Protein AF-A0A848WSH5-F1 (afdb_monomer_lite)

Secondary structure (DSSP, 8-state):
-THHHHHHHHHHHHHHHHHHHHHHHHHHHHHHHHHHHHHHHHHHHHHHHHHHHHHHHHHHHHHHHHHHHHHHHHHHHHHHHHHHHHHHHHHHHHHHHHHHHHHHHHHHHHHHHHHHHHHHHHHHHHHHHHHHHHHHHHHHHHHHHHHHHHHHHHHHHHHHHHHHHHHHHHHHHHHHHHHHHHHHHHHHHHHHHHHHHHHHHHHHHHHHHHHHHHHHHHHHHHHHHHHHHHHHHHHHHHHHHHHHHHHHHHHHHHHHHHHH--------------------------------SHHHHHHHTTS-----HHHHHHHHHHHHHHHHHHHHHHHHHHHHHHHHHHHHHHHHHHHHHHHHHHHHHHHHHHHHHHHHHHHHHHHHHHHHHHHHHHHHHHHHHHHHHHHS-PPPP----PPPPPPPPPPPP-

Structure (mmCIF, N/CA/C/O backbone):
data_AF-A0A848WSH5-F1
#
_entry.id   AF-A0A848WSH5-F1
#
loop_
_atom_site.group_PDB
_atom_site.id
_atom_site.type_symbol
_atom_site.label_atom_id
_atom_site.label_alt_id
_atom_site.label_comp_id
_atom_site.label_asym_id
_atom_site.label_entity_id
_atom_site.label_seq_id
_atom_site.pdbx_PDB_ins_code
_atom_site.Cartn_x
_atom_site.Cartn_y
_atom_site.Cartn_z
_atom_site.occupancy
_atom_site.B_iso_or_equiv
_atom_site.auth_seq_id
_atom_site.auth_comp_id
_atom_site.auth_asym_id
_atom_site.auth_atom_id
_atom_site.pdbx_PDB_model_num
ATOM 1 N N . ALA A 1 1 ? 112.471 21.651 -209.301 1.00 54.22 1 ALA A N 1
ATOM 2 C CA . ALA A 1 1 ? 112.584 22.297 -207.975 1.00 54.22 1 ALA A CA 1
ATOM 3 C C . ALA A 1 1 ? 111.263 22.247 -207.195 1.00 54.22 1 ALA A C 1
ATOM 5 O O . ALA A 1 1 ? 111.137 21.377 -206.347 1.00 54.22 1 ALA A O 1
ATOM 6 N N . VAL A 1 2 ? 110.276 23.105 -207.502 1.00 58.41 2 VAL A N 1
ATOM 7 C CA . VAL A 1 2 ? 109.110 23.417 -206.633 1.00 58.41 2 VAL A CA 1
ATOM 8 C C . VAL A 1 2 ? 108.392 22.208 -206.003 1.00 58.41 2 VAL A C 1
ATOM 10 O O . VAL A 1 2 ? 108.100 22.246 -204.812 1.00 58.41 2 VAL A O 1
ATOM 13 N N . LYS A 1 3 ? 108.142 21.122 -206.752 1.00 55.88 3 LYS A N 1
ATOM 14 C CA . LYS A 1 3 ? 107.335 19.984 -206.267 1.00 55.88 3 LYS A CA 1
ATOM 15 C C . LYS A 1 3 ? 107.902 19.288 -205.013 1.00 55.88 3 LYS A C 1
ATOM 17 O O . LYS A 1 3 ? 107.132 18.914 -204.140 1.00 55.88 3 LYS A O 1
ATOM 22 N N . ALA A 1 4 ? 109.227 19.186 -204.876 1.00 55.19 4 ALA A N 1
ATOM 23 C CA . ALA A 1 4 ? 109.864 18.402 -203.808 1.00 55.19 4 ALA A CA 1
ATOM 24 C C . ALA A 1 4 ? 109.739 19.010 -202.392 1.00 55.19 4 ALA A C 1
ATOM 26 O O . ALA A 1 4 ? 109.896 18.301 -201.401 1.00 55.19 4 ALA A O 1
ATOM 27 N N . LEU A 1 5 ? 109.466 20.317 -202.279 1.00 59.41 5 LEU A N 1
ATOM 28 C CA . LEU A 1 5 ? 109.387 21.010 -200.985 1.00 59.41 5 LEU A CA 1
ATOM 29 C C . LEU A 1 5 ? 108.032 20.832 -200.278 1.00 59.41 5 LEU A C 1
ATOM 31 O O . LEU A 1 5 ? 107.967 20.927 -199.052 1.00 59.41 5 LEU A O 1
ATOM 35 N N . ALA A 1 6 ? 106.963 20.548 -201.028 1.00 59.53 6 ALA A N 1
ATOM 36 C CA . ALA A 1 6 ? 105.639 20.291 -200.464 1.00 59.53 6 ALA A CA 1
ATOM 37 C C . ALA A 1 6 ? 105.588 18.925 -199.757 1.00 59.53 6 ALA A C 1
ATOM 39 O O . ALA A 1 6 ? 105.198 18.840 -198.589 1.00 59.53 6 ALA A O 1
ATOM 40 N N . ASP A 1 7 ? 106.063 17.881 -200.441 1.00 56.72 7 ASP A N 1
ATOM 41 C CA . ASP A 1 7 ? 106.026 16.491 -199.970 1.00 56.72 7 ASP A CA 1
ATOM 42 C C . ASP A 1 7 ? 106.804 16.315 -198.648 1.00 56.72 7 ASP A C 1
ATOM 44 O O . ASP A 1 7 ? 106.330 15.667 -197.711 1.00 56.72 7 ASP A O 1
ATOM 48 N N . ALA A 1 8 ? 107.957 16.983 -198.518 1.00 59.66 8 ALA A N 1
ATOM 49 C CA . ALA A 1 8 ? 108.775 16.970 -197.303 1.00 59.66 8 ALA A CA 1
ATOM 50 C C . ALA A 1 8 ? 108.065 17.584 -196.076 1.00 59.66 8 ALA A C 1
ATOM 52 O O . ALA A 1 8 ? 108.214 17.089 -194.957 1.00 59.66 8 ALA A O 1
ATOM 53 N N . ASN A 1 9 ? 107.272 18.646 -196.263 1.00 59.94 9 ASN A N 1
ATOM 54 C CA . ASN A 1 9 ? 106.558 19.292 -195.157 1.00 59.94 9 ASN A CA 1
ATOM 55 C C . ASN A 1 9 ? 105.305 18.493 -194.746 1.00 59.94 9 ASN A C 1
ATOM 57 O O . ASN A 1 9 ? 104.973 18.435 -193.560 1.00 59.94 9 ASN A O 1
ATOM 61 N N . ALA A 1 10 ? 104.655 17.811 -195.699 1.00 59.66 10 ALA A N 1
ATOM 62 C CA . ALA A 1 10 ? 103.567 16.876 -195.415 1.00 59.66 10 ALA A CA 1
ATOM 63 C C . ALA A 1 10 ? 104.046 15.676 -194.573 1.00 59.66 10 ALA A C 1
ATOM 65 O O . ALA A 1 10 ? 103.420 15.338 -193.565 1.00 59.66 10 ALA A O 1
ATOM 66 N N . ALA A 1 11 ? 105.198 15.089 -194.923 1.00 59.16 11 ALA A N 1
ATOM 67 C CA . ALA A 1 11 ? 105.773 13.933 -194.228 1.00 59.16 11 ALA A CA 1
ATOM 68 C C . ALA A 1 11 ? 106.108 14.187 -192.740 1.00 59.16 11 ALA A C 1
ATOM 70 O O . ALA A 1 11 ? 106.078 13.259 -191.931 1.00 59.16 11 ALA A O 1
ATOM 71 N N . LEU A 1 12 ? 106.405 15.435 -192.355 1.00 61.34 12 LEU A N 1
ATOM 72 C CA . LEU A 1 12 ? 106.822 15.790 -190.991 1.00 61.34 12 LEU A CA 1
ATOM 73 C C . LEU A 1 12 ? 105.672 16.105 -190.020 1.00 61.34 12 LEU A C 1
ATOM 75 O O . LEU A 1 12 ? 105.905 16.143 -188.808 1.00 61.34 12 LEU A O 1
ATOM 79 N N . LYS A 1 13 ? 104.433 16.308 -190.494 1.00 60.19 13 LYS A N 1
ATOM 80 C CA . LYS A 1 13 ? 103.298 16.640 -189.609 1.00 60.19 13 LYS A CA 1
ATOM 81 C C . LYS A 1 13 ? 103.033 15.584 -188.510 1.00 60.19 13 LYS A C 1
ATOM 83 O O . LYS A 1 13 ? 102.937 15.991 -187.349 1.00 60.19 13 LYS A O 1
ATOM 88 N N . PRO A 1 14 ? 102.978 14.262 -188.796 1.00 61.62 14 PRO A N 1
ATOM 89 C CA . PRO A 1 14 ? 102.558 13.260 -187.805 1.00 61.62 14 PRO A CA 1
ATOM 90 C C . PRO A 1 14 ? 103.464 13.159 -186.567 1.00 61.62 14 PRO A C 1
ATOM 92 O O . PRO A 1 14 ? 103.018 12.728 -185.503 1.00 61.62 14 PRO A O 1
ATOM 95 N N . TRP A 1 15 ? 104.734 13.557 -186.684 1.00 60.78 15 TRP A N 1
ATOM 96 C CA . TRP A 1 15 ? 105.682 13.551 -185.566 1.00 60.78 15 TRP A CA 1
ATOM 97 C C . TRP A 1 15 ? 105.446 14.710 -184.588 1.00 60.78 15 TRP A C 1
ATOM 99 O O . TRP A 1 15 ? 105.471 14.490 -183.377 1.00 60.78 15 TRP A O 1
ATOM 109 N N . ARG A 1 16 ? 105.123 15.913 -185.091 1.00 63.78 16 ARG A N 1
ATOM 110 C CA . ARG A 1 16 ? 104.782 17.082 -184.254 1.00 63.78 16 ARG A CA 1
ATOM 111 C C . ARG A 1 16 ? 103.502 16.836 -183.443 1.00 63.78 16 ARG A C 1
ATOM 113 O O . ARG A 1 16 ? 103.436 17.159 -182.255 1.00 63.78 16 ARG A O 1
ATOM 120 N N . ASP A 1 17 ? 102.510 16.204 -184.072 1.00 61.06 17 ASP A N 1
ATOM 121 C CA . ASP A 1 17 ? 101.248 15.839 -183.419 1.00 61.06 17 ASP A CA 1
ATOM 122 C C . ASP A 1 17 ? 101.491 14.851 -182.247 1.00 61.06 17 ASP A C 1
ATOM 124 O O . ASP A 1 17 ? 100.942 15.024 -181.156 1.00 61.06 17 ASP A O 1
ATOM 128 N N . LYS A 1 18 ? 102.381 13.857 -182.426 1.00 60.69 18 LYS A N 1
ATOM 129 C CA . LYS A 1 18 ? 102.759 12.890 -181.372 1.00 60.69 18 LYS A CA 1
ATOM 130 C C . LYS A 1 18 ? 103.528 13.515 -180.204 1.00 60.69 18 LYS A C 1
ATOM 132 O O . LYS A 1 18 ? 103.240 13.186 -179.054 1.00 60.69 18 LYS A O 1
ATOM 137 N N . GLU A 1 19 ? 104.487 14.404 -180.467 1.00 61.12 19 GLU A N 1
ATOM 138 C CA . GLU A 1 19 ? 105.260 15.070 -179.405 1.00 61.12 19 GLU A CA 1
ATOM 139 C C . GLU A 1 19 ? 104.348 15.897 -178.479 1.00 61.12 19 GLU A C 1
ATOM 141 O O . GLU A 1 19 ? 104.479 15.868 -177.252 1.00 61.12 19 GLU A O 1
ATOM 146 N N . THR A 1 20 ? 103.362 16.572 -179.075 1.00 60.91 20 THR A N 1
ATOM 147 C CA . THR A 1 20 ? 102.356 17.368 -178.359 1.00 60.91 20 THR A CA 1
ATOM 148 C C . THR A 1 20 ? 101.526 16.496 -177.408 1.00 60.91 20 THR A C 1
ATOM 150 O O . THR A 1 20 ? 101.346 16.846 -176.238 1.00 60.91 20 THR A O 1
ATOM 153 N N . ALA A 1 21 ? 101.091 15.315 -177.863 1.00 61.06 21 ALA A N 1
ATOM 154 C CA . ALA A 1 21 ? 100.363 14.355 -177.031 1.00 61.06 21 ALA A CA 1
ATOM 155 C C . ALA A 1 21 ? 101.214 13.805 -175.866 1.00 61.06 21 ALA A C 1
ATOM 157 O O . ALA A 1 21 ? 100.716 13.679 -174.744 1.00 61.06 21 ALA A O 1
ATOM 158 N N . ALA A 1 22 ? 102.504 13.531 -176.093 1.00 60.81 22 ALA A N 1
ATOM 159 C CA . ALA A 1 22 ? 103.414 13.052 -175.048 1.00 60.81 22 ALA A CA 1
ATOM 160 C C . ALA A 1 22 ? 103.612 14.091 -173.926 1.00 60.81 22 ALA A C 1
ATOM 162 O O . ALA A 1 22 ? 103.516 13.755 -172.741 1.00 60.81 22 ALA A O 1
ATOM 163 N N . LYS A 1 23 ? 103.806 15.368 -174.288 1.00 63.91 23 LYS A N 1
ATOM 164 C CA . LYS A 1 23 ? 103.907 16.484 -173.329 1.00 63.91 23 LYS A CA 1
ATOM 165 C C . LYS A 1 23 ? 102.621 16.658 -172.507 1.00 63.91 23 LYS A C 1
ATOM 167 O O . LYS A 1 23 ? 102.695 16.810 -171.287 1.00 63.91 23 LYS A O 1
ATOM 172 N N . ALA A 1 24 ? 101.449 16.548 -173.138 1.00 61.78 24 ALA A N 1
ATOM 173 C CA . ALA A 1 24 ? 100.160 16.586 -172.440 1.00 61.78 24 ALA A CA 1
ATOM 174 C C . ALA A 1 24 ? 99.985 15.416 -171.446 1.00 61.78 24 ALA A C 1
ATOM 176 O O . ALA A 1 24 ? 99.531 15.619 -170.317 1.00 61.78 24 ALA A O 1
ATOM 177 N N . GLY A 1 25 ? 100.400 14.201 -171.826 1.00 61.34 25 GLY A N 1
ATOM 178 C CA . GLY A 1 25 ? 100.376 13.028 -170.946 1.00 61.34 25 GLY A CA 1
ATOM 179 C C . GLY A 1 25 ? 101.252 13.193 -169.698 1.00 61.34 25 GLY A C 1
ATOM 180 O O . GLY A 1 25 ? 100.801 12.922 -168.583 1.00 61.34 25 GLY A O 1
ATOM 181 N N . GLN A 1 26 ? 102.476 13.708 -169.861 1.00 67.44 26 GLN A N 1
ATOM 182 C CA . GLN A 1 26 ? 103.407 13.917 -168.746 1.00 67.44 26 GLN A CA 1
ATOM 183 C C . GLN A 1 26 ? 102.900 14.969 -167.740 1.00 67.44 26 GLN A C 1
ATOM 185 O O . GLN A 1 26 ? 103.058 14.791 -166.529 1.00 67.44 26 GLN A O 1
ATOM 190 N N . ALA A 1 27 ? 102.244 16.033 -168.217 1.00 67.94 27 ALA A N 1
ATOM 191 C CA . ALA A 1 27 ? 101.604 17.027 -167.353 1.00 67.94 27 ALA A CA 1
ATOM 192 C C . ALA A 1 27 ? 100.474 16.407 -166.507 1.00 67.94 27 ALA A C 1
ATOM 194 O O . ALA A 1 27 ? 100.441 16.581 -165.286 1.00 67.94 27 ALA A O 1
ATOM 195 N N . LYS A 1 28 ? 99.599 15.609 -167.136 1.00 70.25 28 LYS A N 1
ATOM 196 C CA . LYS A 1 28 ? 98.469 14.944 -166.465 1.00 70.25 28 LYS A CA 1
ATOM 197 C C . LYS A 1 28 ? 98.925 13.934 -165.402 1.00 70.25 28 LYS A C 1
ATOM 199 O O . LYS A 1 28 ? 98.314 13.844 -164.338 1.00 70.25 28 LYS A O 1
ATOM 204 N N . ALA A 1 29 ? 100.033 13.228 -165.645 1.00 68.62 29 ALA A N 1
ATOM 205 C CA . ALA A 1 29 ? 100.638 12.318 -164.669 1.00 68.62 29 ALA A CA 1
ATOM 206 C C . ALA A 1 29 ? 101.173 13.050 -163.421 1.00 68.62 29 ALA A C 1
ATOM 208 O O . ALA A 1 29 ? 100.905 12.618 -162.298 1.00 68.62 29 ALA A O 1
ATOM 209 N N . LYS A 1 30 ? 101.866 14.190 -163.591 1.00 71.75 30 LYS A N 1
ATOM 210 C CA . LYS A 1 30 ? 102.315 15.027 -162.458 1.00 71.75 30 LYS A CA 1
ATOM 211 C C . LYS A 1 30 ? 101.139 15.532 -161.616 1.00 71.75 30 LYS A C 1
ATOM 213 O O . LYS A 1 30 ? 101.214 15.498 -160.389 1.00 71.75 30 LYS A O 1
ATOM 218 N N . GLN A 1 31 ? 100.054 15.957 -162.265 1.00 77.38 31 GLN A N 1
ATOM 219 C CA . GLN A 1 31 ? 98.850 16.449 -161.589 1.00 77.38 31 GLN A CA 1
ATOM 220 C C . GLN A 1 31 ? 98.185 15.358 -160.729 1.00 77.38 31 GLN A C 1
ATOM 222 O O . GLN A 1 31 ? 97.885 15.601 -159.561 1.00 77.38 31 GLN A O 1
ATOM 227 N N . LEU A 1 32 ? 98.045 14.137 -161.261 1.00 75.94 32 LEU A N 1
ATOM 228 C CA . LEU A 1 32 ? 97.521 12.979 -160.522 1.00 75.94 32 LEU A CA 1
ATOM 229 C C . LEU A 1 32 ? 98.384 12.585 -159.313 1.00 75.94 32 LEU A C 1
ATOM 231 O O . LEU A 1 32 ? 97.846 12.241 -158.260 1.00 75.94 32 LEU A O 1
ATOM 235 N N . PHE A 1 33 ? 99.714 12.642 -159.439 1.00 77.00 33 PHE A N 1
ATOM 236 C CA . PHE A 1 33 ? 100.615 12.316 -158.330 1.00 77.00 33 PHE A CA 1
ATOM 237 C C . PHE A 1 33 ? 100.528 13.352 -157.197 1.00 77.00 33 PHE A C 1
ATOM 239 O O . PHE A 1 33 ? 100.456 12.985 -156.022 1.00 77.00 33 PHE A O 1
ATOM 246 N N . ALA A 1 34 ? 100.462 14.645 -157.540 1.00 76.31 34 ALA A N 1
ATOM 247 C CA . ALA A 1 34 ? 100.239 15.709 -156.563 1.00 76.31 34 ALA A CA 1
ATOM 248 C C . ALA A 1 34 ? 98.894 15.526 -155.838 1.00 76.31 34 ALA A C 1
ATOM 250 O O . ALA A 1 34 ? 98.862 15.517 -154.608 1.00 76.31 34 ALA A O 1
ATOM 251 N N . GLN A 1 35 ? 97.813 15.276 -156.586 1.00 79.44 35 GLN A N 1
ATOM 252 C CA . GLN A 1 35 ? 96.478 15.054 -156.028 1.00 79.44 35 GLN A CA 1
ATOM 253 C C . GLN A 1 35 ? 96.450 13.886 -155.025 1.00 79.44 35 GLN A C 1
ATOM 255 O O . GLN A 1 35 ? 96.028 14.076 -153.884 1.00 79.44 35 GLN A O 1
ATOM 260 N N . ARG A 1 36 ? 96.978 12.707 -155.391 1.00 79.31 36 ARG A N 1
ATOM 261 C CA . ARG A 1 36 ? 97.045 11.552 -154.473 1.00 79.31 36 ARG A CA 1
ATOM 262 C C . ARG A 1 36 ? 97.906 11.806 -153.234 1.00 79.31 36 ARG A C 1
ATOM 264 O O . ARG A 1 36 ? 97.619 11.268 -152.166 1.00 79.31 36 ARG A O 1
ATOM 271 N N . THR A 1 37 ? 98.936 12.643 -153.347 1.00 78.19 37 THR A N 1
ATOM 272 C CA . THR A 1 37 ? 99.753 13.053 -152.194 1.00 78.19 37 THR A CA 1
ATOM 273 C C . THR A 1 37 ? 98.931 13.900 -151.215 1.00 78.19 37 THR A C 1
ATOM 275 O O . THR A 1 37 ? 98.989 13.677 -150.003 1.00 78.19 37 THR A O 1
ATOM 278 N N . THR A 1 38 ? 98.102 14.821 -151.720 1.00 79.19 38 THR A N 1
ATOM 279 C CA . THR A 1 38 ? 97.156 15.604 -150.907 1.00 79.19 38 THR A CA 1
ATOM 280 C C . THR A 1 38 ? 96.075 14.724 -150.272 1.00 79.19 38 THR A C 1
ATOM 282 O O . THR A 1 38 ? 95.814 14.852 -149.077 1.00 79.19 38 THR A O 1
ATOM 285 N N . GLU A 1 39 ? 95.489 13.794 -151.032 1.00 81.56 39 GLU A N 1
ATOM 286 C CA . GLU A 1 39 ? 94.480 12.838 -150.547 1.00 81.56 39 GLU A CA 1
ATOM 287 C C . GLU A 1 39 ? 95.021 11.983 -149.387 1.00 81.56 39 GLU A C 1
ATOM 289 O O . GLU A 1 39 ? 94.401 11.929 -148.324 1.00 81.56 39 GLU A O 1
ATOM 294 N N . ASN A 1 40 ? 96.216 11.397 -149.534 1.00 80.12 40 ASN A N 1
ATOM 295 C CA . ASN A 1 40 ? 96.848 10.597 -148.480 1.00 80.12 40 ASN A CA 1
ATOM 296 C C . ASN A 1 40 ? 97.202 11.440 -147.237 1.00 80.12 40 ASN A C 1
ATOM 298 O O . ASN A 1 40 ? 96.980 11.019 -146.102 1.00 80.12 40 ASN A O 1
ATOM 302 N N . THR A 1 41 ? 97.675 12.676 -147.436 1.00 81.88 41 THR A N 1
ATOM 303 C CA . THR A 1 41 ? 97.952 13.618 -146.332 1.00 81.88 41 THR A CA 1
ATOM 304 C C . THR A 1 41 ? 96.680 13.964 -145.548 1.00 81.88 41 THR A C 1
ATOM 306 O O . THR A 1 41 ? 96.714 14.085 -144.323 1.00 81.88 41 THR A O 1
ATOM 309 N N . ASN A 1 42 ? 95.540 14.096 -146.230 1.00 84.38 42 ASN A N 1
ATOM 310 C CA . ASN A 1 42 ? 94.253 14.342 -145.584 1.00 84.38 42 ASN A CA 1
ATOM 311 C C . ASN A 1 42 ? 93.714 13.088 -144.875 1.00 84.38 42 ASN A C 1
ATOM 313 O O . ASN A 1 42 ? 93.234 13.199 -143.748 1.00 84.38 42 ASN A O 1
ATOM 317 N N . ALA A 1 43 ? 93.866 11.897 -145.463 1.00 82.38 43 ALA A N 1
ATOM 318 C CA . ALA A 1 43 ? 93.510 10.633 -144.816 1.00 82.38 43 ALA A CA 1
ATOM 319 C C . ALA A 1 43 ? 94.296 10.410 -143.508 1.00 82.38 43 ALA A C 1
ATOM 321 O O . ALA A 1 43 ? 93.708 10.052 -142.487 1.00 82.38 43 ALA A O 1
ATOM 322 N N . ALA A 1 44 ? 95.601 10.710 -143.502 1.00 84.06 44 ALA A N 1
ATOM 323 C CA . ALA A 1 44 ? 96.440 10.639 -142.305 1.00 84.06 44 ALA A CA 1
ATOM 324 C C . ALA A 1 44 ? 95.969 11.593 -141.186 1.00 84.06 44 ALA A C 1
ATOM 326 O O . ALA A 1 44 ? 95.940 11.203 -140.017 1.00 84.06 44 ALA A O 1
ATOM 327 N N . LYS A 1 45 ? 95.533 12.816 -141.533 1.00 85.38 45 LYS A N 1
ATOM 328 C CA . LYS A 1 45 ? 94.930 13.759 -140.570 1.00 85.38 45 LYS A CA 1
ATOM 329 C C . LYS A 1 45 ? 93.634 13.210 -139.971 1.00 85.38 45 LYS A C 1
ATOM 331 O O . LYS A 1 45 ? 93.490 13.223 -138.753 1.00 85.38 45 LYS A O 1
ATOM 336 N N . VAL A 1 46 ? 92.728 12.680 -140.799 1.00 87.31 46 VAL A N 1
ATOM 337 C CA . VAL A 1 46 ? 91.463 12.077 -140.333 1.00 87.31 46 VAL A CA 1
ATOM 338 C C . VAL A 1 46 ? 91.726 10.894 -139.395 1.00 87.31 46 VAL A C 1
ATOM 340 O O . VAL A 1 46 ? 91.079 10.786 -138.356 1.00 87.31 46 VAL A O 1
ATOM 343 N N . LEU A 1 47 ? 92.719 10.049 -139.695 1.00 85.50 47 LEU A N 1
ATOM 344 C CA . LEU A 1 47 ? 93.141 8.954 -138.812 1.00 85.50 47 LEU A CA 1
ATOM 345 C C . LEU A 1 47 ? 93.634 9.455 -137.444 1.00 85.50 47 LEU A C 1
ATOM 347 O O . LEU A 1 47 ? 93.235 8.909 -136.413 1.00 85.50 47 LEU A O 1
ATOM 351 N N . ALA A 1 48 ? 94.452 10.511 -137.418 1.00 86.50 48 ALA A N 1
ATOM 352 C CA . ALA A 1 48 ? 94.928 11.120 -136.176 1.00 86.50 48 ALA A CA 1
ATOM 353 C C . ALA A 1 48 ? 93.780 11.735 -135.350 1.00 86.50 48 ALA A C 1
ATOM 355 O O . ALA A 1 48 ? 93.698 11.499 -134.143 1.00 86.50 48 ALA A O 1
ATOM 356 N N . THR A 1 49 ? 92.855 12.456 -135.994 1.00 88.81 49 THR A N 1
ATOM 357 C CA . THR A 1 49 ? 91.649 13.003 -135.348 1.00 88.81 49 THR A CA 1
ATOM 358 C C . THR A 1 49 ? 90.758 11.895 -134.784 1.00 88.81 49 THR A C 1
ATOM 360 O O . THR A 1 49 ? 90.336 11.981 -133.633 1.00 88.81 49 THR A O 1
ATOM 363 N N . ASN A 1 50 ? 90.518 10.821 -135.540 1.00 85.69 50 ASN A N 1
ATOM 364 C CA . ASN A 1 50 ? 89.699 9.698 -135.081 1.00 85.69 50 ASN A CA 1
ATOM 365 C C . ASN A 1 50 ? 90.325 8.978 -133.879 1.00 85.69 50 ASN A C 1
ATOM 367 O O . ASN A 1 50 ? 89.600 8.610 -132.955 1.00 85.69 50 ASN A O 1
ATOM 371 N N . LYS A 1 51 ? 91.658 8.838 -133.835 1.00 90.50 51 LYS A N 1
ATOM 372 C CA . LYS A 1 51 ? 92.348 8.297 -132.657 1.00 90.50 51 LYS A CA 1
ATOM 373 C C . LYS A 1 51 ? 92.186 9.206 -131.433 1.00 90.50 51 LYS A C 1
ATOM 375 O O . LYS A 1 51 ? 91.806 8.718 -130.375 1.00 90.50 51 LYS A O 1
ATOM 380 N N . ALA A 1 52 ? 92.391 10.517 -131.581 1.00 88.56 52 ALA A N 1
ATOM 381 C CA . ALA A 1 52 ? 92.194 11.468 -130.484 1.00 88.56 52 ALA A CA 1
ATOM 382 C C . ALA A 1 52 ? 90.741 11.473 -129.961 1.00 88.56 52 ALA A C 1
ATOM 384 O O . ALA A 1 52 ? 90.516 11.535 -128.753 1.00 88.56 52 ALA A O 1
ATOM 385 N N . ASN A 1 53 ? 89.756 11.341 -130.855 1.00 88.62 53 ASN A N 1
ATOM 386 C CA . ASN A 1 53 ? 88.344 11.212 -130.487 1.00 88.62 53 ASN A CA 1
ATOM 387 C C . ASN A 1 53 ? 88.066 9.914 -129.709 1.00 88.62 53 ASN A C 1
ATOM 389 O O . ASN A 1 53 ? 87.356 9.955 -128.707 1.00 88.62 53 ASN A O 1
ATOM 393 N N . LEU A 1 54 ? 88.657 8.785 -130.120 1.00 89.88 54 LEU A N 1
ATOM 394 C CA . LEU A 1 54 ? 88.554 7.506 -129.408 1.00 89.88 54 LEU A CA 1
ATOM 395 C C . LEU A 1 54 ? 89.194 7.578 -128.011 1.00 89.88 54 LEU A C 1
ATOM 397 O O . LEU A 1 54 ? 88.576 7.170 -127.030 1.00 89.88 54 LEU A O 1
ATOM 401 N N . ASP A 1 55 ? 90.394 8.153 -127.899 1.00 89.38 55 ASP A N 1
ATOM 402 C CA . ASP A 1 55 ? 91.095 8.324 -126.621 1.00 89.38 55 ASP A CA 1
ATOM 403 C C . ASP A 1 55 ? 90.313 9.245 -125.659 1.00 89.38 55 ASP A C 1
ATOM 405 O O . ASP A 1 55 ? 90.274 9.001 -124.450 1.00 89.38 55 ASP A O 1
ATOM 409 N N . ASN A 1 56 ? 89.635 10.273 -126.181 1.00 89.69 56 ASN A N 1
ATOM 410 C CA . ASN A 1 56 ? 88.746 11.138 -125.401 1.00 89.69 56 ASN A CA 1
ATOM 411 C C . ASN A 1 56 ? 87.447 10.426 -124.983 1.00 89.69 56 ASN A C 1
ATOM 413 O O . ASN A 1 56 ? 87.033 10.557 -123.831 1.00 89.69 56 ASN A O 1
ATOM 417 N N . ALA A 1 57 ? 86.833 9.633 -125.867 1.00 87.88 57 ALA A N 1
ATOM 418 C CA . ALA A 1 57 ? 85.650 8.832 -125.542 1.00 87.88 57 ALA A CA 1
ATOM 419 C C . ALA A 1 57 ? 85.951 7.779 -124.459 1.00 87.88 57 ALA A C 1
ATOM 421 O O . ALA A 1 57 ? 85.185 7.633 -123.508 1.00 87.88 57 ALA A O 1
ATOM 422 N N . ASN A 1 58 ? 87.105 7.110 -124.540 1.00 90.81 58 ASN A N 1
ATOM 423 C CA . ASN A 1 58 ? 87.559 6.150 -123.531 1.00 90.81 58 ASN A CA 1
ATOM 424 C C . ASN A 1 58 ? 87.769 6.809 -122.157 1.00 90.81 58 ASN A C 1
ATOM 426 O O . ASN A 1 58 ? 87.337 6.261 -121.143 1.00 90.81 58 ASN A O 1
ATOM 430 N N . LYS A 1 59 ? 88.362 8.013 -122.109 1.00 90.50 59 LYS A N 1
ATOM 431 C CA . LYS A 1 59 ? 88.472 8.800 -120.865 1.00 90.50 59 LYS A CA 1
ATOM 432 C C . LYS A 1 59 ? 87.098 9.166 -120.301 1.00 90.50 59 LYS A C 1
ATOM 434 O O . LYS A 1 59 ? 86.873 8.980 -119.110 1.00 90.50 59 LYS A O 1
ATOM 439 N N . ALA A 1 60 ? 86.173 9.625 -121.146 1.00 90.50 60 ALA A N 1
ATOM 440 C CA . ALA A 1 60 ? 84.814 9.965 -120.726 1.00 90.50 60 ALA A CA 1
ATOM 441 C C . ALA A 1 60 ? 84.055 8.749 -120.160 1.00 90.50 60 ALA A C 1
ATOM 443 O O . ALA A 1 60 ? 83.406 8.870 -119.123 1.00 90.50 60 ALA A O 1
ATOM 444 N N . MET A 1 61 ? 84.189 7.567 -120.777 1.00 90.50 61 MET A N 1
ATOM 445 C CA . MET A 1 61 ? 83.611 6.322 -120.253 1.00 90.50 61 MET A CA 1
ATOM 446 C C . MET A 1 61 ? 84.228 5.907 -118.911 1.00 90.50 61 MET A C 1
ATOM 448 O O . MET A 1 61 ? 83.491 5.516 -118.010 1.00 90.50 61 MET A O 1
ATOM 452 N N . ALA A 1 62 ? 85.546 6.048 -118.731 1.00 90.50 62 ALA A N 1
ATOM 453 C CA . ALA A 1 62 ? 86.197 5.774 -117.448 1.00 90.50 62 ALA A CA 1
ATOM 454 C C . ALA A 1 62 ? 85.713 6.727 -116.335 1.00 90.50 62 ALA A C 1
ATOM 456 O O . ALA A 1 62 ? 85.429 6.289 -115.222 1.00 90.50 62 ALA A O 1
ATOM 457 N N . THR A 1 63 ? 85.545 8.021 -116.635 1.00 91.94 63 THR A N 1
ATOM 458 C CA . THR A 1 63 ? 84.932 8.982 -115.701 1.00 91.94 63 THR A CA 1
ATOM 459 C C . THR A 1 63 ? 83.473 8.629 -115.394 1.00 91.94 63 THR A C 1
ATOM 461 O O . THR A 1 63 ? 83.053 8.722 -114.241 1.00 91.94 63 THR A O 1
ATOM 464 N N . ALA A 1 64 ? 82.699 8.190 -116.392 1.00 90.25 64 ALA A N 1
ATOM 465 C CA . ALA A 1 64 ? 81.309 7.783 -116.205 1.00 90.25 64 ALA A CA 1
ATOM 466 C C . ALA A 1 64 ? 81.175 6.533 -115.315 1.00 90.25 64 ALA A C 1
ATOM 468 O O . ALA A 1 64 ? 80.347 6.532 -114.410 1.00 90.25 64 ALA A O 1
ATOM 469 N N . ASP A 1 65 ? 82.012 5.511 -115.509 1.00 93.12 65 ASP A N 1
ATOM 470 C CA . ASP A 1 65 ? 82.045 4.297 -114.678 1.00 93.12 65 ASP A CA 1
ATOM 471 C C . ASP A 1 65 ? 82.390 4.605 -113.207 1.00 93.12 65 ASP A C 1
ATOM 473 O O . ASP A 1 65 ? 81.698 4.143 -112.296 1.00 93.12 65 ASP A O 1
ATOM 477 N N . VAL A 1 66 ? 83.390 5.461 -112.961 1.00 93.19 66 VAL A N 1
ATOM 478 C CA . VAL A 1 66 ? 83.720 5.942 -111.606 1.00 93.19 66 VAL A CA 1
ATOM 479 C C . VAL A 1 66 ? 82.545 6.706 -110.986 1.00 93.19 66 VAL A C 1
ATOM 481 O O . VAL A 1 66 ? 82.189 6.454 -109.834 1.00 93.19 66 VAL A O 1
ATOM 484 N N . ASN A 1 67 ? 81.892 7.591 -111.744 1.00 92.56 67 ASN A N 1
ATOM 485 C CA . ASN A 1 67 ? 80.726 8.330 -111.257 1.00 92.56 67 ASN A CA 1
ATOM 486 C C . ASN A 1 67 ? 79.547 7.398 -110.933 1.00 92.56 67 ASN A C 1
ATOM 488 O O . ASN A 1 67 ? 78.960 7.529 -109.863 1.00 92.56 67 ASN A O 1
ATOM 492 N N . VAL A 1 68 ? 79.241 6.416 -111.789 1.00 92.75 68 VAL A N 1
ATOM 493 C CA . VAL A 1 68 ? 78.189 5.413 -111.542 1.00 92.75 68 VAL A CA 1
ATOM 494 C C . VAL A 1 68 ? 78.480 4.609 -110.273 1.00 92.75 68 VAL A C 1
ATOM 496 O O . VAL A 1 68 ? 77.586 4.445 -109.443 1.00 92.75 68 VAL A O 1
ATOM 499 N N . LYS A 1 69 ? 79.726 4.166 -110.066 1.00 92.94 69 LYS A N 1
ATOM 500 C CA . LYS A 1 69 ? 80.144 3.459 -108.841 1.00 92.94 69 LYS A CA 1
ATOM 501 C C . LYS A 1 69 ? 79.976 4.324 -107.590 1.00 92.94 69 LYS A C 1
ATOM 503 O O . LYS A 1 69 ? 79.422 3.850 -106.599 1.00 92.94 69 LYS A O 1
ATOM 508 N N . ASN A 1 70 ? 80.364 5.597 -107.655 1.00 92.31 70 ASN A N 1
ATOM 509 C CA . ASN A 1 70 ? 80.183 6.548 -106.556 1.00 92.31 70 ASN A CA 1
ATOM 510 C C . ASN A 1 70 ? 78.694 6.810 -106.256 1.00 92.31 70 ASN A C 1
ATOM 512 O O . ASN A 1 70 ? 78.293 6.810 -105.093 1.00 92.31 70 ASN A O 1
ATOM 516 N N . THR A 1 71 ? 77.852 6.978 -107.283 1.00 93.12 71 THR A N 1
ATOM 517 C CA . THR A 1 71 ? 76.400 7.160 -107.117 1.00 93.12 71 THR A CA 1
ATOM 518 C C . THR A 1 71 ? 75.723 5.914 -106.542 1.00 93.12 71 THR A C 1
ATOM 520 O O . THR A 1 71 ? 74.852 6.051 -105.686 1.00 93.12 71 THR A O 1
ATOM 523 N N . LEU A 1 72 ? 76.129 4.706 -106.948 1.00 94.12 72 LEU A N 1
ATOM 524 C CA . LEU A 1 72 ? 75.625 3.455 -106.367 1.00 94.12 72 LEU A CA 1
ATOM 525 C C . LEU A 1 72 ? 76.005 3.328 -104.885 1.00 94.12 72 LEU A C 1
ATOM 527 O O . LEU A 1 72 ? 75.130 3.079 -104.058 1.00 94.12 72 LEU A O 1
ATOM 531 N N . ALA A 1 73 ? 77.267 3.586 -104.530 1.00 93.56 73 ALA A N 1
ATOM 532 C CA . ALA A 1 73 ? 77.714 3.564 -103.136 1.00 93.56 73 ALA A CA 1
ATOM 533 C C . ALA A 1 73 ? 76.960 4.590 -102.265 1.00 93.56 73 ALA A C 1
ATOM 535 O O . ALA A 1 73 ? 76.504 4.253 -101.172 1.00 93.56 73 ALA A O 1
ATOM 536 N N . ALA A 1 74 ? 76.759 5.814 -102.766 1.00 93.88 74 ALA A N 1
ATOM 537 C CA . ALA A 1 74 ? 75.986 6.847 -102.075 1.00 93.88 74 ALA A CA 1
ATOM 538 C C . ALA A 1 74 ? 74.498 6.471 -101.927 1.00 93.88 74 ALA A C 1
ATOM 540 O O . ALA A 1 74 ? 73.914 6.674 -100.861 1.00 93.88 74 ALA A O 1
ATOM 541 N N . ARG A 1 75 ? 73.887 5.872 -102.961 1.00 93.00 75 ARG A N 1
ATOM 542 C CA . ARG A 1 75 ? 72.512 5.345 -102.908 1.00 93.00 75 ARG A CA 1
ATOM 543 C C . ARG A 1 75 ? 72.379 4.266 -101.835 1.00 93.00 75 ARG A C 1
ATOM 545 O O . ARG A 1 75 ? 71.415 4.279 -101.078 1.00 93.00 75 ARG A O 1
ATOM 552 N N . ASP A 1 76 ? 73.335 3.348 -101.750 1.00 94.38 76 ASP A N 1
ATOM 553 C CA . ASP A 1 76 ? 73.245 2.213 -100.830 1.00 94.38 76 ASP A CA 1
ATOM 554 C C . ASP A 1 76 ? 73.529 2.619 -99.375 1.00 94.38 76 ASP A C 1
ATOM 556 O O . ASP A 1 76 ? 72.864 2.123 -98.464 1.00 94.38 76 ASP A O 1
ATOM 560 N N . GLN A 1 77 ? 74.385 3.623 -99.154 1.00 93.62 77 GLN A N 1
ATOM 561 C CA . GLN A 1 77 ? 74.493 4.316 -97.863 1.00 93.62 77 GLN A CA 1
ATOM 562 C C . GLN A 1 77 ? 73.186 5.031 -97.478 1.00 93.62 77 GLN A C 1
ATOM 564 O O . GLN A 1 77 ? 72.730 4.898 -96.341 1.00 93.62 77 GLN A O 1
ATOM 569 N N . ALA A 1 78 ? 72.545 5.743 -98.412 1.00 92.75 78 ALA A N 1
ATOM 570 C CA . ALA A 1 78 ? 71.262 6.402 -98.163 1.00 92.75 78 ALA A CA 1
ATOM 571 C C . ALA A 1 78 ? 70.146 5.390 -97.843 1.00 92.75 78 ALA A C 1
ATOM 573 O O . ALA A 1 78 ? 69.401 5.584 -96.884 1.00 92.75 78 ALA A O 1
ATOM 574 N N . ASN A 1 79 ? 70.077 4.271 -98.571 1.00 94.56 79 ASN A N 1
ATOM 575 C CA . ASN A 1 79 ? 69.145 3.172 -98.302 1.00 94.56 79 ASN A CA 1
ATOM 576 C C . ASN A 1 79 ? 69.354 2.573 -96.898 1.00 94.56 79 ASN A C 1
ATOM 578 O O . ASN A 1 79 ? 68.384 2.333 -96.178 1.00 94.56 79 ASN A O 1
ATOM 582 N N . ALA A 1 80 ? 70.609 2.372 -96.479 1.00 93.94 80 ALA A N 1
ATOM 583 C CA . ALA A 1 80 ? 70.930 1.893 -95.135 1.00 93.94 80 ALA A CA 1
ATOM 584 C C . ALA A 1 80 ? 70.504 2.896 -94.045 1.00 93.94 80 ALA A C 1
ATOM 586 O O . ALA A 1 80 ? 69.888 2.500 -93.054 1.00 93.94 80 ALA A O 1
ATOM 587 N N . ALA A 1 81 ? 70.756 4.194 -94.247 1.00 94.06 81 ALA A N 1
ATOM 588 C CA . ALA A 1 81 ? 70.327 5.249 -93.326 1.00 94.06 81 ALA A CA 1
ATOM 589 C C . ALA A 1 81 ? 68.792 5.349 -93.224 1.00 94.06 81 ALA A C 1
ATOM 591 O O . ALA A 1 81 ? 68.255 5.437 -92.120 1.00 94.06 81 ALA A O 1
ATOM 592 N N . VAL A 1 82 ? 68.077 5.257 -94.353 1.00 94.56 82 VAL A N 1
ATOM 593 C CA . VAL A 1 82 ? 66.604 5.209 -94.393 1.00 94.56 82 VAL A CA 1
ATOM 594 C C . VAL A 1 82 ? 66.072 3.986 -93.646 1.00 94.56 82 VAL A C 1
ATOM 596 O O . VAL A 1 82 ? 65.107 4.119 -92.891 1.00 94.56 82 VAL A O 1
ATOM 599 N N . LYS A 1 83 ? 66.709 2.812 -93.774 1.00 95.56 83 LYS A N 1
ATOM 600 C CA . LYS A 1 83 ? 66.321 1.627 -92.996 1.00 95.56 83 LYS A CA 1
ATOM 601 C C . LYS A 1 83 ? 66.472 1.873 -91.491 1.00 95.56 83 LYS A C 1
ATOM 603 O O . LYS A 1 83 ? 65.513 1.654 -90.759 1.00 95.56 83 LYS A O 1
ATOM 608 N N . VAL A 1 84 ? 67.622 2.381 -91.037 1.00 95.44 84 VAL A N 1
ATOM 609 C CA . VAL A 1 84 ? 67.865 2.663 -89.607 1.00 95.44 84 VAL A CA 1
ATOM 610 C C . VAL A 1 84 ? 66.867 3.691 -89.060 1.00 95.44 84 VAL A C 1
ATOM 612 O O . VAL A 1 84 ? 66.304 3.480 -87.989 1.00 95.44 84 VAL A O 1
ATOM 615 N N . ALA A 1 85 ? 66.581 4.759 -89.810 1.00 94.12 85 ALA A N 1
ATOM 616 C CA . ALA A 1 85 ? 65.572 5.750 -89.432 1.00 94.12 85 ALA A CA 1
ATOM 617 C C . ALA A 1 85 ? 64.147 5.160 -89.381 1.00 94.12 85 ALA A C 1
ATOM 619 O O . ALA A 1 85 ? 63.351 5.536 -88.523 1.00 94.12 85 ALA A O 1
ATOM 620 N N . THR A 1 86 ? 63.831 4.208 -90.264 1.00 94.69 86 THR A N 1
ATOM 621 C CA . THR A 1 86 ? 62.547 3.487 -90.265 1.00 94.69 86 THR A CA 1
ATOM 622 C C . THR A 1 86 ? 62.427 2.553 -89.057 1.00 94.69 86 THR A C 1
ATOM 624 O O . THR A 1 86 ? 61.385 2.525 -88.404 1.00 94.69 86 THR A O 1
ATOM 627 N N . ASP A 1 87 ? 63.491 1.817 -88.721 1.00 94.94 87 ASP A N 1
ATOM 628 C CA . ASP A 1 87 ? 63.525 0.925 -87.557 1.00 94.94 87 ASP A CA 1
ATOM 629 C C . ASP A 1 87 ? 63.382 1.720 -86.236 1.00 94.94 87 ASP A C 1
ATOM 631 O O . ASP A 1 87 ? 62.598 1.338 -85.364 1.00 94.94 87 ASP A O 1
ATOM 635 N N . ASP A 1 88 ? 64.068 2.865 -86.109 1.00 95.56 88 ASP A N 1
ATOM 636 C CA . ASP A 1 88 ? 63.958 3.792 -84.968 1.00 95.56 88 ASP A CA 1
ATOM 637 C C . ASP A 1 88 ? 62.564 4.438 -84.858 1.00 95.56 88 ASP A C 1
ATOM 639 O O . ASP A 1 88 ? 61.977 4.469 -83.773 1.00 95.56 88 ASP A O 1
ATOM 643 N N . LEU A 1 89 ? 61.980 4.887 -85.976 1.00 94.69 89 LEU A N 1
ATOM 644 C CA . LEU A 1 89 ? 60.612 5.414 -86.008 1.00 94.69 89 LEU A CA 1
ATOM 645 C C . LEU A 1 89 ? 59.591 4.355 -85.561 1.00 94.69 89 LEU A C 1
ATOM 647 O O . LEU A 1 89 ? 58.702 4.650 -84.761 1.00 94.69 89 LEU A O 1
ATOM 651 N N . ASN A 1 90 ? 59.744 3.107 -86.011 1.00 95.12 90 ASN A N 1
ATOM 652 C CA . ASN A 1 90 ? 58.898 1.991 -85.587 1.00 95.12 90 ASN A CA 1
ATOM 653 C C . ASN A 1 90 ? 59.046 1.692 -84.084 1.00 95.12 90 ASN A C 1
ATOM 655 O O . ASN A 1 90 ? 58.040 1.507 -83.392 1.00 95.12 90 ASN A O 1
ATOM 659 N N . ALA A 1 91 ? 60.272 1.710 -83.549 1.00 95.62 91 ALA A N 1
ATOM 660 C CA . ALA A 1 91 ? 60.524 1.536 -82.118 1.00 95.62 91 ALA A CA 1
ATOM 661 C C . ALA A 1 91 ? 59.902 2.667 -81.272 1.00 95.62 91 ALA A C 1
ATOM 663 O O . ALA A 1 91 ? 59.259 2.402 -80.251 1.00 95.62 91 ALA A O 1
ATOM 664 N N . LYS A 1 92 ? 60.021 3.924 -81.720 1.00 95.31 92 LYS A N 1
ATOM 665 C CA . LYS A 1 92 ? 59.412 5.096 -81.069 1.00 95.31 92 LYS A CA 1
ATOM 666 C C . LYS A 1 92 ? 57.886 5.052 -81.110 1.00 95.31 92 LYS A C 1
ATOM 668 O O . LYS A 1 92 ? 57.256 5.270 -80.077 1.00 95.31 92 LYS A O 1
ATOM 673 N N . ASN A 1 93 ? 57.291 4.680 -82.243 1.00 95.56 93 ASN A N 1
ATOM 674 C CA . ASN A 1 93 ? 55.842 4.496 -82.370 1.00 95.56 93 ASN A CA 1
ATOM 675 C C . ASN A 1 93 ? 55.316 3.396 -81.430 1.00 95.56 93 ASN A C 1
ATOM 677 O O . ASN A 1 93 ? 54.286 3.587 -80.781 1.00 95.56 93 ASN A O 1
ATOM 681 N N . LYS A 1 94 ? 56.046 2.279 -81.279 1.00 95.94 94 LYS A N 1
ATOM 682 C CA . LYS A 1 94 ? 55.710 1.223 -80.308 1.00 95.94 94 LYS A CA 1
ATOM 683 C C . LYS A 1 94 ? 55.780 1.729 -78.862 1.00 95.94 94 LYS A C 1
ATOM 685 O O . LYS A 1 94 ? 54.829 1.543 -78.107 1.00 95.94 94 LYS A O 1
ATOM 690 N N . SER A 1 95 ? 56.859 2.422 -78.493 1.00 95.25 95 SER A N 1
ATOM 691 C CA . SER A 1 95 ? 57.031 3.010 -77.153 1.00 95.25 95 SER A CA 1
ATOM 692 C C . SER A 1 95 ? 55.940 4.040 -76.816 1.00 95.25 95 SER A C 1
ATOM 694 O O . SER A 1 95 ? 55.396 4.050 -75.708 1.00 95.25 95 SER A O 1
ATOM 696 N N . LEU A 1 96 ? 55.537 4.859 -77.795 1.00 95.06 96 LEU A N 1
ATOM 697 C CA . LEU A 1 96 ? 54.426 5.803 -77.665 1.00 95.06 96 LEU A CA 1
ATOM 698 C C . LEU A 1 96 ? 53.083 5.083 -77.450 1.00 95.06 96 LEU A C 1
ATOM 700 O O . LEU A 1 96 ? 52.307 5.489 -76.586 1.00 95.06 96 LEU A O 1
ATOM 704 N N . ALA A 1 97 ? 52.814 3.991 -78.173 1.00 95.81 97 ALA A N 1
ATOM 705 C CA . ALA A 1 97 ? 51.607 3.184 -77.983 1.00 95.81 97 ALA A CA 1
ATOM 706 C C . ALA A 1 97 ? 51.555 2.514 -76.593 1.00 95.81 97 ALA A C 1
ATOM 708 O O . ALA A 1 97 ? 50.526 2.569 -75.912 1.00 95.81 97 ALA A O 1
ATOM 709 N N . GLU A 1 98 ? 52.670 1.944 -76.128 1.00 96.25 98 GLU A N 1
ATOM 710 C CA . GLU A 1 98 ? 52.794 1.374 -74.777 1.00 96.25 98 GLU A CA 1
ATOM 711 C C . GLU A 1 98 ? 52.606 2.442 -73.684 1.00 96.25 98 GLU A C 1
ATOM 713 O O . GLU A 1 98 ? 51.926 2.203 -72.683 1.00 96.25 98 GLU A O 1
ATOM 718 N N . THR A 1 99 ? 53.148 3.645 -73.893 1.00 94.88 99 THR A N 1
ATOM 719 C CA . THR A 1 99 ? 53.007 4.782 -72.969 1.00 94.88 99 THR A CA 1
ATOM 720 C C . THR A 1 99 ? 51.568 5.300 -72.922 1.00 94.88 99 THR A C 1
ATOM 722 O O . THR A 1 99 ? 51.026 5.506 -71.837 1.00 94.88 99 THR A O 1
ATOM 725 N N . ASN A 1 100 ? 50.904 5.436 -74.074 1.00 95.31 100 ASN A N 1
ATOM 726 C CA . ASN A 1 100 ? 49.492 5.822 -74.151 1.00 95.31 100 ASN A CA 1
ATOM 727 C C . ASN A 1 100 ? 48.570 4.781 -73.494 1.00 95.31 100 ASN A C 1
ATOM 729 O O . ASN A 1 100 ? 47.598 5.148 -72.833 1.00 95.31 100 ASN A O 1
ATOM 733 N N . THR A 1 101 ? 48.898 3.490 -73.614 1.00 95.56 101 THR A N 1
ATOM 734 C CA . THR A 1 101 ? 48.170 2.408 -72.931 1.00 95.56 101 THR A CA 1
ATOM 735 C C . THR A 1 101 ? 48.270 2.555 -71.411 1.00 95.56 101 THR A C 1
ATOM 737 O O . THR A 1 101 ? 47.240 2.581 -70.738 1.00 95.56 101 THR A O 1
ATOM 740 N N . LYS A 1 102 ? 49.484 2.757 -70.875 1.00 95.25 102 LYS A N 1
ATOM 741 C CA . LYS A 1 102 ? 49.712 3.000 -69.437 1.00 95.25 102 LYS A CA 1
ATOM 742 C C . LYS A 1 102 ? 48.996 4.260 -68.942 1.00 95.25 102 LYS A C 1
ATOM 744 O O . LYS A 1 102 ? 48.303 4.211 -67.933 1.00 95.25 102 LYS A O 1
ATOM 749 N N . LEU A 1 103 ? 49.080 5.368 -69.683 1.00 93.81 103 LEU A N 1
ATOM 750 C CA . LEU A 1 103 ? 48.390 6.617 -69.340 1.00 93.81 103 LEU A CA 1
ATOM 751 C C . LEU A 1 103 ? 46.866 6.432 -69.251 1.00 93.81 103 LEU A C 1
ATOM 753 O O . LEU A 1 103 ? 46.227 6.974 -68.350 1.00 93.81 103 LEU A O 1
ATOM 757 N N . ASN A 1 104 ? 46.274 5.652 -70.158 1.00 93.94 104 ASN A N 1
ATOM 758 C CA . ASN A 1 104 ? 44.841 5.365 -70.134 1.00 93.94 104 ASN A CA 1
ATOM 759 C C . ASN A 1 104 ? 44.448 4.395 -69.003 1.00 93.94 104 ASN A C 1
ATOM 761 O O . ASN A 1 104 ? 43.379 4.569 -68.418 1.00 93.94 104 ASN A O 1
ATOM 765 N N . GLN A 1 105 ? 45.315 3.445 -68.633 1.00 94.88 105 GLN A N 1
ATOM 766 C CA . GLN A 1 105 ? 45.136 2.607 -67.438 1.00 94.88 105 GLN A CA 1
ATOM 767 C C . GLN A 1 105 ? 45.132 3.462 -66.161 1.00 94.88 105 GLN A C 1
ATOM 769 O O . GLN A 1 105 ? 44.143 3.448 -65.429 1.00 94.88 105 GLN A O 1
ATOM 774 N N . THR A 1 106 ? 46.152 4.302 -65.952 1.00 93.56 106 THR A N 1
ATOM 775 C CA . THR A 1 106 ? 46.235 5.193 -64.780 1.00 93.56 106 THR A CA 1
ATOM 776 C C . THR A 1 106 ? 45.078 6.195 -64.721 1.00 93.56 106 THR A C 1
ATOM 778 O O . THR A 1 106 ? 44.575 6.489 -63.640 1.00 93.56 106 THR A O 1
ATOM 781 N N . ARG A 1 107 ? 44.586 6.693 -65.867 1.00 95.00 107 ARG A N 1
ATOM 782 C CA . ARG A 1 107 ? 43.363 7.518 -65.919 1.00 95.00 107 ARG A CA 1
ATOM 783 C C . ARG A 1 107 ? 42.133 6.754 -65.424 1.00 95.00 107 ARG A C 1
ATOM 785 O O . ARG A 1 107 ? 41.385 7.297 -64.619 1.00 95.00 107 ARG A O 1
ATOM 792 N N . ALA A 1 108 ? 41.940 5.506 -65.855 1.00 94.38 108 ALA A N 1
ATOM 793 C CA . ALA A 1 108 ? 40.819 4.678 -65.409 1.00 94.38 108 ALA A CA 1
ATOM 794 C C . ALA A 1 108 ? 40.910 4.309 -63.914 1.00 94.38 108 ALA A C 1
ATOM 796 O O . ALA A 1 108 ? 39.891 4.255 -63.224 1.00 94.38 108 ALA A O 1
ATOM 797 N N . GLU A 1 109 ? 42.118 4.082 -63.396 1.00 94.69 109 GLU A N 1
ATOM 798 C CA . GLU A 1 109 ? 42.375 3.853 -61.967 1.00 94.69 109 GLU A CA 1
ATOM 799 C C . GLU A 1 109 ? 42.098 5.109 -61.132 1.00 94.69 109 GLU A C 1
ATOM 801 O O . GLU A 1 109 ? 41.393 5.027 -60.126 1.00 94.69 109 GLU A O 1
ATOM 806 N N . LEU A 1 110 ? 42.554 6.280 -61.591 1.00 93.25 110 LEU A N 1
ATOM 807 C CA . LEU A 1 110 ? 42.262 7.567 -60.961 1.00 93.25 110 LEU A CA 1
ATOM 808 C C . LEU A 1 110 ? 40.751 7.837 -60.907 1.00 93.25 110 LEU A C 1
ATOM 810 O O . LEU A 1 110 ? 40.243 8.203 -59.852 1.00 93.25 110 LEU A O 1
ATOM 814 N N . THR A 1 111 ? 40.010 7.586 -61.995 1.00 94.00 111 THR A N 1
ATOM 815 C CA . THR A 1 111 ? 38.542 7.727 -62.010 1.00 94.00 111 THR A CA 1
ATOM 816 C C . THR A 1 111 ? 37.866 6.835 -60.963 1.00 94.00 111 THR A C 1
ATOM 818 O O . THR A 1 111 ? 36.989 7.307 -60.238 1.00 94.00 111 THR A O 1
ATOM 821 N N . LYS A 1 112 ? 38.299 5.573 -60.821 1.00 94.88 112 LYS A N 1
ATOM 822 C CA . LYS A 1 112 ? 37.794 4.663 -59.776 1.00 94.88 112 LYS A CA 1
ATOM 823 C C . LYS A 1 112 ? 38.132 5.162 -58.368 1.00 94.88 112 LYS A C 1
ATOM 825 O O . LYS A 1 112 ? 37.283 5.098 -57.483 1.00 94.88 112 LYS A O 1
ATOM 830 N N . ALA A 1 113 ? 39.343 5.681 -58.160 1.00 92.00 113 ALA A N 1
ATOM 831 C CA . ALA A 1 113 ? 39.763 6.237 -56.875 1.00 92.00 113 ALA A CA 1
ATOM 832 C C . ALA A 1 113 ? 38.927 7.470 -56.485 1.00 92.00 113 ALA A C 1
ATOM 834 O O . ALA A 1 113 ? 38.459 7.549 -55.351 1.00 92.00 113 ALA A O 1
ATOM 835 N N . THR A 1 114 ? 38.654 8.385 -57.423 1.00 92.88 114 THR A N 1
ATOM 836 C CA . THR A 1 114 ? 37.759 9.535 -57.198 1.00 92.88 114 THR A CA 1
ATOM 837 C C . THR A 1 114 ? 36.346 9.084 -56.818 1.00 92.88 114 THR A C 1
ATOM 839 O O . THR A 1 114 ? 35.816 9.537 -55.805 1.00 92.88 114 THR A O 1
ATOM 842 N N . GLN A 1 115 ? 35.763 8.132 -57.556 1.00 95.00 115 GLN A N 1
ATOM 843 C CA . GLN A 1 115 ? 34.431 7.582 -57.259 1.00 95.00 115 GLN A CA 1
ATOM 844 C C . GLN A 1 115 ? 34.364 6.904 -55.878 1.00 95.00 115 GLN A C 1
ATOM 846 O O . GLN A 1 115 ? 33.364 7.036 -55.165 1.00 95.00 115 GLN A O 1
ATOM 851 N N . LEU A 1 116 ? 35.433 6.216 -55.465 1.00 94.25 116 LEU A N 1
ATOM 852 C CA . LEU A 1 116 ? 35.540 5.621 -54.132 1.00 94.25 116 LEU A CA 1
ATOM 853 C C . LEU A 1 116 ? 35.628 6.693 -53.034 1.00 94.25 116 LEU A C 1
ATOM 855 O O . LEU A 1 116 ? 34.927 6.582 -52.030 1.00 94.25 116 LEU A O 1
ATOM 859 N N . VAL A 1 117 ? 36.422 7.751 -53.230 1.00 93.00 117 VAL A N 1
ATOM 860 C CA . VAL A 1 117 ? 36.532 8.873 -52.280 1.00 93.00 117 VAL A CA 1
ATOM 861 C C . VAL A 1 117 ? 35.198 9.610 -52.130 1.00 93.00 117 VAL A C 1
ATOM 863 O O . VAL A 1 117 ? 34.777 9.872 -51.003 1.00 93.00 117 VAL A O 1
ATOM 866 N N . GLU A 1 118 ? 34.479 9.878 -53.223 1.00 93.69 118 GLU A N 1
ATOM 867 C CA . GLU A 1 118 ? 33.122 10.438 -53.160 1.00 93.69 118 GLU A CA 1
ATOM 868 C C . GLU A 1 118 ? 32.155 9.542 -52.375 1.00 93.69 118 GLU A C 1
ATOM 870 O O . GLU A 1 118 ? 31.366 10.030 -51.565 1.00 93.69 118 GLU A O 1
ATOM 875 N N . THR A 1 119 ? 32.214 8.228 -52.608 1.00 93.62 119 THR A N 1
ATOM 876 C CA . THR A 1 119 ? 31.339 7.248 -51.952 1.00 93.62 119 THR A CA 1
ATOM 877 C C . THR A 1 119 ? 31.619 7.176 -50.451 1.00 93.62 119 THR A C 1
ATOM 879 O O . THR A 1 119 ? 30.690 7.260 -49.648 1.00 93.62 119 THR A O 1
ATOM 882 N N . LEU A 1 120 ? 32.894 7.100 -50.058 1.00 92.31 120 LEU A N 1
ATOM 883 C CA . LEU A 1 120 ? 33.322 7.108 -48.657 1.00 92.31 120 LEU A CA 1
ATOM 884 C C . LEU A 1 120 ? 32.998 8.440 -47.960 1.00 92.31 120 LEU A C 1
ATOM 886 O O . LEU A 1 120 ? 32.654 8.441 -46.779 1.00 92.31 120 LEU A O 1
ATOM 890 N N . THR A 1 121 ? 33.043 9.566 -48.680 1.00 93.62 121 THR A N 1
ATOM 891 C CA . THR A 1 121 ? 32.652 10.882 -48.145 1.00 93.62 121 THR A CA 1
ATOM 892 C C . THR A 1 121 ? 31.157 10.915 -47.827 1.00 93.62 121 THR A C 1
ATOM 894 O O . THR A 1 121 ? 30.788 11.180 -46.684 1.00 93.62 121 THR A O 1
ATOM 897 N N . LYS A 1 122 ? 30.304 10.513 -48.780 1.00 94.00 122 LYS A N 1
ATOM 898 C CA . LYS A 1 122 ? 28.844 10.404 -48.591 1.00 94.00 122 LYS A CA 1
ATOM 899 C C . LYS A 1 122 ? 28.481 9.432 -47.454 1.00 94.00 122 LYS A C 1
ATOM 901 O O . LYS A 1 122 ? 27.591 9.713 -46.654 1.00 94.00 122 LYS A O 1
ATOM 906 N N . GLN A 1 123 ? 29.202 8.312 -47.326 1.00 93.12 123 GLN A N 1
ATOM 907 C CA . GLN A 1 123 ? 29.036 7.371 -46.208 1.00 93.12 123 GLN A CA 1
ATOM 908 C C . GLN A 1 123 ? 29.452 7.977 -44.859 1.00 93.12 123 GLN A C 1
ATOM 910 O O . GLN A 1 123 ? 28.738 7.801 -43.872 1.00 93.12 123 GLN A O 1
ATOM 915 N N . LYS A 1 124 ? 30.562 8.725 -44.799 1.00 93.06 124 LYS A N 1
ATOM 916 C CA . LYS A 1 124 ? 31.010 9.431 -43.588 1.00 93.06 124 LYS A CA 1
ATOM 917 C C . LYS A 1 124 ? 30.009 10.503 -43.152 1.00 93.06 124 LYS A C 1
ATOM 919 O O . LYS A 1 124 ? 29.726 10.616 -41.961 1.00 93.06 124 LYS A O 1
ATOM 924 N N . GLU A 1 125 ? 29.457 11.269 -44.087 1.00 93.75 125 GLU A N 1
ATOM 925 C CA . GLU A 1 125 ? 28.419 12.273 -43.816 1.00 93.75 125 GLU A CA 1
ATOM 926 C C . GLU A 1 125 ? 27.146 11.616 -43.261 1.00 93.75 125 GLU A C 1
ATOM 928 O O . GLU A 1 125 ? 26.662 12.015 -42.200 1.00 93.75 125 GLU A O 1
ATOM 933 N N . ALA A 1 126 ? 26.668 10.542 -43.899 1.00 93.19 126 ALA A N 1
ATOM 934 C CA . ALA A 1 126 ? 25.515 9.774 -43.428 1.00 93.19 126 ALA A CA 1
ATOM 935 C C . ALA A 1 126 ? 25.744 9.150 -42.036 1.00 93.19 126 ALA A C 1
ATOM 937 O O . ALA A 1 126 ? 24.871 9.232 -41.171 1.00 93.19 126 ALA A O 1
ATOM 938 N N . ALA A 1 127 ? 26.929 8.583 -41.781 1.00 92.31 127 ALA A N 1
ATOM 939 C CA . ALA A 1 127 ? 27.305 8.053 -40.470 1.00 92.31 127 ALA A CA 1
ATOM 940 C C . ALA A 1 127 ? 27.374 9.155 -39.397 1.00 92.31 127 ALA A C 1
ATOM 942 O O . ALA A 1 127 ? 26.896 8.959 -38.281 1.00 92.31 127 ALA A O 1
ATOM 943 N N . THR A 1 128 ? 27.900 10.335 -39.742 1.00 92.69 128 THR A N 1
ATOM 944 C CA . THR A 1 128 ? 27.943 11.498 -38.838 1.00 92.69 128 THR A CA 1
ATOM 945 C C . THR A 1 128 ? 26.528 11.941 -38.462 1.00 92.69 128 THR A C 1
ATOM 947 O O . THR A 1 128 ? 26.220 12.072 -37.279 1.00 92.69 128 THR A O 1
ATOM 950 N N . ALA A 1 129 ? 25.635 12.077 -39.448 1.00 93.00 129 ALA A N 1
ATOM 951 C CA . ALA A 1 129 ? 24.232 12.419 -39.221 1.00 93.00 129 ALA A CA 1
ATOM 952 C C . ALA A 1 129 ? 23.499 11.365 -38.366 1.00 93.00 129 ALA A C 1
ATOM 954 O O . ALA A 1 129 ? 22.722 11.724 -37.477 1.00 93.00 129 ALA A O 1
ATOM 955 N N . ALA A 1 130 ? 23.780 10.074 -38.577 1.00 92.81 130 ALA A N 1
ATOM 956 C CA . ALA A 1 130 ? 23.231 8.989 -37.765 1.00 92.81 130 ALA A CA 1
ATOM 957 C C . ALA A 1 130 ? 23.699 9.065 -36.299 1.00 92.81 130 ALA A C 1
ATOM 959 O O . ALA A 1 130 ? 22.873 8.958 -35.394 1.00 92.81 130 ALA A O 1
ATOM 960 N N . VAL A 1 131 ? 24.989 9.326 -36.050 1.00 93.81 131 VAL A N 1
ATOM 961 C CA . VAL A 1 131 ? 25.529 9.525 -34.691 1.00 93.81 131 VAL A CA 1
ATOM 962 C C . VAL A 1 131 ? 24.889 10.741 -34.014 1.00 93.81 131 VAL A C 1
ATOM 964 O O . VAL A 1 131 ? 24.459 10.636 -32.867 1.00 93.81 131 VAL A O 1
ATOM 967 N N . THR A 1 132 ? 24.728 11.869 -34.716 1.00 92.38 132 THR A N 1
ATOM 968 C CA . THR A 1 132 ? 24.025 13.048 -34.177 1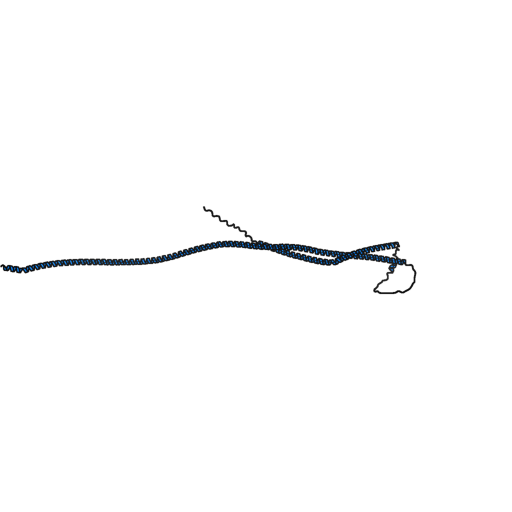.00 92.38 132 THR A CA 1
ATOM 969 C C . THR A 1 132 ? 22.558 12.744 -33.843 1.00 92.38 132 THR A C 1
ATOM 971 O O . THR A 1 132 ? 22.060 13.168 -32.799 1.00 92.38 132 THR A O 1
ATOM 974 N N . ALA A 1 133 ? 21.862 11.970 -34.682 1.00 92.56 133 ALA A N 1
ATOM 975 C CA . ALA A 1 133 ? 20.482 11.557 -34.429 1.00 92.56 133 ALA A CA 1
ATOM 976 C C . ALA A 1 133 ? 20.357 10.596 -33.229 1.00 92.56 133 ALA A C 1
ATOM 978 O O . ALA A 1 133 ? 19.395 10.699 -32.464 1.00 92.56 133 ALA A O 1
ATOM 979 N N . ILE A 1 134 ? 21.327 9.695 -33.033 1.00 93.50 134 ILE A N 1
ATOM 980 C CA . ILE A 1 134 ? 21.407 8.812 -31.859 1.00 93.50 134 ILE A CA 1
ATOM 981 C C . ILE A 1 134 ? 21.663 9.635 -30.591 1.00 93.50 134 ILE A C 1
ATOM 983 O O . ILE A 1 134 ? 20.902 9.507 -29.636 1.00 93.50 134 ILE A O 1
ATOM 987 N N . ALA A 1 135 ? 22.645 10.542 -30.603 1.00 93.50 135 ALA A N 1
ATOM 988 C CA . ALA A 1 135 ? 22.959 11.402 -29.460 1.00 93.50 135 ALA A CA 1
ATOM 989 C C . ALA A 1 135 ? 21.761 12.273 -29.033 1.00 93.50 135 ALA A C 1
ATOM 991 O O . ALA A 1 135 ? 21.498 12.427 -27.840 1.00 93.50 135 ALA A O 1
ATOM 992 N N . LYS A 1 136 ? 20.973 12.787 -29.994 1.00 94.19 136 LYS A N 1
ATOM 993 C CA . LYS A 1 136 ? 19.712 13.479 -29.682 1.00 94.19 136 LYS A CA 1
ATOM 994 C C . LYS A 1 136 ? 18.699 12.541 -29.012 1.00 94.19 136 LYS A C 1
ATOM 996 O O . LYS A 1 136 ? 18.156 12.895 -27.969 1.00 94.19 136 LYS A O 1
ATOM 1001 N N . LYS A 1 137 ? 18.460 11.351 -29.578 1.00 93.56 137 LYS A N 1
ATOM 1002 C CA . LYS A 1 137 ? 17.538 10.359 -28.991 1.00 93.56 137 LYS A CA 1
ATOM 1003 C C . LYS A 1 137 ? 17.955 9.946 -27.579 1.00 93.56 137 LYS A C 1
ATOM 1005 O O . LYS A 1 137 ? 17.091 9.788 -26.729 1.00 93.56 137 LYS A O 1
ATOM 1010 N N . GLU A 1 138 ? 19.252 9.810 -27.316 1.00 90.88 138 GLU A N 1
ATOM 1011 C CA . GLU A 1 138 ? 19.781 9.498 -25.986 1.00 90.88 138 GLU A CA 1
ATOM 1012 C C . GLU A 1 138 ? 19.523 10.637 -24.983 1.00 90.88 138 GLU A C 1
ATOM 1014 O O . GLU A 1 138 ? 19.094 10.385 -23.858 1.00 90.88 138 GLU A O 1
ATOM 1019 N N . ALA A 1 139 ? 19.721 11.895 -25.392 1.00 91.94 139 ALA A N 1
ATOM 1020 C CA . ALA A 1 139 ? 19.435 13.062 -24.557 1.00 91.94 139 ALA A CA 1
ATOM 1021 C C . ALA A 1 139 ? 17.934 13.222 -24.253 1.00 91.94 139 ALA A C 1
ATOM 1023 O O . ALA A 1 139 ? 17.563 13.546 -23.126 1.00 91.94 139 ALA A O 1
ATOM 1024 N N . ASP A 1 140 ? 17.064 12.971 -25.233 1.00 91.44 140 ASP A N 1
ATOM 1025 C CA . ASP A 1 140 ? 15.613 13.033 -25.039 1.00 91.44 140 ASP A CA 1
ATOM 1026 C C . ASP A 1 140 ? 15.099 11.832 -24.210 1.00 91.44 140 ASP A C 1
ATOM 1028 O O . ASP A 1 140 ? 14.243 12.006 -23.341 1.00 91.44 140 ASP A O 1
ATOM 1032 N N . ALA A 1 141 ? 15.695 10.642 -24.363 1.00 90.81 141 ALA A N 1
ATOM 1033 C CA . ALA A 1 141 ? 15.414 9.479 -23.515 1.00 90.81 141 ALA A CA 1
ATOM 1034 C C . ALA A 1 141 ? 15.839 9.692 -22.050 1.00 90.81 141 ALA A C 1
ATOM 1036 O O . ALA A 1 141 ? 15.092 9.324 -21.146 1.00 90.81 141 ALA A O 1
ATOM 1037 N N . LYS A 1 142 ? 16.993 10.328 -21.793 1.00 93.62 142 LYS A N 1
ATOM 1038 C CA . LYS A 1 142 ? 17.447 10.667 -20.429 1.00 93.62 142 LYS A CA 1
ATOM 1039 C C . LYS A 1 142 ? 16.435 11.553 -19.694 1.00 93.62 142 LYS A C 1
ATOM 1041 O O . LYS A 1 142 ? 16.021 11.193 -18.595 1.00 93.62 142 LYS A O 1
ATOM 1046 N N . LYS A 1 143 ? 15.941 12.614 -20.344 1.00 93.12 143 LYS A N 1
ATOM 1047 C CA . LYS A 1 143 ? 14.864 13.467 -19.801 1.00 93.12 143 LYS A CA 1
ATOM 1048 C C . LYS A 1 143 ? 13.587 12.670 -19.528 1.00 93.12 143 LYS A C 1
ATOM 1050 O O . LYS A 1 143 ? 12.977 12.830 -18.477 1.00 93.12 143 LYS A O 1
ATOM 1055 N N . SER A 1 144 ? 13.189 11.786 -20.448 1.00 91.50 144 SER A N 1
ATOM 1056 C CA . SER A 1 144 ? 12.004 10.936 -20.261 1.00 91.50 144 SER A CA 1
ATOM 1057 C C . SER A 1 144 ? 12.143 9.993 -19.059 1.00 91.50 144 SER A C 1
ATOM 1059 O O . SER A 1 144 ? 11.163 9.754 -18.361 1.00 91.50 144 SER A O 1
ATOM 1061 N N . VAL A 1 145 ? 13.349 9.478 -18.794 1.00 91.50 145 VAL A N 1
ATOM 1062 C CA . VAL A 1 145 ? 13.648 8.650 -17.613 1.00 91.50 145 VAL A CA 1
ATOM 1063 C C . VAL A 1 145 ? 13.647 9.479 -16.324 1.00 91.50 145 VAL A C 1
ATOM 1065 O O . VAL A 1 145 ? 13.234 8.976 -15.283 1.00 91.50 145 VAL A O 1
ATOM 1068 N N . GLU A 1 146 ? 14.077 10.740 -16.362 1.00 91.50 146 GLU A N 1
ATOM 1069 C CA . GLU A 1 146 ? 14.002 11.654 -15.212 1.00 91.50 146 GLU A CA 1
ATOM 1070 C C . GLU A 1 146 ? 12.554 12.027 -14.869 1.00 91.50 146 GLU A C 1
ATOM 1072 O O . GLU A 1 146 ? 12.168 11.928 -13.705 1.00 91.50 146 GLU A O 1
ATOM 1077 N N . VAL A 1 147 ? 11.722 12.339 -15.871 1.00 91.00 147 VAL A N 1
ATOM 1078 C CA . VAL A 1 147 ? 10.275 12.554 -15.683 1.00 91.00 147 VAL A CA 1
ATOM 1079 C C . VAL A 1 147 ? 9.614 11.304 -15.096 1.00 91.00 147 VAL A C 1
ATOM 1081 O O . VAL A 1 147 ? 8.974 11.396 -14.052 1.00 91.00 147 VAL A O 1
ATOM 1084 N N . ALA A 1 148 ? 9.857 10.120 -15.670 1.00 90.50 148 ALA A N 1
ATOM 1085 C CA . ALA A 1 148 ? 9.299 8.867 -15.156 1.00 90.50 148 ALA A CA 1
ATOM 1086 C C . ALA A 1 148 ? 9.737 8.561 -13.706 1.00 90.50 148 ALA A C 1
ATOM 1088 O O . ALA A 1 148 ? 8.947 8.049 -12.916 1.00 90.50 148 ALA A O 1
ATOM 1089 N N . LYS A 1 149 ? 10.971 8.908 -13.307 1.00 91.69 149 LYS A N 1
ATOM 1090 C CA . LYS A 1 149 ? 11.425 8.789 -11.905 1.00 91.69 149 LYS A CA 1
ATOM 1091 C C . LYS A 1 149 ? 10.668 9.727 -10.960 1.00 91.69 149 LYS A C 1
ATOM 1093 O O . LYS A 1 149 ? 10.357 9.326 -9.839 1.00 91.69 149 LYS A O 1
ATOM 1098 N N . LEU A 1 150 ? 10.370 10.955 -11.390 1.00 87.25 150 LEU A N 1
ATOM 1099 C CA . LEU A 1 150 ? 9.578 11.913 -10.608 1.00 87.25 150 LEU A CA 1
ATOM 1100 C C . LEU A 1 150 ? 8.109 11.474 -10.496 1.00 87.25 150 LEU A C 1
ATOM 1102 O O . LEU A 1 150 ? 7.528 11.551 -9.412 1.00 87.25 150 LEU A O 1
ATOM 1106 N N . GLU A 1 151 ? 7.529 10.951 -11.577 1.00 89.44 151 GLU A N 1
ATOM 1107 C CA . GLU A 1 151 ? 6.188 10.355 -11.581 1.00 89.44 151 GLU A CA 1
ATOM 1108 C C . GLU A 1 151 ? 6.110 9.144 -10.641 1.00 89.44 151 GLU A C 1
ATOM 1110 O O . GLU A 1 151 ? 5.198 9.073 -9.819 1.00 89.44 151 GLU A O 1
ATOM 1115 N N . VAL A 1 152 ? 7.096 8.237 -10.671 1.00 90.69 152 VAL A N 1
ATOM 1116 C CA . VAL A 1 152 ? 7.181 7.104 -9.730 1.00 90.69 152 VAL A CA 1
ATOM 1117 C C . VAL A 1 152 ? 7.286 7.588 -8.280 1.00 90.69 152 VAL A C 1
ATOM 1119 O O . VAL A 1 152 ? 6.493 7.142 -7.453 1.00 90.69 152 VAL A O 1
ATOM 1122 N N . LYS A 1 153 ? 8.168 8.552 -7.963 1.00 88.81 153 LYS A N 1
ATOM 1123 C CA . LYS A 1 153 ? 8.245 9.150 -6.612 1.00 88.81 153 LYS A CA 1
ATOM 1124 C C . LYS A 1 153 ? 6.907 9.756 -6.164 1.00 88.81 153 LYS A C 1
ATOM 1126 O O . LYS A 1 153 ? 6.496 9.568 -5.018 1.00 88.81 153 LYS A O 1
ATOM 1131 N N . THR A 1 154 ? 6.213 10.457 -7.060 1.00 89.62 154 THR A N 1
ATOM 1132 C CA . THR A 1 154 ? 4.906 11.077 -6.779 1.00 89.62 154 THR A CA 1
ATOM 1133 C C . THR A 1 154 ? 3.828 10.019 -6.537 1.00 89.62 154 THR A C 1
ATOM 1135 O O . THR A 1 154 ? 3.075 10.114 -5.568 1.00 89.62 154 THR A O 1
ATOM 1138 N N . ASN A 1 155 ? 3.790 8.970 -7.358 1.00 88.62 155 ASN A N 1
ATOM 1139 C CA . ASN A 1 155 ? 2.846 7.864 -7.217 1.00 88.62 155 ASN A CA 1
ATOM 1140 C C . ASN A 1 155 ? 3.106 7.050 -5.940 1.00 88.62 155 ASN A C 1
ATOM 1142 O O . ASN A 1 155 ? 2.161 6.736 -5.221 1.00 88.62 155 ASN A O 1
ATOM 1146 N N . GLU A 1 156 ? 4.365 6.786 -5.582 1.00 89.31 156 GLU A N 1
ATOM 1147 C CA . GLU A 1 156 ? 4.715 6.181 -4.292 1.00 89.31 156 GLU A CA 1
ATOM 1148 C C . GLU A 1 156 ? 4.255 7.029 -3.100 1.00 89.31 156 GLU A C 1
ATOM 1150 O O . GLU A 1 156 ? 3.739 6.487 -2.121 1.00 89.31 156 GLU A O 1
ATOM 1155 N N . PHE A 1 157 ? 4.439 8.353 -3.162 1.00 90.06 157 PHE A N 1
ATOM 1156 C CA . PHE A 1 157 ? 3.971 9.271 -2.123 1.00 90.06 157 PHE A CA 1
ATOM 1157 C C . PHE A 1 157 ? 2.440 9.235 -1.995 1.00 90.06 157 PHE A C 1
ATOM 1159 O O . PHE A 1 157 ? 1.921 9.164 -0.880 1.00 90.06 157 PHE A O 1
ATOM 1166 N N . LEU A 1 158 ? 1.714 9.222 -3.119 1.00 89.56 158 LEU A N 1
ATOM 1167 C CA . LEU A 1 158 ? 0.255 9.095 -3.134 1.00 89.56 158 LEU A CA 1
ATOM 1168 C C . LEU A 1 158 ? -0.208 7.747 -2.565 1.00 89.56 158 LEU A C 1
ATOM 1170 O O . LEU A 1 158 ? -1.077 7.738 -1.699 1.00 89.56 158 LEU A O 1
ATOM 1174 N N . VAL A 1 159 ? 0.399 6.624 -2.961 1.00 90.50 159 VAL A N 1
ATOM 1175 C CA . VAL A 1 159 ? 0.073 5.289 -2.421 1.00 90.50 159 VAL A CA 1
ATOM 1176 C C . VAL A 1 159 ? 0.310 5.225 -0.908 1.00 90.50 159 VAL A C 1
ATOM 1178 O O . VAL A 1 159 ? -0.558 4.750 -0.175 1.00 90.50 159 VAL A O 1
ATOM 1181 N N . LYS A 1 160 ? 1.432 5.766 -0.412 1.00 90.06 160 LYS A N 1
ATOM 1182 C CA . LYS A 1 160 ? 1.707 5.879 1.033 1.00 90.06 160 LYS A CA 1
ATOM 1183 C C . LYS A 1 160 ? 0.656 6.758 1.732 1.00 90.06 160 LYS A C 1
ATOM 1185 O O . LYS A 1 160 ? 0.130 6.361 2.768 1.00 90.06 160 LYS A O 1
ATOM 1190 N N . LYS A 1 161 ? 0.270 7.895 1.135 1.00 92.25 161 LYS A N 1
ATOM 1191 C CA . LYS A 1 161 ? -0.790 8.779 1.656 1.00 92.25 161 LYS A CA 1
ATOM 1192 C C . LYS A 1 161 ? -2.153 8.079 1.730 1.00 92.25 161 LYS A C 1
ATOM 1194 O O . LYS A 1 161 ? -2.824 8.203 2.749 1.00 92.25 161 LYS A O 1
ATOM 1199 N N . TYR A 1 162 ? -2.561 7.347 0.692 1.00 92.62 162 TYR A N 1
ATOM 1200 C CA . TYR A 1 162 ? -3.827 6.605 0.691 1.00 92.62 162 TYR A CA 1
ATOM 1201 C C . TYR A 1 162 ? -3.816 5.448 1.696 1.00 92.62 162 TYR A C 1
ATOM 1203 O O . TYR A 1 162 ? -4.802 5.262 2.401 1.00 92.62 162 TYR A O 1
ATOM 1211 N N . LYS A 1 163 ? -2.692 4.729 1.843 1.00 92.81 163 LYS A N 1
ATOM 1212 C CA . LYS A 1 163 ? -2.546 3.705 2.888 1.00 92.81 163 LYS A CA 1
ATOM 1213 C C . LYS A 1 163 ? -2.669 4.304 4.293 1.00 92.81 163 LYS A C 1
ATOM 1215 O O . LYS A 1 163 ? -3.374 3.745 5.124 1.00 92.81 163 LYS A O 1
ATOM 1220 N N . ALA A 1 164 ? -2.023 5.442 4.553 1.00 92.06 164 ALA A N 1
ATOM 1221 C CA . ALA A 1 164 ? -2.158 6.146 5.826 1.00 92.06 164 ALA A CA 1
ATOM 1222 C C . ALA A 1 164 ? -3.607 6.615 6.067 1.00 92.06 164 ALA A C 1
ATOM 1224 O O . ALA A 1 164 ? -4.134 6.424 7.156 1.00 92.06 164 ALA A O 1
ATOM 1225 N N . ALA A 1 165 ? -4.280 7.156 5.045 1.00 91.44 165 ALA A N 1
ATOM 1226 C CA . ALA A 1 165 ? -5.682 7.565 5.146 1.00 91.44 165 ALA A CA 1
ATOM 1227 C C . ALA A 1 165 ? -6.630 6.391 5.457 1.00 91.44 165 ALA A C 1
ATOM 1229 O O . ALA A 1 165 ? -7.536 6.563 6.263 1.00 91.44 165 ALA A O 1
ATOM 1230 N N . ALA A 1 166 ? -6.397 5.206 4.880 1.00 93.12 166 ALA A N 1
ATOM 1231 C CA . ALA A 1 166 ? -7.177 4.004 5.185 1.00 93.12 166 ALA A CA 1
ATOM 1232 C C . ALA A 1 166 ? -7.000 3.549 6.646 1.00 93.12 166 ALA A C 1
ATOM 1234 O O . ALA A 1 166 ? -7.990 3.334 7.331 1.00 93.12 166 ALA A O 1
ATOM 1235 N N . ILE A 1 167 ? -5.761 3.504 7.154 1.00 92.75 167 ILE A N 1
ATOM 1236 C CA . ILE A 1 167 ? -5.488 3.154 8.564 1.00 92.75 167 ILE A CA 1
ATOM 1237 C C . ILE A 1 167 ? -6.104 4.192 9.523 1.00 92.75 167 ILE A C 1
ATOM 1239 O O . ILE A 1 167 ? -6.534 3.847 10.618 1.00 92.75 167 ILE A O 1
ATOM 1243 N N . ASN A 1 168 ? -6.169 5.468 9.127 1.00 92.50 168 ASN A N 1
ATOM 1244 C CA . ASN A 1 168 ? -6.828 6.514 9.916 1.00 92.50 168 ASN A CA 1
ATOM 1245 C C . ASN A 1 168 ? -8.367 6.431 9.852 1.00 92.50 168 ASN A C 1
ATOM 1247 O O . ASN A 1 168 ? -9.018 6.938 10.760 1.00 92.50 168 ASN A O 1
ATOM 1251 N N . LEU A 1 169 ? -8.949 5.850 8.798 1.00 93.44 169 LEU A N 1
ATOM 1252 C CA . LEU A 1 169 ? -10.387 5.567 8.729 1.00 93.44 169 LEU A CA 1
ATOM 1253 C C . LEU A 1 169 ? -10.731 4.406 9.671 1.00 93.44 169 LEU A C 1
ATOM 1255 O O . LEU A 1 169 ? -11.562 4.575 10.552 1.00 93.44 169 LEU A O 1
ATOM 1259 N N . GLU A 1 170 ? -9.989 3.300 9.560 1.00 93.44 170 GLU A N 1
ATOM 1260 C CA . GLU A 1 170 ? -10.064 2.135 10.453 1.00 93.44 170 GLU A CA 1
ATOM 1261 C C . GLU A 1 170 ? -9.930 2.586 11.923 1.00 93.44 170 GLU A C 1
ATOM 1263 O O . GLU A 1 170 ? -10.805 2.339 12.740 1.00 93.44 170 GLU A O 1
ATOM 1268 N N . ALA A 1 171 ? -8.921 3.403 12.253 1.00 92.62 171 ALA A N 1
ATOM 1269 C CA . ALA A 1 171 ? -8.742 3.971 13.597 1.00 92.62 171 ALA A CA 1
ATOM 1270 C C . ALA A 1 171 ? -9.856 4.936 14.074 1.00 92.62 171 ALA A C 1
ATOM 1272 O O . ALA A 1 171 ? -9.831 5.337 15.240 1.00 92.62 171 ALA A O 1
ATOM 1273 N N . HIS A 1 172 ? -10.773 5.357 13.196 1.00 91.88 172 HIS A N 1
ATOM 1274 C CA . HIS A 1 172 ? -11.943 6.174 13.534 1.00 91.88 172 HIS A CA 1
ATOM 1275 C C . HIS A 1 172 ? -13.184 5.301 13.740 1.00 91.88 172 HIS A C 1
ATOM 1277 O O . HIS A 1 172 ? -13.851 5.449 14.756 1.00 91.88 172 HIS A O 1
ATOM 1283 N N . GLU A 1 173 ? -13.435 4.350 12.837 1.00 92.81 173 GLU A N 1
ATOM 1284 C CA . GLU A 1 173 ? -14.508 3.347 12.942 1.00 92.81 173 GLU A CA 1
ATOM 1285 C C . GLU A 1 173 ? -14.372 2.547 14.254 1.00 92.81 173 GLU A C 1
ATOM 1287 O O . GLU A 1 173 ? -15.300 2.451 15.050 1.00 92.81 173 GLU A O 1
ATOM 1292 N N . GLU A 1 174 ? -13.155 2.097 14.559 1.00 93.25 174 GLU A N 1
ATOM 1293 C CA . GLU A 1 174 ? -12.803 1.385 15.795 1.00 93.25 174 GLU A CA 1
ATOM 1294 C C . GLU A 1 174 ? -12.979 2.241 17.062 1.00 93.25 174 GLU A C 1
ATOM 1296 O O . GLU A 1 174 ? -13.196 1.712 18.154 1.00 93.25 174 GLU A O 1
ATOM 1301 N N . LYS A 1 175 ? -12.870 3.571 16.925 1.00 92.50 175 LYS A N 1
ATOM 1302 C CA . LYS A 1 175 ? -13.069 4.545 18.007 1.00 92.50 175 LYS A CA 1
ATOM 1303 C C . LYS A 1 175 ? -14.556 4.858 18.215 1.00 92.50 175 LYS A C 1
ATOM 1305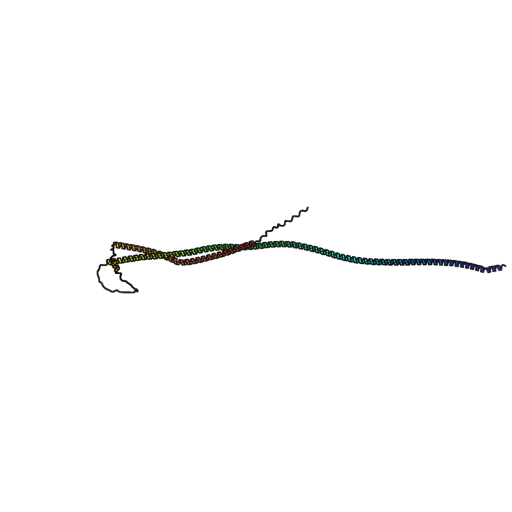 O O . LYS A 1 175 ? -14.943 5.088 19.353 1.00 92.50 175 LYS A O 1
ATOM 1310 N N . GLU A 1 176 ? -15.369 4.857 17.163 1.00 92.62 176 GLU A N 1
ATOM 1311 C CA . GLU A 1 176 ? -16.833 4.926 17.282 1.00 92.62 176 GLU A CA 1
ATOM 1312 C C . GLU A 1 176 ? -17.354 3.668 18.000 1.00 92.62 176 GLU A C 1
ATOM 1314 O O . GLU A 1 176 ? -18.031 3.790 19.014 1.00 92.62 176 GLU A O 1
ATOM 1319 N N . GLU A 1 177 ? -16.895 2.473 17.601 1.00 92.38 177 GLU A N 1
ATOM 1320 C CA . GLU A 1 177 ? -17.196 1.205 18.297 1.00 92.38 177 GLU A CA 1
ATOM 1321 C C . GLU A 1 177 ? -16.713 1.205 19.767 1.00 92.38 177 GLU A C 1
ATOM 1323 O O . GLU A 1 177 ? -17.336 0.597 20.638 1.00 92.38 177 GLU A O 1
ATOM 1328 N N . LEU A 1 178 ? -15.621 1.918 20.081 1.00 93.75 178 LEU A N 1
ATOM 1329 C CA . LEU A 1 178 ? -15.185 2.123 21.466 1.00 93.75 178 LEU A CA 1
ATOM 1330 C C . LEU A 1 178 ? -16.137 3.030 22.254 1.00 93.75 178 LEU A C 1
ATOM 1332 O O . LEU A 1 178 ? -16.418 2.728 23.408 1.00 93.75 178 LEU A O 1
ATOM 1336 N N . GLU A 1 179 ? -16.589 4.136 21.663 1.00 92.69 179 GLU A N 1
ATOM 1337 C CA . GLU A 1 179 ? -17.488 5.091 22.321 1.00 92.69 179 GLU A CA 1
ATOM 1338 C C . GLU A 1 179 ? -18.865 4.455 22.584 1.00 92.69 179 GLU A C 1
ATOM 1340 O O . GLU A 1 179 ? -19.387 4.605 23.688 1.00 92.69 179 GLU A O 1
ATOM 1345 N N . ASP A 1 180 ? -19.380 3.638 21.658 1.00 93.56 180 ASP A N 1
ATOM 1346 C CA . ASP A 1 180 ? -20.580 2.816 21.879 1.00 93.56 180 ASP A CA 1
ATOM 1347 C C . ASP A 1 180 ? -20.378 1.806 23.032 1.00 93.56 180 ASP A C 1
ATOM 1349 O O . ASP A 1 180 ? -21.208 1.718 23.938 1.00 93.56 180 ASP A O 1
ATOM 1353 N N . MET A 1 181 ? -19.242 1.092 23.077 1.00 92.56 181 MET A N 1
ATOM 1354 C CA . MET A 1 181 ? -18.936 0.172 24.187 1.00 92.56 181 MET A CA 1
ATOM 1355 C C . MET A 1 181 ? -18.718 0.875 25.541 1.00 92.56 181 MET A C 1
ATOM 1357 O O . MET A 1 181 ? -18.888 0.242 26.586 1.00 92.56 181 MET A O 1
ATOM 1361 N N . GLU A 1 182 ? -18.311 2.149 25.564 1.00 92.81 182 GLU A N 1
ATOM 1362 C CA . GLU A 1 182 ? -18.218 2.929 26.807 1.00 92.81 182 GLU A CA 1
ATOM 1363 C C . GLU A 1 182 ? -19.614 3.310 27.328 1.00 92.81 182 GLU A C 1
ATOM 1365 O O . GLU A 1 182 ? -19.835 3.235 28.536 1.00 92.81 182 GLU A O 1
ATOM 1370 N N . VAL A 1 183 ? -20.578 3.594 26.441 1.00 94.62 183 VAL A N 1
ATOM 1371 C CA . VAL A 1 183 ? -21.995 3.782 26.813 1.00 94.62 183 VAL A CA 1
ATOM 1372 C C . VAL A 1 183 ? -22.607 2.482 27.351 1.00 94.62 183 VAL A C 1
ATOM 1374 O O . VAL A 1 183 ? -23.190 2.496 28.435 1.00 94.62 183 VAL A O 1
ATOM 1377 N N . ASP A 1 184 ? -22.399 1.347 26.670 1.00 91.94 184 ASP A N 1
ATOM 1378 C CA . ASP A 1 184 ? -22.825 0.022 27.157 1.00 91.94 184 ASP A CA 1
ATOM 1379 C C . ASP A 1 184 ? -22.255 -0.283 28.560 1.00 91.94 184 ASP A C 1
ATOM 1381 O O . ASP A 1 184 ? -22.914 -0.925 29.385 1.00 91.94 184 ASP A O 1
ATOM 1385 N N . LEU A 1 185 ? -21.026 0.163 28.863 1.00 93.81 185 LEU A N 1
ATOM 1386 C CA . LEU A 1 185 ? -20.414 -0.049 30.177 1.00 93.81 185 LEU A CA 1
ATOM 1387 C C . LEU A 1 185 ? -21.070 0.809 31.263 1.00 93.81 185 LEU A C 1
ATOM 1389 O O . LEU A 1 185 ? -21.279 0.299 32.366 1.00 93.81 185 LEU A O 1
ATOM 1393 N N . ASP A 1 186 ? -21.407 2.064 30.971 1.00 92.75 186 ASP A N 1
ATOM 1394 C CA . ASP A 1 186 ? -22.103 2.937 31.919 1.00 92.75 186 ASP A CA 1
ATOM 1395 C C . ASP A 1 186 ? -23.536 2.435 32.195 1.00 92.75 186 ASP A C 1
ATOM 1397 O O . ASP A 1 186 ? -23.925 2.341 33.363 1.00 92.75 186 ASP A O 1
ATOM 1401 N N . GLU A 1 187 ? -24.277 1.958 31.181 1.00 92.69 187 GLU A N 1
ATOM 1402 C CA . GLU A 1 187 ? -25.569 1.273 31.396 1.00 92.69 187 GLU A CA 1
ATOM 1403 C C . GLU A 1 187 ? -25.410 0.015 32.276 1.00 92.69 187 GLU A C 1
ATOM 1405 O O . GLU A 1 187 ? -26.204 -0.235 33.189 1.00 92.69 187 GLU A O 1
ATOM 1410 N N . LYS A 1 188 ? -24.342 -0.772 32.069 1.00 90.56 188 LYS A N 1
ATOM 1411 C CA . LYS A 1 188 ? -24.018 -1.938 32.915 1.00 90.56 188 LYS A CA 1
ATOM 1412 C C . LYS A 1 188 ? -23.592 -1.562 34.336 1.00 90.56 188 LYS A C 1
ATOM 1414 O O . LYS A 1 188 ? -23.741 -2.386 35.240 1.00 90.56 188 LYS A O 1
ATOM 1419 N N . VAL A 1 189 ? -23.062 -0.360 34.559 1.00 92.19 189 VAL A N 1
ATOM 1420 C CA . VAL A 1 189 ? -22.756 0.168 35.897 1.00 92.19 189 VAL A CA 1
ATOM 1421 C C . VAL A 1 189 ? -24.040 0.559 36.631 1.00 92.19 189 VAL A C 1
ATOM 1423 O O . VAL A 1 189 ? -24.162 0.238 37.815 1.00 92.19 189 VAL A O 1
ATOM 1426 N N . GLU A 1 190 ? -25.004 1.178 35.946 1.00 92.81 190 GLU A N 1
ATOM 1427 C CA . GLU A 1 190 ? -26.312 1.531 36.517 1.00 92.81 190 GLU A CA 1
ATOM 1428 C C . GLU A 1 190 ? -27.133 0.273 36.868 1.00 92.81 190 GLU A C 1
ATOM 1430 O O . GLU A 1 190 ? -27.533 0.100 38.020 1.00 92.81 190 GLU A O 1
ATOM 1435 N N . ASP A 1 191 ? -27.246 -0.691 35.947 1.00 90.50 191 ASP A N 1
ATOM 1436 C CA . ASP A 1 191 ? -27.893 -2.000 36.169 1.00 90.50 191 ASP A CA 1
ATOM 1437 C C . ASP A 1 191 ? -27.276 -2.791 37.348 1.00 90.50 191 ASP A C 1
ATOM 1439 O O . ASP A 1 191 ? -27.975 -3.463 38.116 1.00 90.50 191 ASP A O 1
ATOM 1443 N N . LEU A 1 192 ? -25.955 -2.696 37.540 1.00 91.94 192 LEU A N 1
ATOM 1444 C CA . LEU A 1 192 ? -25.257 -3.295 38.682 1.00 91.94 192 LEU A CA 1
ATOM 1445 C C . LEU A 1 192 ? -25.568 -2.546 39.988 1.00 91.94 192 LEU A C 1
ATOM 1447 O O . LEU A 1 192 ? -25.786 -3.187 41.021 1.00 91.94 192 LEU A O 1
ATOM 1451 N N . ALA A 1 193 ? -25.630 -1.211 39.956 1.00 92.06 193 ALA A N 1
ATOM 1452 C CA . ALA A 1 193 ? -26.006 -0.399 41.110 1.00 92.06 193 ALA A CA 1
ATOM 1453 C C . ALA A 1 193 ? -27.440 -0.705 41.575 1.00 92.06 193 ALA A C 1
ATOM 1455 O O . ALA A 1 193 ? -27.640 -0.935 42.772 1.00 92.06 193 ALA A O 1
ATOM 1456 N N . ASP A 1 194 ? -28.391 -0.815 40.643 1.00 91.81 194 ASP A N 1
ATOM 1457 C CA . ASP A 1 194 ? -29.786 -1.185 40.907 1.00 91.81 194 ASP A CA 1
ATOM 1458 C C . ASP A 1 194 ? -29.909 -2.602 41.474 1.00 91.81 194 ASP A C 1
ATOM 1460 O O . ASP A 1 194 ? -30.474 -2.796 42.550 1.00 91.81 194 ASP A O 1
ATOM 1464 N N . LYS A 1 195 ? -29.275 -3.613 40.867 1.00 91.38 195 LYS A N 1
ATOM 1465 C CA . LYS A 1 195 ? -29.217 -4.967 41.466 1.00 91.38 195 LYS A CA 1
ATOM 1466 C C . LYS A 1 195 ? -28.583 -4.954 42.865 1.00 91.38 195 LYS A C 1
ATOM 1468 O O . LYS A 1 195 ? -28.939 -5.761 43.729 1.00 91.38 195 LYS A O 1
ATOM 1473 N N . GLY A 1 196 ? -27.670 -4.015 43.108 1.00 91.00 196 GLY A N 1
ATOM 1474 C CA . GLY A 1 196 ? -27.060 -3.736 44.402 1.00 91.00 196 GLY A CA 1
ATOM 1475 C C . GLY A 1 196 ? -27.959 -2.998 45.406 1.00 91.00 196 GLY A C 1
ATOM 1476 O O . GLY A 1 196 ? -27.651 -3.040 46.602 1.00 91.00 196 GLY A O 1
ATOM 1477 N N . THR A 1 197 ? -29.043 -2.332 44.991 1.00 93.19 197 THR A N 1
ATOM 1478 C CA . THR A 1 197 ? -30.099 -1.825 45.890 1.00 93.19 197 THR A CA 1
ATOM 1479 C C . THR A 1 197 ? -31.148 -2.908 46.134 1.00 93.19 197 THR A C 1
ATOM 1481 O O . THR A 1 197 ? -31.409 -3.223 47.295 1.00 93.19 197 THR A O 1
ATOM 1484 N N . GLU A 1 198 ? -31.623 -3.589 45.087 1.00 91.12 198 GLU A N 1
ATOM 1485 C CA . GLU A 1 198 ? -32.584 -4.699 45.180 1.00 91.12 198 GLU A CA 1
ATOM 1486 C C . GLU A 1 198 ? -32.124 -5.807 46.143 1.00 91.12 198 GLU A C 1
ATOM 1488 O O . GLU A 1 198 ? -32.920 -6.349 46.914 1.00 91.12 198 GLU A O 1
ATOM 1493 N N . LEU A 1 199 ? -30.828 -6.150 46.131 1.00 94.56 199 LEU A N 1
ATOM 1494 C CA . LEU A 1 199 ? -30.262 -7.118 47.071 1.00 94.56 199 LEU A CA 1
ATOM 1495 C C . LEU A 1 199 ? -30.318 -6.611 48.521 1.00 94.56 199 LEU A C 1
ATOM 1497 O O . LEU A 1 199 ? -30.703 -7.366 49.412 1.00 94.56 199 LEU A O 1
ATOM 1501 N N . LYS A 1 200 ? -29.985 -5.337 48.771 1.00 93.19 200 LYS A N 1
ATOM 1502 C CA . LYS A 1 200 ? -30.048 -4.737 50.118 1.00 93.19 200 LYS A CA 1
ATOM 1503 C C . LYS A 1 200 ? -31.481 -4.702 50.643 1.00 93.19 200 LYS A C 1
ATOM 1505 O O . LYS A 1 200 ? -31.696 -4.986 51.820 1.00 93.19 200 LYS A O 1
ATOM 1510 N N . GLU A 1 201 ? -32.454 -4.406 49.783 1.00 93.62 201 GLU A N 1
ATOM 1511 C CA . GLU A 1 201 ? -33.876 -4.455 50.129 1.00 93.62 201 GLU A CA 1
ATOM 1512 C C . GLU A 1 201 ? -34.338 -5.884 50.441 1.00 93.62 201 GLU A C 1
ATOM 1514 O O . GLU A 1 201 ? -35.001 -6.102 51.457 1.00 93.62 201 GLU A O 1
ATOM 1519 N N . ALA A 1 202 ? -33.934 -6.878 49.642 1.00 91.94 202 ALA A N 1
ATOM 1520 C CA . ALA A 1 202 ? -34.254 -8.285 49.892 1.00 91.94 202 ALA A CA 1
ATOM 1521 C C . ALA A 1 202 ? -33.653 -8.799 51.217 1.00 91.94 202 ALA A C 1
ATOM 1523 O O . ALA A 1 202 ? -34.370 -9.397 52.027 1.00 91.94 202 ALA A O 1
ATOM 1524 N N . THR A 1 203 ? -32.372 -8.512 51.485 1.00 92.31 203 THR A N 1
ATOM 1525 C CA . THR A 1 203 ? -31.714 -8.817 52.767 1.00 92.31 203 THR A CA 1
ATOM 1526 C C . THR A 1 203 ? -32.405 -8.101 53.930 1.00 92.31 203 THR A C 1
ATOM 1528 O O . THR A 1 203 ? -32.731 -8.735 54.934 1.00 92.31 203 THR A O 1
ATOM 1531 N N . GLY A 1 204 ? -32.692 -6.800 53.801 1.00 92.38 204 GLY A N 1
ATOM 1532 C CA . GLY A 1 204 ? -33.384 -6.014 54.828 1.00 92.38 204 GLY A CA 1
ATOM 1533 C C . GLY A 1 204 ? -34.779 -6.558 55.143 1.00 92.38 204 GLY A C 1
ATOM 1534 O O . GLY A 1 204 ? -35.141 -6.725 56.309 1.00 92.38 204 GLY A O 1
ATOM 1535 N N . ALA A 1 205 ? -35.534 -6.946 54.113 1.00 91.81 205 ALA A N 1
ATOM 1536 C CA . ALA A 1 205 ? -36.823 -7.604 54.271 1.00 91.81 205 ALA A CA 1
ATOM 1537 C C . ALA A 1 205 ? -36.697 -8.963 54.981 1.00 91.81 205 ALA A C 1
ATOM 1539 O O . ALA A 1 205 ? -37.562 -9.297 55.799 1.00 91.81 205 ALA A O 1
ATOM 1540 N N . ARG A 1 206 ? -35.652 -9.761 54.709 1.00 94.94 206 ARG A N 1
ATOM 1541 C CA . ARG A 1 206 ? -35.413 -11.020 55.436 1.00 94.94 206 ARG A CA 1
ATOM 1542 C C . ARG A 1 206 ? -35.120 -10.751 56.917 1.00 94.94 206 ARG A C 1
ATOM 1544 O O . ARG A 1 206 ? -35.767 -11.351 57.772 1.00 94.94 206 ARG A O 1
ATOM 1551 N N . VAL A 1 207 ? -34.240 -9.794 57.216 1.00 94.25 207 VAL A N 1
ATOM 1552 C CA . VAL A 1 207 ? -33.841 -9.425 58.587 1.00 94.25 207 VAL A CA 1
ATOM 1553 C C . VAL A 1 207 ? -35.018 -8.889 59.413 1.00 94.25 207 VAL A C 1
ATOM 1555 O O . VAL A 1 207 ? -35.195 -9.296 60.560 1.00 94.25 207 VAL A O 1
ATOM 1558 N N . GLU A 1 208 ? -35.893 -8.050 58.849 1.00 92.44 208 GLU A N 1
ATOM 1559 C CA . GLU A 1 208 ? -37.096 -7.593 59.567 1.00 92.44 208 GLU A CA 1
ATOM 1560 C C . GLU A 1 208 ? -38.117 -8.726 59.802 1.00 92.44 208 GLU A C 1
ATOM 1562 O O . GLU A 1 208 ? -38.826 -8.718 60.812 1.00 92.44 208 GLU A O 1
ATOM 1567 N N . ALA A 1 209 ? -38.161 -9.757 58.946 1.00 91.44 209 ALA A N 1
ATOM 1568 C CA . ALA A 1 209 ? -38.952 -10.963 59.212 1.00 91.44 209 ALA A CA 1
ATOM 1569 C C . ALA A 1 209 ? -38.326 -11.835 60.322 1.00 91.44 209 ALA A C 1
ATOM 1571 O O . ALA A 1 209 ? -39.044 -12.307 61.204 1.00 91.44 209 ALA A O 1
ATOM 1572 N N . GLU A 1 210 ? -37.000 -11.998 60.340 1.00 92.00 210 GLU A N 1
ATOM 1573 C CA . GLU A 1 210 ? -36.261 -12.688 61.413 1.00 92.00 210 GLU A CA 1
ATOM 1574 C C . GLU A 1 210 ? -36.470 -12.004 62.774 1.00 92.00 210 GLU A C 1
ATOM 1576 O O . GLU A 1 210 ? -36.788 -12.660 63.769 1.00 92.00 210 GLU A O 1
ATOM 1581 N N . LYS A 1 211 ? -36.392 -10.671 62.801 1.00 93.69 211 LYS A N 1
ATOM 1582 C CA . LYS A 1 211 ? -36.687 -9.818 63.960 1.00 93.69 211 LYS A CA 1
ATOM 1583 C C . LYS A 1 211 ? -38.145 -9.942 64.413 1.00 93.69 211 LYS A C 1
ATOM 1585 O O . LYS A 1 211 ? -38.392 -10.127 65.602 1.00 93.69 211 LYS A O 1
ATOM 1590 N N . THR A 1 212 ? -39.102 -9.935 63.480 1.00 92.50 212 THR A N 1
ATOM 1591 C CA . THR A 1 212 ? -40.529 -10.168 63.778 1.00 92.50 212 THR A CA 1
ATOM 1592 C C . THR A 1 212 ? -40.750 -11.538 64.428 1.00 92.50 212 THR A C 1
ATOM 1594 O O . THR A 1 212 ? -41.449 -11.634 65.437 1.00 92.50 212 THR A O 1
ATOM 1597 N N . LEU A 1 213 ? -40.107 -12.594 63.913 1.00 93.06 213 LEU A N 1
ATOM 1598 C CA . LEU A 1 213 ? -40.161 -13.937 64.498 1.00 93.06 213 LEU A CA 1
ATOM 1599 C C . LEU A 1 213 ? -39.535 -13.986 65.902 1.00 93.06 213 LEU A C 1
ATOM 1601 O O . LEU A 1 213 ? -40.077 -14.647 66.787 1.00 93.06 213 LEU A O 1
ATOM 1605 N N . ALA A 1 214 ? -38.419 -13.287 66.124 1.00 92.81 214 ALA A N 1
ATOM 1606 C CA . ALA A 1 214 ? -37.773 -13.203 67.433 1.00 92.81 214 ALA A CA 1
ATOM 1607 C C . ALA A 1 214 ? -38.664 -12.494 68.471 1.00 92.81 214 ALA A C 1
ATOM 1609 O O . ALA A 1 214 ? -38.848 -13.013 69.574 1.00 92.81 214 ALA A O 1
ATOM 1610 N N . THR A 1 215 ? -39.282 -11.363 68.110 1.00 92.56 215 THR A N 1
ATOM 1611 C CA . THR A 1 215 ? -40.261 -10.671 68.963 1.00 92.56 215 THR A CA 1
ATOM 1612 C C . THR A 1 215 ? -41.474 -11.555 69.249 1.00 92.56 215 THR A C 1
ATOM 1614 O O . THR A 1 215 ? -41.842 -11.710 70.409 1.00 92.5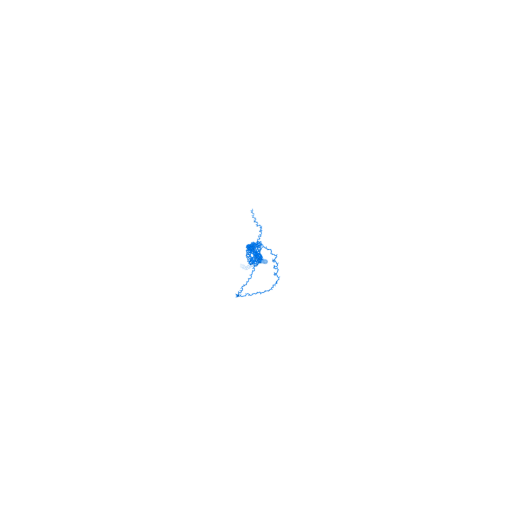6 215 THR A O 1
ATOM 1617 N N . ALA A 1 216 ? -42.053 -12.195 68.228 1.00 89.94 216 ALA A N 1
ATOM 1618 C CA . ALA A 1 216 ? -43.216 -13.067 68.387 1.00 89.94 216 ALA A CA 1
ATOM 1619 C C . ALA A 1 216 ? -42.934 -14.250 69.334 1.00 89.94 216 ALA A C 1
ATOM 1621 O O . ALA A 1 216 ? -43.704 -14.488 70.264 1.00 89.94 216 ALA A O 1
ATOM 1622 N N . LYS A 1 217 ? -41.792 -14.937 69.170 1.00 93.00 217 LYS A N 1
ATOM 1623 C CA . LYS A 1 217 ? -41.348 -15.998 70.092 1.00 93.00 217 LYS A CA 1
ATOM 1624 C C . LYS A 1 217 ? -41.189 -15.487 71.523 1.00 93.00 217 LYS A C 1
ATOM 1626 O O . LYS A 1 217 ? -41.700 -16.116 72.446 1.00 93.00 217 LYS A O 1
ATOM 1631 N N . LYS A 1 218 ? -40.542 -14.330 71.705 1.00 93.06 218 LYS A N 1
ATOM 1632 C CA . LYS A 1 218 ? -40.372 -13.708 73.023 1.00 93.06 218 LYS A CA 1
ATOM 1633 C C . LYS A 1 218 ? -41.726 -13.423 73.691 1.00 93.06 218 LYS A C 1
ATOM 1635 O O . LYS A 1 218 ? -41.913 -13.792 74.845 1.00 93.06 218 LYS A O 1
ATOM 1640 N N . THR A 1 219 ? -42.687 -12.849 72.964 1.00 91.75 219 THR A N 1
ATOM 1641 C CA . THR A 1 219 ? -44.040 -12.581 73.481 1.00 91.75 219 THR A CA 1
ATOM 1642 C C . THR A 1 219 ? -44.798 -13.863 73.841 1.00 91.75 219 THR A C 1
ATOM 1644 O O . THR A 1 219 ? -45.479 -13.889 74.865 1.00 91.75 219 THR A O 1
ATOM 1647 N N . VAL A 1 220 ? -44.655 -14.944 73.061 1.00 91.25 220 VAL A N 1
ATOM 1648 C CA . VAL A 1 220 ? -45.212 -16.263 73.420 1.00 91.25 220 VAL A CA 1
ATOM 1649 C C . VAL A 1 220 ? -44.591 -16.780 74.717 1.00 91.25 220 VAL A C 1
ATOM 1651 O O . VAL A 1 220 ? -45.323 -17.191 75.614 1.00 91.25 220 VAL A O 1
ATOM 1654 N N . GLU A 1 221 ? -43.265 -16.737 74.858 1.00 91.00 221 GLU A N 1
ATOM 1655 C CA . GLU A 1 221 ? -42.583 -17.194 76.072 1.00 91.00 221 GLU A CA 1
ATOM 1656 C C . GLU A 1 221 ? -42.960 -16.382 77.318 1.00 91.00 221 GLU A C 1
ATOM 1658 O O . GLU A 1 221 ? -43.261 -16.963 78.359 1.00 91.00 221 GLU A O 1
ATOM 1663 N N . GLU A 1 222 ? -42.924 -15.051 77.233 1.00 91.00 222 GLU A N 1
ATOM 1664 C CA . GLU A 1 222 ? -43.230 -14.158 78.356 1.00 91.00 222 GLU A CA 1
ATOM 1665 C C . GLU A 1 222 ? -44.701 -14.268 78.767 1.00 91.00 222 GLU A C 1
ATOM 1667 O O . GLU A 1 222 ? -44.993 -14.452 79.948 1.00 91.00 222 GLU A O 1
ATOM 1672 N N . GLY A 1 223 ? -45.627 -14.269 77.802 1.00 89.25 223 GLY A N 1
ATOM 1673 C CA . GLY A 1 223 ? -47.050 -14.444 78.080 1.00 89.25 223 GLY A CA 1
ATOM 1674 C C . GLY A 1 223 ? -47.404 -15.848 78.586 1.00 89.25 223 GLY A C 1
ATOM 1675 O O . GLY A 1 223 ? -48.280 -15.981 79.434 1.00 89.25 223 GLY A O 1
ATOM 1676 N N . THR A 1 224 ? -46.695 -16.899 78.156 1.00 88.00 224 THR A N 1
ATOM 1677 C CA . THR A 1 224 ? -46.883 -18.257 78.706 1.00 88.00 224 THR A CA 1
ATOM 1678 C C . THR A 1 224 ? -46.394 -18.344 80.155 1.00 88.00 224 THR A C 1
ATOM 1680 O O . THR A 1 224 ? -47.069 -18.944 80.991 1.00 88.00 224 THR A O 1
ATOM 1683 N N . LYS A 1 225 ? -45.266 -17.696 80.484 1.00 89.56 225 LYS A N 1
ATOM 1684 C CA . LYS A 1 225 ? -44.762 -17.582 81.866 1.00 89.56 225 LYS A CA 1
ATOM 1685 C C . LYS A 1 225 ? -45.738 -16.789 82.748 1.00 89.56 225 LYS A C 1
ATOM 1687 O O . LYS A 1 225 ? -46.013 -17.204 83.870 1.00 89.56 225 LYS A O 1
ATOM 1692 N N . GLU A 1 226 ? -46.308 -15.695 82.238 1.00 87.88 226 GLU A N 1
ATOM 1693 C CA . GLU A 1 226 ? -47.314 -14.904 82.960 1.00 87.88 226 GLU A CA 1
ATOM 1694 C C . GLU A 1 226 ? -48.642 -15.655 83.151 1.00 87.88 226 GLU A C 1
ATOM 1696 O O . GLU A 1 226 ? -49.220 -15.588 84.238 1.00 87.88 226 GLU A O 1
ATOM 1701 N N . LEU A 1 227 ? -49.112 -16.400 82.145 1.00 86.44 227 LEU A N 1
ATOM 1702 C CA . LEU A 1 227 ? -50.286 -17.268 82.267 1.00 86.44 227 LEU A CA 1
ATOM 1703 C C . LEU A 1 227 ? -50.072 -18.330 83.346 1.00 86.44 227 LEU A C 1
ATOM 1705 O O . LEU A 1 227 ? -50.902 -18.439 84.241 1.00 86.44 227 LEU A O 1
ATOM 1709 N N . ALA A 1 228 ? -48.941 -19.041 83.317 1.00 85.06 228 ALA A N 1
ATOM 1710 C CA . ALA A 1 228 ? -48.607 -20.038 84.331 1.00 85.06 228 ALA A CA 1
ATOM 1711 C C . ALA A 1 228 ? -48.565 -19.430 85.744 1.00 85.06 228 ALA A C 1
ATOM 1713 O O . ALA A 1 228 ? -49.174 -19.972 86.661 1.00 85.06 228 ALA A O 1
ATOM 1714 N N . LEU A 1 229 ? -47.916 -18.272 85.915 1.00 85.25 229 LEU A N 1
ATOM 1715 C CA . LEU A 1 229 ? -47.844 -17.575 87.203 1.00 85.25 229 LEU A CA 1
ATOM 1716 C C . LEU A 1 229 ? -49.226 -17.104 87.689 1.00 85.25 229 LEU A C 1
ATOM 1718 O O . LEU A 1 229 ? -49.546 -17.276 88.862 1.00 85.25 229 LEU A O 1
ATOM 1722 N N . THR A 1 230 ? -50.065 -16.579 86.792 1.00 84.12 230 THR A N 1
ATOM 1723 C CA . THR A 1 230 ? -51.442 -16.163 87.118 1.00 84.12 230 THR A CA 1
ATOM 1724 C C . THR A 1 230 ? -52.305 -17.371 87.503 1.00 84.12 230 THR A C 1
ATOM 1726 O O . THR A 1 230 ? -53.066 -17.302 88.465 1.00 84.12 230 THR A O 1
ATOM 1729 N N . THR A 1 231 ? -52.158 -18.506 86.809 1.00 83.31 231 THR A N 1
ATOM 1730 C CA . THR A 1 231 ? -52.839 -19.763 87.157 1.00 83.31 231 THR A CA 1
ATOM 1731 C C . THR A 1 231 ? -52.392 -20.284 88.523 1.00 83.31 231 THR A C 1
ATOM 1733 O O . THR A 1 231 ? -53.249 -20.621 89.335 1.00 83.31 231 THR A O 1
ATOM 1736 N N . SER A 1 232 ? -51.088 -20.292 88.822 1.00 81.88 232 SER A N 1
ATOM 1737 C CA . SER A 1 232 ? -50.578 -20.694 90.140 1.00 81.88 232 SER A CA 1
ATOM 1738 C C . SER A 1 232 ? -51.105 -19.802 91.265 1.00 81.88 232 SER A C 1
ATOM 1740 O O . SER A 1 232 ? -51.540 -20.328 92.282 1.00 81.88 232 SER A O 1
ATOM 1742 N N . GLN A 1 233 ? -51.147 -18.479 91.073 1.00 81.06 233 GLN A N 1
ATOM 1743 C CA . GLN A 1 233 ? -51.709 -17.543 92.059 1.00 81.06 233 GLN A CA 1
ATOM 1744 C C . GLN A 1 233 ? -53.210 -17.771 92.293 1.00 81.06 233 GLN A C 1
ATOM 1746 O O . GLN A 1 233 ? -53.673 -17.729 93.431 1.00 81.06 233 GLN A O 1
ATOM 1751 N N . VAL A 1 234 ? -53.983 -18.051 91.237 1.00 79.62 234 VAL A N 1
ATOM 1752 C CA . VAL A 1 234 ? -55.409 -18.390 91.370 1.00 79.62 234 VAL A CA 1
ATOM 1753 C C . VAL A 1 234 ? -55.600 -19.732 92.086 1.00 79.62 234 VAL A C 1
ATOM 1755 O O . VAL A 1 234 ? -56.492 -19.833 92.923 1.00 79.62 234 VAL A O 1
ATOM 1758 N N . LEU A 1 235 ? -54.763 -20.740 91.819 1.00 77.88 235 LEU A N 1
ATOM 1759 C CA . LEU A 1 235 ? -54.812 -22.039 92.504 1.00 77.88 235 LEU A CA 1
ATOM 1760 C C . LEU A 1 235 ? -54.417 -21.934 93.984 1.00 77.88 235 LEU A C 1
ATOM 1762 O O . LEU A 1 235 ? -55.119 -22.471 94.834 1.00 77.88 235 LEU A O 1
ATOM 1766 N N . GLU A 1 236 ? -53.347 -21.205 94.302 1.00 78.88 236 GLU A N 1
ATOM 1767 C CA . GLU A 1 236 ? -52.899 -20.925 95.673 1.00 78.88 236 GLU A CA 1
ATOM 1768 C C . GLU A 1 236 ? -54.009 -20.238 96.483 1.00 78.88 236 GLU A C 1
ATOM 1770 O O . GLU A 1 236 ? -54.368 -20.692 97.569 1.00 78.88 236 GLU A O 1
ATOM 1775 N N . LYS A 1 237 ? -54.647 -19.207 95.912 1.00 71.75 237 LYS A N 1
ATOM 1776 C CA . LYS A 1 237 ? -55.760 -18.497 96.558 1.00 71.75 237 LYS A CA 1
ATOM 1777 C C . LYS A 1 237 ? -57.080 -19.272 96.577 1.00 71.75 237 LYS A C 1
ATOM 1779 O O . LYS A 1 237 ? -57.874 -19.081 97.496 1.00 71.75 237 LYS A O 1
ATOM 1784 N N . ALA A 1 238 ? -57.309 -20.188 95.637 1.00 67.94 238 ALA A N 1
ATOM 1785 C CA . ALA A 1 238 ? -58.417 -21.139 95.717 1.00 67.94 238 ALA A CA 1
ATOM 1786 C C . ALA A 1 238 ? -58.197 -22.183 96.826 1.00 67.94 238 ALA A C 1
ATOM 1788 O O . ALA A 1 238 ? -59.159 -22.581 97.478 1.00 67.94 238 ALA A O 1
ATOM 1789 N N . LEU A 1 239 ? -56.949 -22.588 97.080 1.00 71.06 239 LEU A N 1
ATOM 1790 C CA . LEU A 1 239 ? -56.586 -23.532 98.140 1.00 71.06 239 LEU A CA 1
ATOM 1791 C C . LEU A 1 239 ? -56.627 -22.868 99.529 1.00 71.06 239 LEU A C 1
ATOM 1793 O O . LEU A 1 239 ? -57.129 -23.473 100.478 1.00 71.06 239 LEU A O 1
ATOM 1797 N N . GLU A 1 240 ? -56.226 -21.596 99.643 1.00 68.94 240 GLU A N 1
ATOM 1798 C CA . GLU A 1 240 ? -56.524 -20.760 100.822 1.00 68.94 240 GLU A CA 1
ATOM 1799 C C . GLU A 1 240 ? -58.036 -20.652 101.076 1.00 68.94 240 GLU A C 1
ATOM 1801 O O . GLU A 1 240 ? -58.476 -20.836 102.206 1.00 68.94 240 GLU A O 1
ATOM 1806 N N . LEU A 1 241 ? -58.858 -20.416 100.043 1.00 65.56 241 LEU A N 1
ATOM 1807 C CA . LEU A 1 241 ? -60.316 -20.355 100.211 1.00 65.56 241 LEU A CA 1
ATOM 1808 C C . LEU A 1 241 ? -60.921 -21.712 100.600 1.00 65.56 241 LEU A C 1
ATOM 1810 O O . LEU A 1 241 ? -61.816 -21.753 101.439 1.00 65.56 241 LEU A O 1
ATOM 1814 N N . ALA A 1 242 ? -60.453 -22.814 100.010 1.00 63.31 242 ALA A N 1
ATOM 1815 C CA . ALA A 1 242 ? -60.931 -24.159 100.323 1.00 63.31 242 ALA A CA 1
ATOM 1816 C C . ALA A 1 242 ? -60.583 -24.568 101.763 1.00 63.31 242 ALA A C 1
ATOM 1818 O O . ALA A 1 242 ? -61.435 -25.096 102.470 1.00 63.31 242 ALA A O 1
ATOM 1819 N N . SER A 1 243 ? -59.367 -24.264 102.226 1.00 60.56 243 SER A N 1
ATOM 1820 C CA . SER A 1 243 ? -58.960 -24.514 103.615 1.00 60.56 243 SER A CA 1
ATOM 1821 C C . SER A 1 243 ? -59.659 -23.582 104.611 1.00 60.56 243 SER A C 1
ATOM 1823 O O . SER A 1 243 ? -60.097 -24.045 105.661 1.00 60.56 243 SER A O 1
ATOM 1825 N N . ALA A 1 244 ? -59.859 -22.304 104.271 1.00 59.72 244 ALA A N 1
ATOM 1826 C CA . ALA A 1 244 ? -60.652 -21.379 105.083 1.00 59.72 244 ALA A CA 1
ATOM 1827 C C . ALA A 1 244 ? -62.131 -21.798 105.176 1.00 59.72 244 ALA A C 1
ATOM 1829 O O . ALA A 1 244 ? -62.727 -21.674 106.243 1.00 59.72 244 ALA A O 1
ATOM 1830 N N . ARG A 1 245 ? -62.709 -22.333 104.090 1.00 61.47 245 ARG A N 1
ATOM 1831 C CA . ARG A 1 245 ? -64.055 -22.924 104.100 1.00 61.47 245 ARG A CA 1
ATOM 1832 C C . ARG A 1 245 ? -64.115 -24.185 104.945 1.00 61.47 245 ARG A C 1
ATOM 1834 O O . ARG A 1 245 ? -64.933 -24.207 105.842 1.00 61.47 245 ARG A O 1
ATOM 1841 N N . ALA A 1 246 ? -63.222 -25.155 104.756 1.00 59.22 246 ALA A N 1
ATOM 1842 C CA . ALA A 1 246 ? -63.213 -26.373 105.570 1.00 59.22 246 ALA A CA 1
ATOM 1843 C C . ALA A 1 246 ? -63.074 -26.072 107.078 1.00 59.22 246 ALA A C 1
ATOM 1845 O O . ALA A 1 246 ? -63.725 -26.705 107.899 1.00 59.22 246 ALA A O 1
ATOM 1846 N N . VAL A 1 247 ? -62.282 -25.059 107.456 1.00 59.16 247 VAL A N 1
ATOM 1847 C CA . VAL A 1 247 ? -62.163 -24.603 108.856 1.00 59.16 247 VAL A CA 1
ATOM 1848 C C . VAL A 1 247 ? -63.417 -23.869 109.355 1.00 59.16 247 VAL A C 1
ATOM 1850 O O . VAL A 1 247 ? -63.658 -23.861 110.559 1.00 59.16 247 VAL A O 1
ATOM 1853 N N . ALA A 1 248 ? -64.210 -23.254 108.474 1.00 58.78 248 ALA A N 1
ATOM 1854 C CA . ALA A 1 248 ? -65.501 -22.659 108.822 1.00 58.78 248 ALA A CA 1
ATOM 1855 C C . ALA A 1 248 ? -66.620 -23.712 108.899 1.00 58.78 248 ALA A C 1
ATOM 1857 O O . ALA A 1 248 ? -67.386 -23.699 109.848 1.00 58.78 248 ALA A O 1
ATOM 1858 N N . GLU A 1 249 ? -66.658 -24.655 107.962 1.00 57.75 249 GLU A N 1
ATOM 1859 C CA . GLU A 1 249 ? -67.644 -25.737 107.837 1.00 57.75 249 GLU A CA 1
ATOM 1860 C C . GLU A 1 249 ? -67.549 -26.690 109.044 1.00 57.75 249 GLU A C 1
ATOM 1862 O O . GLU A 1 249 ? -68.532 -26.881 109.749 1.00 57.75 249 GLU A O 1
ATOM 1867 N N . VAL A 1 250 ? -66.331 -27.104 109.425 1.00 56.03 250 VAL A N 1
ATOM 1868 C CA . VAL A 1 250 ? -66.061 -27.851 110.677 1.00 56.03 250 VAL A CA 1
ATOM 1869 C C . VAL A 1 250 ? -66.380 -27.035 111.944 1.00 56.03 250 VAL A C 1
ATOM 1871 O O . VAL A 1 250 ? -66.599 -27.602 113.010 1.00 56.03 250 VAL A O 1
ATOM 1874 N N . ARG A 1 251 ? -66.415 -25.696 111.874 1.00 53.59 251 ARG A N 1
ATOM 1875 C CA . ARG A 1 251 ? -66.885 -24.850 112.992 1.00 53.59 251 ARG A CA 1
ATOM 1876 C C . ARG A 1 251 ? -68.401 -24.696 113.013 1.00 53.59 251 ARG A C 1
ATOM 1878 O O . ARG A 1 251 ? -68.940 -24.467 114.087 1.00 53.59 251 ARG A O 1
ATOM 1885 N N . GLU A 1 252 ? -69.062 -24.786 111.866 1.00 53.78 252 GLU A N 1
ATOM 1886 C CA . GLU A 1 252 ? -70.513 -24.669 111.728 1.00 53.78 252 GLU A CA 1
ATOM 1887 C C . GLU A 1 252 ? -71.183 -25.991 112.143 1.00 53.78 252 GLU A C 1
ATOM 1889 O O . GLU A 1 252 ? -72.092 -25.949 112.967 1.00 53.78 252 GLU A O 1
ATOM 1894 N N . GLU A 1 253 ? -70.622 -27.150 111.761 1.00 54.62 253 GLU A N 1
ATOM 1895 C CA . GLU A 1 253 ? -70.995 -28.470 112.312 1.00 54.62 253 GLU A CA 1
ATOM 1896 C C . GLU A 1 253 ? -70.873 -28.504 113.847 1.00 54.62 253 GLU A C 1
ATOM 1898 O O . GLU A 1 253 ? -71.823 -28.871 114.532 1.00 54.62 253 GLU A O 1
ATOM 1903 N N . VAL A 1 254 ? -69.751 -28.037 114.413 1.00 49.06 254 VAL A N 1
ATOM 1904 C CA . VAL A 1 254 ? -69.550 -27.970 115.878 1.00 49.06 254 VAL A CA 1
ATOM 1905 C C . VAL A 1 254 ? -70.502 -26.975 116.566 1.00 49.06 254 VAL A C 1
ATOM 1907 O O . VAL A 1 254 ? -70.783 -27.121 117.754 1.00 49.06 254 VAL A O 1
ATOM 1910 N N . ILE A 1 255 ? -71.027 -25.972 115.855 1.00 48.03 255 ILE A N 1
ATOM 1911 C CA . ILE A 1 255 ? -72.044 -25.052 116.391 1.00 48.03 255 ILE A CA 1
ATOM 1912 C C . ILE A 1 255 ? -73.447 -25.677 116.333 1.00 48.03 255 ILE A C 1
ATOM 1914 O O . ILE A 1 255 ? -74.214 -25.483 117.275 1.00 48.03 255 ILE A O 1
ATOM 1918 N N . GLU A 1 256 ? -73.786 -26.441 115.289 1.00 51.06 256 GLU A N 1
ATOM 1919 C CA . GLU A 1 256 ? -75.055 -27.183 115.229 1.00 51.06 256 GLU A CA 1
ATOM 1920 C C . GLU A 1 256 ? -75.087 -28.351 116.229 1.00 51.06 256 GLU A C 1
ATOM 1922 O O . GLU A 1 256 ? -76.080 -28.510 116.939 1.00 51.06 256 GLU A O 1
ATOM 1927 N N . GLU A 1 257 ? -73.992 -29.106 116.372 1.00 44.75 257 GLU A N 1
ATOM 1928 C CA . GLU A 1 257 ? -73.873 -30.213 117.334 1.00 44.75 257 GLU A CA 1
ATOM 1929 C C . GLU A 1 257 ? -74.087 -29.707 118.776 1.00 44.75 257 GLU A C 1
ATOM 1931 O O . GLU A 1 257 ? -74.968 -30.202 119.483 1.00 44.75 257 GLU A O 1
ATOM 1936 N N . VAL A 1 258 ? -73.419 -28.609 119.162 1.00 44.59 258 VAL A N 1
ATOM 1937 C CA . VAL A 1 258 ? -73.597 -27.930 120.467 1.00 44.59 258 VAL A CA 1
ATOM 1938 C C . VAL A 1 258 ? -74.986 -27.287 120.641 1.00 44.59 258 VAL A C 1
ATOM 1940 O O . VAL A 1 258 ? -75.402 -27.022 121.770 1.00 44.59 258 VAL A O 1
ATOM 1943 N N . ALA A 1 259 ? -75.738 -27.052 119.562 1.00 39.25 259 ALA A N 1
ATOM 1944 C CA . ALA A 1 259 ? -77.106 -26.530 119.624 1.00 39.25 259 ALA A CA 1
ATOM 1945 C C . ALA A 1 259 ? -78.194 -27.620 119.706 1.00 39.25 259 ALA A C 1
ATOM 1947 O O . ALA A 1 259 ? -79.358 -27.284 119.941 1.00 39.25 259 ALA A O 1
ATOM 1948 N N . SER A 1 260 ? -77.845 -28.897 119.503 1.00 33.28 260 SER A N 1
ATOM 1949 C CA . SER A 1 260 ? -78.819 -29.986 119.308 1.00 33.28 260 SER A CA 1
ATOM 1950 C C . SER A 1 260 ? -79.077 -30.892 120.523 1.00 33.28 260 SER A C 1
ATOM 1952 O O . SER A 1 260 ? -80.080 -31.607 120.531 1.00 33.28 260 SER A O 1
ATOM 1954 N N . ASP A 1 261 ? -78.249 -30.829 121.570 1.00 32.22 261 ASP A N 1
ATOM 1955 C CA . ASP A 1 261 ? -78.293 -31.775 122.698 1.00 32.22 261 ASP A CA 1
ATOM 1956 C C . ASP A 1 261 ? -79.367 -31.432 123.763 1.00 32.22 261 ASP A C 1
ATOM 1958 O O . ASP A 1 261 ? -79.091 -30.960 124.870 1.00 32.22 261 ASP A O 1
ATOM 1962 N N . VAL A 1 262 ? -80.637 -31.688 123.418 1.00 34.25 262 VAL A N 1
ATOM 1963 C CA . VAL A 1 262 ? -81.760 -31.840 124.366 1.00 34.25 262 VAL A CA 1
ATOM 1964 C C . VAL A 1 262 ? -82.604 -33.059 123.960 1.00 34.25 262 VAL A C 1
ATOM 1966 O O . VAL A 1 262 ? -83.352 -33.021 122.985 1.00 34.25 262 VAL A O 1
ATOM 1969 N N . GLU A 1 263 ? -82.478 -34.143 124.725 1.00 32.34 263 GLU A N 1
ATOM 1970 C CA . GLU A 1 263 ? -83.048 -35.476 124.458 1.00 32.34 263 GLU A CA 1
ATOM 1971 C C . GLU A 1 263 ? -84.599 -35.565 124.541 1.00 32.34 263 GLU A C 1
ATOM 1973 O O . GLU A 1 263 ? -85.229 -34.845 125.320 1.00 32.34 263 GLU A O 1
ATOM 1978 N N . ILE A 1 264 ? -85.210 -36.533 123.823 1.00 31.88 264 ILE A N 1
ATOM 1979 C CA . ILE A 1 264 ? -85.873 -37.761 124.369 1.00 31.88 264 ILE A CA 1
ATOM 1980 C C . ILE A 1 264 ? -86.780 -38.471 123.312 1.00 31.88 264 ILE A C 1
ATOM 1982 O O . ILE A 1 264 ? -87.761 -37.904 122.835 1.00 31.88 264 ILE A O 1
ATOM 1986 N N . ASP A 1 265 ? -86.434 -39.733 123.012 1.00 26.73 265 ASP A N 1
ATOM 1987 C CA . ASP A 1 265 ? -87.195 -40.943 122.583 1.00 26.73 265 ASP A CA 1
ATOM 1988 C C . ASP A 1 265 ? -88.533 -40.932 121.775 1.00 26.73 265 ASP A C 1
ATOM 1990 O O . ASP A 1 265 ? -89.574 -40.499 122.261 1.00 26.73 265 ASP A O 1
ATOM 1994 N N . ASP A 1 266 ? -88.488 -41.584 120.587 1.00 29.28 266 ASP A N 1
ATOM 1995 C CA . ASP A 1 266 ? -89.065 -42.926 120.220 1.00 29.28 266 ASP A CA 1
ATOM 1996 C C . ASP A 1 266 ? -90.579 -43.271 120.453 1.00 29.28 266 ASP A C 1
ATOM 1998 O O . ASP A 1 266 ? -91.233 -42.648 121.289 1.00 29.28 266 ASP A O 1
ATOM 2002 N N . PRO A 1 267 ? -91.200 -44.322 119.835 1.00 47.50 267 PRO A N 1
ATOM 2003 C CA . PRO A 1 267 ? -90.991 -45.050 118.557 1.00 47.50 267 PRO A CA 1
ATOM 2004 C C . PRO A 1 267 ? -92.171 -44.909 117.546 1.00 47.50 267 PRO A C 1
ATOM 2006 O O . PRO A 1 267 ? -93.244 -44.421 117.898 1.00 47.50 267 PRO A O 1
ATOM 2009 N N . GLY A 1 268 ? -92.040 -45.411 116.293 1.00 27.20 268 GLY A N 1
ATOM 2010 C CA . GLY A 1 268 ? -93.088 -45.234 115.245 1.00 27.20 268 GLY A CA 1
ATOM 2011 C C . GLY A 1 268 ? -93.406 -46.347 114.210 1.00 27.20 268 GLY A C 1
ATOM 2012 O O . GLY A 1 268 ? -94.577 -46.524 113.897 1.00 27.20 268 GLY A O 1
ATOM 2013 N N . ALA A 1 269 ? -92.421 -47.112 113.712 1.00 29.28 269 ALA A N 1
ATOM 2014 C CA . ALA A 1 269 ? -92.545 -48.306 112.830 1.00 29.28 269 ALA A CA 1
ATOM 2015 C C . ALA A 1 269 ? -93.209 -48.229 111.410 1.00 29.28 269 ALA A C 1
ATOM 2017 O O . ALA A 1 269 ? -94.270 -47.653 111.209 1.00 29.28 269 ALA A O 1
ATOM 2018 N N . ALA A 1 270 ? -92.634 -49.026 110.480 1.00 29.42 270 ALA A N 1
ATOM 2019 C CA . ALA A 1 270 ? -93.234 -49.648 109.269 1.00 29.42 270 ALA A CA 1
ATOM 2020 C C . ALA A 1 270 ? -93.626 -48.782 108.029 1.00 29.42 270 ALA A C 1
ATOM 2022 O O . ALA A 1 270 ? -94.090 -47.661 108.168 1.00 29.42 270 ALA A O 1
ATOM 2023 N N . GLN A 1 271 ? -93.572 -49.265 106.765 1.00 30.91 271 GLN A N 1
ATOM 2024 C CA . GLN A 1 271 ? -92.753 -50.310 106.094 1.00 30.91 271 GLN A CA 1
ATOM 2025 C C . GLN A 1 271 ? -92.955 -50.248 104.543 1.00 30.91 271 GLN A C 1
ATOM 2027 O O . GLN A 1 271 ? -94.046 -49.914 104.099 1.00 30.91 271 GLN A O 1
ATOM 2032 N N . VAL A 1 272 ? -91.970 -50.714 103.747 1.00 30.39 272 VAL A N 1
ATOM 2033 C CA . VAL A 1 272 ? -92.028 -51.052 102.287 1.00 30.39 272 VAL A CA 1
ATOM 2034 C C . VAL A 1 272 ? -92.161 -49.877 101.283 1.00 30.39 272 VAL A C 1
ATOM 2036 O O . VAL A 1 272 ? -93.048 -49.044 101.404 1.00 30.39 272 VAL A O 1
ATOM 2039 N N . GLY A 1 273 ? -91.323 -49.851 100.226 1.00 28.16 273 GLY A N 1
ATOM 2040 C CA . GLY A 1 273 ? -91.418 -48.838 99.143 1.00 28.16 273 GLY A CA 1
ATOM 2041 C C . GLY A 1 273 ? -90.447 -48.924 97.938 1.00 28.16 273 GLY A C 1
ATOM 2042 O O . GLY A 1 273 ? -90.482 -48.058 97.074 1.00 28.16 273 GLY A O 1
ATOM 2043 N N . SER A 1 274 ? -89.579 -49.937 97.876 1.00 32.81 274 SER A N 1
ATOM 2044 C CA . SER A 1 274 ? -88.628 -50.265 96.787 1.00 32.81 274 SER A CA 1
ATOM 2045 C C . SER A 1 274 ? -89.251 -50.464 95.378 1.00 32.81 274 SER A C 1
ATOM 2047 O O . SER A 1 274 ? -90.443 -50.777 95.336 1.00 32.81 274 SER A O 1
ATOM 2049 N N . PRO A 1 275 ? -88.480 -50.518 94.249 1.00 50.50 275 PRO A N 1
ATOM 2050 C CA . PRO A 1 275 ? -87.042 -50.206 94.014 1.00 50.50 275 PRO A CA 1
ATOM 2051 C C . PRO A 1 275 ? -86.712 -49.533 92.631 1.00 50.50 275 PRO A C 1
ATOM 2053 O O . PRO A 1 275 ? -87.608 -49.149 91.885 1.00 50.50 275 PRO A O 1
ATOM 2056 N N . LYS A 1 276 ? -85.412 -49.592 92.257 1.00 35.62 276 LYS A N 1
ATOM 2057 C CA . LYS A 1 276 ? -84.824 -49.777 90.898 1.00 35.62 276 LYS A CA 1
ATOM 2058 C C . LYS A 1 276 ? -84.625 -48.530 90.009 1.00 35.62 276 LYS A C 1
ATOM 2060 O O . LYS A 1 276 ? -85.361 -47.561 90.125 1.00 35.62 276 LYS A O 1
ATOM 2065 N N . GLU A 1 277 ? -83.623 -48.483 89.115 1.00 36.97 277 GLU A N 1
ATOM 2066 C CA . GLU A 1 277 ? -82.718 -49.557 88.623 1.00 36.97 277 GLU A CA 1
ATOM 2067 C C . GLU A 1 277 ? -81.196 -49.216 88.698 1.00 36.97 277 GLU A C 1
ATOM 2069 O O . GLU A 1 277 ? -80.787 -48.416 89.535 1.00 36.97 277 GLU A O 1
ATOM 2074 N N . GLU A 1 278 ? -80.355 -49.893 87.901 1.00 32.09 278 GLU A N 1
ATOM 2075 C CA . GLU A 1 278 ? -78.917 -50.214 88.120 1.00 32.09 278 GLU A CA 1
ATOM 2076 C C . GLU A 1 278 ? -78.062 -49.997 86.831 1.00 32.09 278 GLU A C 1
ATOM 2078 O O . GLU A 1 278 ? -78.652 -49.825 85.766 1.00 32.09 278 GLU A O 1
ATOM 2083 N N . GLU A 1 279 ? -76.714 -50.011 86.752 1.00 28.72 279 GLU A N 1
ATOM 2084 C CA . GLU A 1 279 ? -75.551 -50.201 87.675 1.00 28.72 279 GLU A CA 1
ATOM 2085 C C . GLU A 1 279 ? -74.604 -48.938 87.641 1.00 28.72 279 GLU A C 1
ATOM 2087 O O . GLU A 1 279 ? -75.073 -47.888 87.207 1.00 28.72 279 GLU A O 1
ATOM 2092 N N . SER A 1 280 ? -73.350 -48.794 88.143 1.00 31.72 280 SER A N 1
ATOM 2093 C CA . SER A 1 280 ? -72.132 -49.636 88.383 1.00 31.72 280 SER A CA 1
ATOM 2094 C C . SER A 1 280 ? -71.426 -50.216 87.126 1.00 31.72 280 SER A C 1
ATOM 2096 O O . SER A 1 280 ? -72.049 -50.228 86.062 1.00 31.72 280 SER A O 1
ATOM 2098 N N . PRO A 1 281 ? -70.160 -50.723 87.173 1.00 48.28 281 PRO A N 1
ATOM 2099 C CA . PRO A 1 281 ? -69.044 -50.600 88.147 1.00 48.28 281 PRO A CA 1
ATOM 2100 C C . PRO A 1 281 ? -67.769 -49.954 87.469 1.00 48.28 281 PRO A C 1
ATOM 2102 O O . PRO A 1 281 ? -67.907 -49.357 86.404 1.00 48.28 281 PRO A O 1
ATOM 2105 N N . SER A 1 282 ? -66.512 -49.919 87.963 1.00 34.09 282 SER A N 1
ATOM 2106 C CA . SER A 1 282 ? -65.780 -50.733 88.957 1.00 34.09 282 SER A CA 1
ATOM 2107 C C . SER A 1 282 ? -64.623 -49.993 89.659 1.00 34.09 282 SER A C 1
ATOM 2109 O O . SER A 1 282 ? -63.906 -49.208 89.039 1.00 34.09 282 SER A O 1
ATOM 2111 N N . ASP A 1 283 ? -64.391 -50.362 90.921 1.00 31.98 283 ASP A N 1
ATOM 2112 C CA . ASP A 1 283 ? -63.174 -50.131 91.730 1.00 31.98 283 ASP A CA 1
ATOM 2113 C C . ASP A 1 283 ? -62.069 -51.177 91.361 1.00 31.98 283 ASP A C 1
ATOM 2115 O O . ASP A 1 283 ? -62.382 -52.109 90.603 1.00 31.98 283 ASP A O 1
ATOM 2119 N N . PRO A 1 284 ? -60.793 -51.082 91.818 1.00 46.12 284 PRO A N 1
ATOM 2120 C CA . PRO A 1 284 ? -60.462 -51.557 93.175 1.00 46.12 284 PRO A CA 1
ATOM 2121 C C . PRO A 1 284 ? -59.316 -50.815 93.924 1.00 46.12 284 PRO A C 1
ATOM 2123 O O . PRO A 1 284 ? -58.195 -50.731 93.426 1.00 46.12 284 PRO A O 1
ATOM 2126 N N . ALA A 1 285 ? -59.580 -50.425 95.181 1.00 33.97 285 ALA A N 1
ATOM 2127 C CA . ALA A 1 285 ? -59.020 -50.997 96.433 1.00 33.97 285 ALA A CA 1
ATOM 2128 C C . ALA A 1 285 ? -57.480 -51.231 96.583 1.00 33.97 285 ALA A C 1
ATOM 2130 O O . ALA A 1 285 ? -56.789 -51.606 95.646 1.00 33.97 285 ALA A O 1
ATOM 2131 N N . VAL A 1 286 ? -56.840 -51.193 97.767 1.00 38.44 286 VAL A N 1
ATOM 2132 C CA . VAL A 1 286 ? -57.197 -50.819 99.159 1.00 38.44 286 VAL A CA 1
ATOM 2133 C C . VAL A 1 286 ? -55.884 -50.660 99.953 1.00 38.44 286 VAL A C 1
ATOM 2135 O O . VAL A 1 286 ? -54.955 -51.432 99.720 1.00 38.44 286 VAL A O 1
ATOM 2138 N N . ALA A 1 287 ? -55.830 -49.747 100.932 1.00 31.16 287 ALA A N 1
ATOM 2139 C CA . ALA A 1 287 ? -54.994 -49.863 102.144 1.00 31.16 287 ALA A CA 1
ATOM 2140 C C . ALA A 1 287 ? -55.365 -48.758 103.155 1.00 31.16 287 ALA A C 1
ATOM 2142 O O . ALA A 1 287 ? -54.925 -47.619 103.015 1.00 31.16 287 ALA A O 1
ATOM 2143 N N . ALA A 1 288 ? -56.171 -49.084 104.168 1.00 32.09 288 ALA A N 1
ATOM 2144 C CA . ALA A 1 288 ? -56.411 -48.208 105.317 1.00 32.09 288 ALA A CA 1
ATOM 2145 C C . ALA A 1 288 ? -55.541 -48.655 106.501 1.00 32.09 288 ALA A C 1
ATOM 2147 O O . ALA A 1 288 ? -55.404 -49.857 106.729 1.00 32.09 288 ALA A O 1
ATOM 2148 N N . ASP A 1 289 ? -54.992 -47.699 107.253 1.00 34.44 289 ASP A N 1
ATOM 2149 C CA . ASP A 1 289 ? -54.200 -47.938 108.467 1.00 34.44 289 ASP A CA 1
ATOM 2150 C C . ASP A 1 289 ? -54.880 -47.200 109.649 1.00 34.44 289 ASP A C 1
ATOM 2152 O O . ASP A 1 289 ? -54.865 -45.962 109.683 1.00 34.44 289 ASP A O 1
ATOM 2156 N N . PRO A 1 290 ? -55.614 -47.904 110.535 1.00 41.94 290 PRO A N 1
ATOM 2157 C CA . PRO A 1 290 ? -56.723 -47.315 111.292 1.00 41.94 290 PRO A CA 1
ATOM 2158 C C . PRO A 1 290 ? -56.345 -46.833 112.708 1.00 41.94 290 PRO A C 1
ATOM 2160 O O . PRO A 1 290 ? -56.961 -47.261 113.677 1.00 41.94 290 PRO A O 1
ATOM 2163 N N . ASP A 1 291 ? -55.367 -45.928 112.840 1.00 35.78 291 ASP A N 1
ATOM 2164 C CA . ASP A 1 291 ? -54.805 -45.558 114.162 1.00 35.78 291 ASP A CA 1
ATOM 2165 C C . ASP A 1 291 ? -54.547 -44.040 114.362 1.00 35.78 291 ASP A C 1
ATOM 2167 O O . ASP A 1 291 ? -53.568 -43.614 114.980 1.00 35.78 291 ASP A O 1
ATOM 2171 N N . LYS A 1 292 ? -55.406 -43.172 113.794 1.00 39.62 292 LYS A N 1
ATOM 2172 C CA . LYS A 1 292 ? -55.279 -41.693 113.916 1.00 39.62 292 LYS A CA 1
ATOM 2173 C C . LYS A 1 292 ? -56.550 -40.901 114.250 1.00 39.62 292 LYS A C 1
ATOM 2175 O O . LYS A 1 292 ? -56.490 -39.675 114.285 1.00 39.62 292 LYS A O 1
ATOM 2180 N N . ALA A 1 293 ? -57.668 -41.559 114.559 1.00 38.97 293 ALA A N 1
ATOM 2181 C CA . ALA A 1 293 ? -58.885 -40.864 115.001 1.00 38.97 293 ALA A CA 1
ATOM 2182 C C . ALA A 1 293 ? -58.712 -40.194 116.384 1.00 38.97 293 ALA A C 1
ATOM 2184 O O . ALA A 1 293 ? -59.123 -39.055 116.595 1.00 38.97 293 ALA A O 1
ATOM 2185 N N . GLU A 1 294 ? -58.035 -40.870 117.316 1.00 36.34 294 GLU A N 1
ATOM 2186 C CA . GLU A 1 294 ? -57.960 -40.461 118.728 1.00 36.34 294 GLU A CA 1
ATOM 2187 C C . GLU A 1 294 ? -57.061 -39.227 118.971 1.00 36.34 294 GLU A C 1
ATOM 2189 O O . GLU A 1 294 ? -57.256 -38.473 119.923 1.00 36.34 294 GLU A O 1
ATOM 2194 N N . ALA A 1 295 ? -56.125 -38.948 118.056 1.00 38.03 295 ALA A N 1
ATOM 2195 C CA . ALA A 1 295 ? -55.242 -37.780 118.125 1.00 38.03 295 ALA A CA 1
ATOM 2196 C C . ALA A 1 295 ? -55.941 -36.443 117.799 1.00 38.03 295 ALA A C 1
ATOM 2198 O O . ALA A 1 295 ? -55.379 -35.384 118.082 1.00 38.03 295 ALA A O 1
ATOM 2199 N N . VAL A 1 296 ? -57.143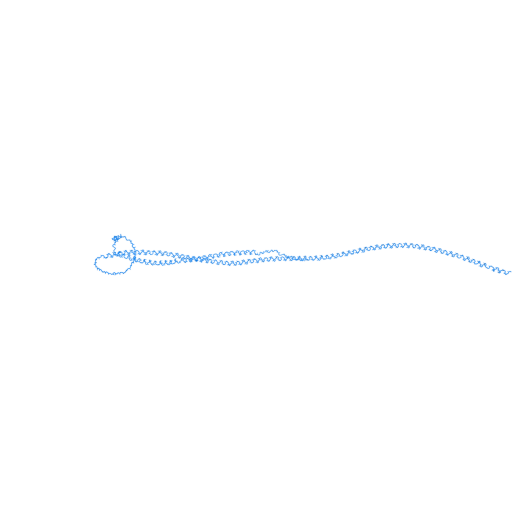 -36.475 117.207 1.00 41.72 296 VAL A N 1
ATOM 2200 C CA . VAL A 1 296 ? -57.931 -35.267 116.906 1.00 41.72 296 VAL A CA 1
ATOM 2201 C C . VAL A 1 296 ? -58.774 -34.860 118.116 1.00 41.72 296 VAL A C 1
ATOM 2203 O O . VAL A 1 296 ? -58.732 -33.699 118.518 1.00 41.72 296 VAL A O 1
ATOM 2206 N N . ALA A 1 297 ? -59.457 -35.814 118.759 1.00 37.94 297 ALA A N 1
ATOM 2207 C CA . ALA A 1 297 ? -60.322 -35.556 119.915 1.00 37.94 297 ALA A CA 1
ATOM 2208 C C . ALA A 1 297 ? -59.583 -34.840 121.065 1.00 37.94 297 ALA A C 1
ATOM 2210 O O . ALA A 1 297 ? -60.046 -33.822 121.577 1.00 37.94 297 ALA A O 1
ATOM 2211 N N . VAL A 1 298 ? -58.377 -35.306 121.412 1.00 37.34 298 VAL A N 1
ATOM 2212 C CA . VAL A 1 298 ? -57.572 -34.749 122.520 1.00 37.34 298 VAL A CA 1
ATOM 2213 C C . VAL A 1 298 ? -56.958 -33.371 122.187 1.00 37.34 298 VAL A C 1
ATOM 2215 O O . VAL A 1 298 ? -56.463 -32.677 123.077 1.00 37.34 298 VAL A O 1
ATOM 2218 N N . ALA A 1 299 ? -57.006 -32.928 120.924 1.00 38.97 299 ALA A N 1
ATOM 2219 C CA . ALA A 1 299 ? -56.542 -31.600 120.514 1.00 38.97 299 ALA A CA 1
ATOM 2220 C C . ALA A 1 299 ? -57.624 -30.507 120.636 1.00 38.97 299 ALA A C 1
ATOM 2222 O O . ALA A 1 299 ? -57.283 -29.336 120.819 1.00 38.97 299 ALA A O 1
ATOM 2223 N N . VAL A 1 300 ? -58.913 -30.869 120.567 1.00 39.53 300 VAL A N 1
ATOM 2224 C CA . VAL A 1 300 ? -60.041 -29.915 120.590 1.00 39.53 300 VAL A CA 1
ATOM 2225 C C . VAL A 1 300 ? -60.164 -29.216 121.951 1.00 39.53 300 VAL A C 1
ATOM 2227 O O . VAL A 1 300 ? -60.268 -27.992 122.012 1.00 39.53 300 VAL A O 1
ATOM 2230 N N . GLU A 1 301 ? -60.045 -29.970 123.047 1.00 36.88 301 GLU A N 1
ATOM 2231 C CA . GLU A 1 301 ? -60.293 -29.507 124.427 1.00 36.88 301 GLU A CA 1
ATOM 2232 C C . GLU A 1 301 ? -59.310 -28.421 124.935 1.00 36.88 301 GLU A C 1
ATOM 2234 O O . GLU A 1 301 ? -59.507 -27.849 126.005 1.00 36.88 301 GLU A O 1
ATOM 2239 N N . LYS A 1 302 ? -58.218 -28.128 124.208 1.00 38.19 302 LYS A N 1
ATOM 2240 C CA . LYS A 1 302 ? -57.140 -27.223 124.672 1.00 38.19 302 LYS A CA 1
ATOM 2241 C C . LYS A 1 302 ? -56.743 -26.094 123.722 1.00 38.19 302 LYS A C 1
ATOM 2243 O O . LYS A 1 302 ? -55.817 -25.348 124.042 1.00 38.19 302 LYS A O 1
ATOM 2248 N N . VAL A 1 303 ? -57.436 -25.923 122.594 1.00 39.84 303 VAL A N 1
ATOM 2249 C CA . VAL A 1 303 ? -57.203 -24.793 121.663 1.00 39.84 303 VAL A CA 1
ATOM 2250 C C . VAL A 1 303 ? -58.501 -24.052 121.302 1.00 39.84 303 VAL A C 1
ATOM 2252 O O . VAL A 1 303 ? -58.559 -23.304 120.327 1.00 39.84 303 VAL A O 1
ATOM 2255 N N . LEU A 1 304 ? -59.535 -24.202 122.134 1.00 37.03 304 LEU A N 1
ATOM 2256 C CA . LEU A 1 304 ? -60.698 -23.318 122.173 1.00 37.03 304 LEU A CA 1
ATOM 2257 C C . LEU A 1 304 ? -60.516 -22.265 123.281 1.00 37.03 304 LEU A C 1
ATOM 2259 O O . LEU A 1 304 ? -60.867 -22.520 124.431 1.00 37.03 304 LEU A O 1
ATOM 2263 N N . PRO A 1 305 ? -60.012 -21.054 122.975 1.00 44.06 305 PRO A N 1
ATOM 2264 C CA . PRO A 1 305 ? -60.540 -19.885 123.655 1.00 44.06 305 PRO A CA 1
ATOM 2265 C C . PRO A 1 305 ? -62.015 -19.761 123.250 1.00 44.06 305 PRO A C 1
ATOM 2267 O O . PRO A 1 305 ? -62.329 -19.764 122.055 1.00 44.06 305 PRO A O 1
ATOM 2270 N N . GLU A 1 306 ? -62.911 -19.660 124.229 1.00 44.94 306 GLU A N 1
ATOM 2271 C CA . GLU A 1 306 ? -64.325 -19.342 124.007 1.00 44.94 306 GLU A CA 1
ATOM 2272 C C . GLU A 1 306 ? -64.427 -17.941 123.388 1.00 44.94 306 GLU A C 1
ATOM 2274 O O . GLU A 1 306 ? -64.459 -16.929 124.090 1.00 44.94 306 GLU A O 1
ATOM 2279 N N . LYS A 1 307 ? -64.409 -17.864 122.052 1.00 49.69 307 LYS A N 1
ATOM 2280 C CA . LYS A 1 307 ? -64.556 -16.593 121.342 1.00 49.69 307 LYS A CA 1
ATOM 2281 C C . LYS A 1 307 ? -65.961 -16.068 121.572 1.00 49.69 307 LYS A C 1
ATOM 2283 O O . LYS A 1 307 ? -66.948 -16.741 121.281 1.00 49.69 307 LYS A O 1
ATOM 2288 N N . THR A 1 308 ? -66.036 -14.844 122.072 1.00 53.41 308 THR A N 1
ATOM 2289 C CA . THR A 1 308 ? -67.302 -14.155 122.306 1.00 53.41 308 THR A CA 1
ATOM 2290 C C . THR A 1 308 ? -68.079 -13.970 120.993 1.00 53.41 308 THR A C 1
ATOM 2292 O O . THR A 1 308 ? -67.471 -13.934 119.917 1.00 53.41 308 THR A O 1
ATOM 2295 N N . PRO A 1 309 ? -69.413 -13.782 121.034 1.00 56.16 309 PRO A N 1
ATOM 2296 C CA . PRO A 1 309 ? -70.198 -13.498 119.832 1.00 56.16 309 PRO A CA 1
ATOM 2297 C C . PRO A 1 309 ? -69.659 -12.313 119.016 1.00 56.16 309 PRO A C 1
ATOM 2299 O O . PRO A 1 309 ? -69.667 -12.360 117.790 1.00 56.16 309 PRO A O 1
ATOM 2302 N N . GLU A 1 310 ? -69.093 -11.290 119.668 1.00 56.78 310 GLU A N 1
ATOM 2303 C CA . GLU A 1 310 ? -68.448 -10.179 118.960 1.00 56.78 310 GLU A CA 1
ATOM 2304 C C . GLU A 1 310 ? -67.160 -10.574 118.220 1.00 56.78 310 GLU A C 1
ATOM 2306 O O . GLU A 1 310 ? -66.777 -9.915 117.256 1.00 56.78 310 GLU A O 1
ATOM 2311 N N . GLU A 1 311 ? -66.425 -11.582 118.691 1.00 57.44 311 GLU A N 1
ATOM 2312 C CA . GLU A 1 311 ? -65.231 -12.101 118.015 1.00 57.44 311 GLU A CA 1
ATOM 2313 C C . GLU A 1 311 ? -65.617 -12.997 116.837 1.00 57.44 311 GLU A C 1
ATOM 2315 O O . GLU A 1 311 ? -65.006 -12.889 115.776 1.00 57.44 311 GLU A O 1
ATOM 2320 N N . LEU A 1 312 ? -66.691 -13.782 116.974 1.00 56.38 312 LEU A N 1
ATOM 2321 C CA . LEU A 1 312 ? -67.318 -14.489 115.854 1.00 56.38 312 LEU A CA 1
ATOM 2322 C C . LEU A 1 312 ? -67.825 -13.513 114.781 1.00 56.38 312 LEU A C 1
ATOM 2324 O O . LEU A 1 312 ? -67.522 -13.703 113.605 1.00 56.38 312 LEU A O 1
ATOM 2328 N N . GLU A 1 313 ? -68.505 -12.421 115.147 1.00 59.94 313 GLU A N 1
ATOM 2329 C CA . GLU A 1 313 ? -68.909 -11.387 114.181 1.00 59.94 313 GLU A CA 1
ATOM 2330 C C . GLU A 1 313 ? -67.707 -10.718 113.494 1.00 59.94 313 GLU A C 1
ATOM 2332 O O . GLU A 1 313 ? -67.745 -10.491 112.281 1.00 59.94 313 GLU A O 1
ATOM 2337 N N . LYS A 1 314 ? -66.615 -10.448 114.228 1.00 70.69 314 LYS A N 1
ATOM 2338 C CA . LYS A 1 314 ? -65.363 -9.910 113.660 1.00 70.69 314 LYS A CA 1
ATOM 2339 C C . LYS A 1 314 ? -64.718 -10.896 112.676 1.00 70.69 314 LYS A C 1
ATOM 2341 O O . LYS A 1 314 ? -64.260 -10.467 111.617 1.00 70.69 314 LYS A O 1
ATOM 2346 N N . GLU A 1 315 ? -64.724 -12.199 112.961 1.00 61.72 315 GLU A N 1
ATOM 2347 C CA . GLU A 1 315 ? -64.194 -13.218 112.043 1.00 61.72 315 GLU A CA 1
ATOM 2348 C C . GLU A 1 315 ? -65.114 -13.467 110.838 1.00 61.72 315 GLU A C 1
ATOM 2350 O O . GLU A 1 315 ? -64.623 -13.558 109.716 1.00 61.72 315 GLU A O 1
ATOM 2355 N N . ILE A 1 316 ? -66.439 -13.439 111.005 1.00 65.94 316 ILE A N 1
ATOM 2356 C CA . ILE A 1 316 ? -67.406 -13.481 109.893 1.00 65.94 316 ILE A CA 1
ATOM 2357 C C . ILE A 1 316 ? -67.267 -12.237 108.996 1.00 65.94 316 ILE A C 1
ATOM 2359 O O . ILE A 1 316 ? -67.355 -12.341 107.769 1.00 65.94 316 ILE A O 1
ATOM 2363 N N . ALA A 1 317 ? -67.018 -11.057 109.571 1.00 68.94 317 ALA A N 1
ATOM 2364 C CA . ALA A 1 317 ? -66.727 -9.842 108.812 1.00 68.94 317 ALA A CA 1
ATOM 2365 C C . ALA A 1 317 ? -65.391 -9.947 108.055 1.00 68.94 317 ALA A C 1
ATOM 2367 O O . ALA A 1 317 ? -65.333 -9.600 106.872 1.00 68.94 317 ALA A O 1
ATOM 2368 N N . ALA A 1 318 ? -64.345 -10.489 108.689 1.00 70.81 318 ALA A N 1
ATOM 2369 C CA . ALA A 1 318 ? -63.055 -10.744 108.049 1.00 70.81 318 ALA A CA 1
ATOM 2370 C C . ALA A 1 318 ? -63.167 -11.767 106.903 1.00 70.81 318 ALA A C 1
ATOM 2372 O O . ALA A 1 318 ? -62.641 -11.517 105.820 1.00 70.81 318 ALA A O 1
ATOM 2373 N N . LEU A 1 319 ? -63.919 -12.858 107.085 1.00 65.62 319 LEU A N 1
ATOM 2374 C CA . LEU A 1 319 ? -64.203 -13.857 106.048 1.00 65.62 319 LEU A CA 1
ATOM 2375 C C . LEU A 1 319 ? -64.988 -13.251 104.874 1.00 65.62 319 LEU A C 1
ATOM 2377 O O . LEU A 1 319 ? -64.644 -13.488 103.717 1.00 65.62 319 LEU A O 1
ATOM 2381 N N . LYS A 1 320 ? -65.990 -12.399 105.135 1.00 71.50 320 LYS A N 1
ATOM 2382 C CA . LYS A 1 320 ? -66.713 -11.653 104.084 1.00 71.50 320 LYS A CA 1
ATOM 2383 C C . LYS A 1 320 ? -65.793 -10.677 103.338 1.00 71.50 320 LYS A C 1
ATOM 2385 O O . LYS A 1 320 ? -65.885 -10.565 102.115 1.00 71.50 320 LYS A O 1
ATOM 2390 N N . GLN A 1 321 ? -64.868 -10.016 104.036 1.00 76.06 321 GLN A N 1
ATOM 2391 C CA . GLN A 1 321 ? -63.860 -9.144 103.424 1.00 76.06 321 GLN A CA 1
ATOM 2392 C C . GLN A 1 321 ? -62.837 -9.938 102.590 1.00 76.06 321 GLN A C 1
ATOM 2394 O O . GLN A 1 321 ? -62.484 -9.511 101.490 1.00 76.06 321 GLN A O 1
ATOM 2399 N N . GLN A 1 322 ? -62.401 -11.109 103.062 1.00 71.12 322 GLN A N 1
ATOM 2400 C CA . GLN A 1 322 ? -61.544 -12.034 102.314 1.00 71.12 322 GLN A CA 1
ATOM 2401 C C . GLN A 1 322 ? -62.255 -12.571 101.067 1.00 71.12 322 GLN A C 1
ATOM 2403 O O . GLN A 1 322 ? -61.666 -12.542 99.990 1.00 71.12 322 GLN A O 1
ATOM 2408 N N . LEU A 1 323 ? -63.527 -12.967 101.167 1.00 70.69 323 LEU A N 1
ATOM 2409 C CA . LEU A 1 323 ? -64.334 -13.420 100.031 1.00 70.69 323 LEU A CA 1
ATOM 2410 C C . LEU A 1 323 ? -64.483 -12.315 98.972 1.00 70.69 323 LEU A C 1
ATOM 2412 O O . LEU A 1 323 ? -64.235 -12.557 97.793 1.00 70.69 323 LEU A O 1
ATOM 2416 N N . GLY A 1 324 ? -64.792 -11.080 99.385 1.00 75.19 324 GLY A N 1
ATOM 2417 C CA . GLY A 1 324 ? -64.846 -9.924 98.483 1.00 75.19 324 GLY A CA 1
ATOM 2418 C C . GLY A 1 324 ? -63.487 -9.563 97.865 1.00 75.19 324 GLY A C 1
ATOM 2419 O O . GLY A 1 324 ? -63.421 -9.136 96.710 1.00 75.19 324 GLY A O 1
ATOM 2420 N N . SER A 1 325 ? -62.388 -9.768 98.594 1.00 76.06 325 SER A N 1
ATOM 2421 C CA . SER A 1 325 ? -61.023 -9.625 98.070 1.00 76.06 325 SER A CA 1
ATOM 2422 C C . SER A 1 325 ? -60.716 -10.693 97.011 1.00 76.06 325 SER A C 1
ATOM 2424 O O . SER A 1 325 ? -60.265 -10.369 95.913 1.00 76.06 325 SER A O 1
ATOM 2426 N N . LEU A 1 326 ? -61.053 -11.955 97.295 1.00 73.56 326 LEU A N 1
ATOM 2427 C CA . LEU A 1 326 ? -60.877 -13.100 96.400 1.00 73.56 326 LEU A CA 1
ATOM 2428 C C . LEU A 1 326 ? -61.730 -12.986 95.134 1.00 73.56 326 LEU A C 1
ATOM 2430 O O . LEU A 1 326 ? -61.220 -13.229 94.045 1.00 73.56 326 LEU A O 1
ATOM 2434 N N . GLU A 1 327 ? -62.988 -12.548 95.233 1.00 75.88 327 GLU A N 1
ATOM 2435 C CA . GLU A 1 327 ? -63.824 -12.262 94.062 1.00 75.88 327 GLU A CA 1
ATOM 2436 C C . GLU A 1 327 ? -63.190 -11.212 93.144 1.00 75.88 327 GLU A C 1
ATOM 2438 O O . GLU A 1 327 ? -63.185 -11.376 91.923 1.00 75.88 327 GLU A O 1
ATOM 2443 N N . ASN A 1 328 ? -62.650 -10.130 93.712 1.00 79.50 328 ASN A N 1
ATOM 2444 C CA . ASN A 1 328 ? -61.979 -9.092 92.935 1.00 79.50 328 ASN A CA 1
ATOM 2445 C C . ASN A 1 328 ? -60.661 -9.599 92.330 1.00 79.50 328 ASN A C 1
ATOM 2447 O O . ASN A 1 328 ? -60.396 -9.333 91.157 1.00 79.50 328 ASN A O 1
ATOM 2451 N N . LEU A 1 329 ? -59.880 -10.386 93.076 1.00 80.81 329 LEU A N 1
ATOM 2452 C CA . LEU A 1 329 ? -58.652 -11.023 92.593 1.00 80.81 329 LEU A CA 1
ATOM 2453 C C . LEU A 1 329 ? -58.932 -12.022 91.464 1.00 80.81 329 LEU A C 1
ATOM 2455 O O . LEU A 1 329 ? -58.199 -12.025 90.479 1.00 80.81 329 LEU A O 1
ATOM 2459 N N . LEU A 1 330 ? -60.008 -12.809 91.548 1.00 79.31 330 LEU A N 1
ATOM 2460 C CA . LEU A 1 330 ? -60.461 -13.716 90.488 1.00 79.31 330 LEU A CA 1
ATOM 2461 C C . LEU A 1 330 ? -60.902 -12.931 89.246 1.00 79.31 330 LEU A C 1
ATOM 2463 O O . LEU A 1 330 ? -60.406 -13.193 88.152 1.00 79.31 330 LEU A O 1
ATOM 2467 N N . LYS A 1 331 ? -61.769 -11.919 89.401 1.00 81.12 331 LYS A N 1
ATOM 2468 C CA . LYS A 1 331 ? -62.244 -11.066 88.291 1.00 81.12 331 LYS A CA 1
ATOM 2469 C C . LYS A 1 331 ? -61.084 -10.360 87.573 1.00 81.12 331 LYS A C 1
ATOM 2471 O O . LYS A 1 331 ? -61.053 -10.326 86.342 1.00 81.12 331 LYS A O 1
ATOM 2476 N N . GLN A 1 332 ? -60.104 -9.846 88.320 1.00 83.19 332 GLN A N 1
ATOM 2477 C CA . GLN A 1 332 ? -58.895 -9.242 87.752 1.00 83.19 332 GLN A CA 1
ATOM 2478 C C . GLN A 1 332 ? -57.978 -10.286 87.099 1.00 83.19 332 GLN A C 1
ATOM 2480 O O . GLN A 1 332 ? -57.530 -10.067 85.974 1.00 83.19 332 GLN A O 1
ATOM 2485 N N . SER A 1 333 ? -57.743 -11.431 87.750 1.00 83.00 333 SER A N 1
ATOM 2486 C CA . SER A 1 333 ? -56.886 -12.507 87.231 1.00 83.00 333 SER A CA 1
ATOM 2487 C C . SER A 1 333 ? -57.424 -13.112 85.937 1.00 83.00 333 SER A C 1
ATOM 2489 O O . SER A 1 333 ? -56.655 -13.250 84.992 1.00 83.00 333 SER A O 1
ATOM 2491 N N . TYR A 1 334 ? -58.731 -13.385 85.830 1.00 82.81 334 TYR A N 1
ATOM 2492 C CA . TYR A 1 334 ? -59.340 -13.841 84.573 1.00 82.81 334 TYR A CA 1
ATOM 2493 C C . TYR A 1 334 ? -59.245 -12.769 83.480 1.00 82.81 334 TYR A C 1
ATOM 2495 O O . TYR A 1 334 ? -58.725 -13.040 82.401 1.00 82.81 334 TYR A O 1
ATOM 2503 N N . SER A 1 335 ? -59.618 -11.514 83.771 1.00 83.94 335 SER A N 1
ATOM 2504 C CA . SER A 1 335 ? -59.524 -10.421 82.787 1.00 83.94 335 SER A CA 1
ATOM 2505 C C . SER A 1 335 ? -58.086 -10.108 82.345 1.00 83.94 335 SER A C 1
ATOM 2507 O O . SER A 1 335 ? -57.886 -9.511 81.282 1.00 83.94 335 SER A O 1
ATOM 2509 N N . LYS A 1 336 ? -57.082 -10.465 83.154 1.00 85.12 336 LYS A N 1
ATOM 2510 C CA . LYS A 1 336 ? -55.665 -10.408 82.787 1.00 85.12 336 LYS A CA 1
ATOM 2511 C C . LYS A 1 336 ? -55.272 -11.628 81.949 1.00 85.12 336 LYS A C 1
ATOM 2513 O O . LYS A 1 336 ? -54.750 -11.452 80.853 1.00 85.12 336 LYS A O 1
ATOM 2518 N N . ALA A 1 337 ? -55.582 -12.835 82.421 1.00 84.94 337 ALA A N 1
ATOM 2519 C CA . ALA A 1 337 ? -55.270 -14.089 81.746 1.00 84.94 337 ALA A CA 1
ATOM 2520 C C . ALA A 1 337 ? -55.869 -14.154 80.334 1.00 84.94 337 ALA A C 1
ATOM 2522 O O . ALA A 1 337 ? -55.163 -14.540 79.410 1.00 84.94 337 ALA A O 1
ATOM 2523 N N . ASP A 1 338 ? -57.109 -13.705 80.122 1.00 84.81 338 ASP A N 1
ATOM 2524 C CA . ASP A 1 338 ? -57.715 -13.672 78.785 1.00 84.81 338 ASP A CA 1
ATOM 2525 C C . ASP A 1 338 ? -56.971 -12.726 77.829 1.00 84.81 338 ASP A C 1
ATOM 2527 O O . ASP A 1 338 ? -56.706 -13.096 76.685 1.00 84.81 338 ASP A O 1
ATOM 2531 N N . LYS A 1 339 ? -56.534 -11.548 78.299 1.00 88.06 339 LYS A N 1
ATOM 2532 C CA . LYS A 1 339 ? -55.730 -10.601 77.499 1.00 88.06 339 LYS A CA 1
ATOM 2533 C C . LYS A 1 339 ? -54.343 -11.157 77.179 1.00 88.06 339 LYS A C 1
ATOM 2535 O O . LYS A 1 339 ? -53.883 -11.053 76.039 1.00 88.06 339 LYS A O 1
ATOM 2540 N N . THR A 1 340 ? -53.678 -11.779 78.153 1.00 87.69 340 THR A N 1
ATOM 2541 C CA . THR A 1 340 ? -52.379 -12.432 77.937 1.00 87.69 340 THR A CA 1
ATOM 2542 C C . THR A 1 340 ? -52.533 -13.624 76.985 1.00 87.69 340 THR A C 1
ATOM 2544 O O . THR A 1 340 ? -51.736 -13.770 76.064 1.00 87.69 340 THR A O 1
ATOM 2547 N N . LYS A 1 341 ? -53.605 -14.418 77.103 1.00 88.56 341 LYS A N 1
ATOM 2548 C CA . LYS A 1 341 ? -53.941 -15.534 76.202 1.00 88.56 341 LYS A CA 1
ATOM 2549 C C . LYS A 1 341 ? -54.230 -15.068 74.776 1.00 88.56 341 LYS A C 1
ATOM 2551 O O . LYS A 1 341 ? -53.683 -15.646 73.842 1.00 88.56 341 LYS A O 1
ATOM 2556 N N . GLU A 1 342 ? -55.017 -14.010 74.587 1.00 90.56 342 GLU A N 1
ATOM 2557 C CA . GLU A 1 342 ? -55.260 -13.404 73.271 1.00 90.56 342 GLU A CA 1
ATOM 2558 C C . GLU A 1 342 ? -53.945 -12.922 72.629 1.00 90.56 342 GLU A C 1
ATOM 2560 O O . GLU A 1 342 ? -53.686 -13.173 71.449 1.00 90.56 342 GLU A O 1
ATOM 2565 N N . THR A 1 343 ? -53.079 -12.293 73.429 1.00 90.19 343 THR A N 1
ATOM 2566 C CA . THR A 1 343 ? -51.757 -11.812 73.003 1.00 90.19 343 THR A CA 1
ATOM 2567 C C . THR A 1 343 ? -50.824 -12.968 72.624 1.00 90.19 343 THR A C 1
ATOM 2569 O O . THR A 1 343 ? -50.191 -12.921 71.570 1.00 90.19 343 THR A O 1
ATOM 2572 N N . VAL A 1 344 ? -50.779 -14.038 73.427 1.00 90.81 344 VAL A N 1
ATOM 2573 C CA . VAL A 1 344 ? -49.992 -15.253 73.156 1.00 90.81 344 VAL A CA 1
ATOM 2574 C C . VAL A 1 344 ? -50.502 -15.982 71.916 1.00 90.81 344 VAL A C 1
ATOM 2576 O O . VAL A 1 344 ? -49.686 -16.399 71.100 1.00 90.81 344 VAL A O 1
ATOM 2579 N N . VAL A 1 345 ? -51.819 -16.100 71.718 1.00 90.50 345 VAL A N 1
ATOM 2580 C CA . VAL A 1 345 ? -52.390 -16.705 70.502 1.00 90.50 345 VAL A CA 1
ATOM 2581 C C . VAL A 1 345 ? -51.981 -15.900 69.271 1.00 90.50 345 VAL A C 1
ATOM 2583 O O . VAL A 1 345 ? -51.416 -16.476 68.348 1.00 90.50 345 VAL A O 1
ATOM 2586 N N . LYS A 1 346 ? -52.157 -14.571 69.278 1.00 91.50 346 LYS A N 1
ATOM 2587 C CA . LYS A 1 346 ? -51.732 -13.692 68.172 1.00 91.50 346 LYS A CA 1
ATOM 2588 C C . LYS A 1 346 ? -50.228 -13.794 67.885 1.00 91.50 346 LYS A C 1
ATOM 2590 O O . LYS A 1 346 ? -49.833 -13.887 66.726 1.00 91.50 346 LYS A O 1
ATOM 2595 N N . ALA A 1 347 ? -49.390 -13.822 68.921 1.00 90.62 347 ALA A N 1
ATOM 2596 C CA . ALA A 1 347 ? -47.943 -13.967 68.773 1.00 90.62 347 ALA A CA 1
ATOM 2597 C C . ALA A 1 347 ? -47.530 -15.369 68.280 1.00 90.62 347 ALA A C 1
ATOM 2599 O O . ALA A 1 347 ? -46.620 -15.483 67.462 1.00 90.62 347 ALA A O 1
ATOM 2600 N N . SER A 1 348 ? -48.220 -16.427 68.712 1.00 88.12 348 SER A N 1
ATOM 2601 C CA . SER A 1 348 ? -47.997 -17.806 68.255 1.00 88.12 348 SER A CA 1
ATOM 2602 C C . SER A 1 348 ? -48.360 -17.970 66.778 1.00 88.12 348 SER A C 1
ATOM 2604 O O . SER A 1 348 ? -47.598 -18.540 66.001 1.00 88.12 348 SER A O 1
ATOM 2606 N N . ASP A 1 349 ? -49.474 -17.367 66.364 1.00 91.19 349 ASP A N 1
ATOM 2607 C CA . ASP A 1 349 ? -49.959 -17.370 64.986 1.00 91.19 349 ASP A CA 1
ATOM 2608 C C . ASP A 1 349 ? -48.968 -16.670 64.030 1.00 91.19 349 ASP A C 1
ATOM 2610 O O . ASP A 1 349 ? -48.689 -17.165 62.935 1.00 91.19 349 ASP A O 1
ATOM 2614 N N . VAL A 1 350 ? -48.346 -15.568 64.476 1.00 91.75 350 VAL A N 1
ATOM 2615 C CA . VAL A 1 350 ? -47.210 -14.929 63.783 1.00 91.75 350 VAL A CA 1
ATOM 2616 C C . VAL A 1 350 ? -45.982 -15.845 63.786 1.00 91.75 350 VAL A C 1
ATOM 2618 O O . VAL A 1 350 ? -45.425 -16.120 62.724 1.00 91.75 350 VAL A O 1
ATOM 2621 N N . ALA A 1 351 ? -45.579 -16.381 64.942 1.00 90.69 351 ALA A N 1
ATOM 2622 C CA . ALA A 1 351 ? -44.396 -17.236 65.066 1.00 90.69 351 ALA A CA 1
ATOM 2623 C C . ALA A 1 351 ? -44.474 -18.530 64.228 1.00 90.69 351 ALA A C 1
ATOM 2625 O O . ALA A 1 351 ? -43.436 -19.036 63.798 1.00 90.69 351 ALA A O 1
ATOM 2626 N N . ALA A 1 352 ? -45.680 -19.038 63.958 1.00 91.31 352 ALA A N 1
ATOM 2627 C CA . ALA A 1 352 ? -45.927 -20.174 63.073 1.00 91.31 352 ALA A CA 1
ATOM 2628 C C . ALA A 1 352 ? -45.862 -19.805 61.577 1.00 91.31 352 ALA A C 1
ATOM 2630 O O . ALA A 1 352 ? -45.394 -20.605 60.768 1.00 91.31 352 ALA A O 1
ATOM 2631 N N . LYS A 1 353 ? -46.305 -18.598 61.196 1.00 92.25 353 LYS A N 1
ATOM 2632 C CA . LYS A 1 353 ? -46.407 -18.157 59.788 1.00 92.25 353 LYS A CA 1
ATOM 2633 C C . LYS A 1 353 ? -45.120 -17.504 59.267 1.00 92.25 353 LYS A C 1
ATOM 2635 O O . LYS A 1 353 ? -44.729 -17.737 58.124 1.00 92.25 353 LYS A O 1
ATOM 2640 N N . THR A 1 354 ? -44.413 -16.730 60.092 1.00 92.06 354 THR A N 1
ATOM 2641 C CA . THR A 1 354 ? -43.197 -16.003 59.681 1.00 92.06 354 THR A CA 1
ATOM 2642 C C . THR A 1 354 ? -42.038 -16.886 59.173 1.00 92.06 354 THR A C 1
ATOM 2644 O O . THR A 1 354 ? -41.357 -16.438 58.251 1.00 92.06 354 THR A O 1
ATOM 2647 N N . PRO A 1 355 ? -41.796 -18.130 59.645 1.00 93.69 355 PRO A N 1
ATOM 2648 C CA . PRO A 1 355 ? -40.753 -18.999 59.082 1.00 93.69 355 PRO A CA 1
ATOM 2649 C C . PRO A 1 355 ? -40.905 -19.282 57.578 1.00 93.69 355 PRO A C 1
ATOM 2651 O O . PRO A 1 355 ? -39.903 -19.331 56.863 1.00 93.69 355 PRO A O 1
ATOM 2654 N N . ALA A 1 356 ? -42.140 -19.403 57.073 1.00 93.00 356 ALA A N 1
ATOM 2655 C CA . ALA A 1 356 ? -42.393 -19.545 55.637 1.00 93.00 356 ALA A CA 1
ATOM 2656 C C . ALA A 1 356 ? -42.007 -18.263 54.877 1.00 93.00 356 ALA A C 1
ATOM 2658 O O . ALA A 1 356 ? -41.276 -18.325 53.891 1.00 93.00 356 ALA A O 1
ATOM 2659 N N . VAL A 1 357 ? -42.394 -17.098 55.409 1.00 93.50 357 VAL A N 1
ATOM 2660 C CA . VAL A 1 357 ? -42.048 -15.777 54.855 1.00 93.50 357 VAL A CA 1
ATOM 2661 C C . VAL A 1 357 ? -40.530 -15.549 54.834 1.00 93.50 357 VAL A C 1
ATOM 2663 O O . VAL A 1 357 ? -40.007 -15.007 53.863 1.00 93.50 357 VAL A O 1
ATOM 2666 N N . ILE A 1 358 ? -39.796 -15.995 55.860 1.00 92.81 358 ILE A N 1
ATOM 2667 C CA . ILE A 1 358 ? -38.322 -15.954 55.878 1.00 92.81 358 ILE A CA 1
ATOM 2668 C C . ILE A 1 358 ? -37.747 -16.857 54.776 1.00 92.81 358 ILE A C 1
ATOM 2670 O O . ILE A 1 358 ? -36.839 -16.432 54.066 1.00 92.81 358 ILE A O 1
ATOM 2674 N N . SER A 1 359 ? -38.292 -18.066 54.578 1.00 93.31 359 SER A N 1
ATOM 2675 C CA . SER A 1 359 ? -37.852 -18.976 53.508 1.00 93.31 359 SER A CA 1
ATOM 2676 C C . SER A 1 359 ? -38.076 -18.394 52.107 1.00 93.31 359 SER A C 1
ATOM 2678 O O . SER A 1 359 ? -37.218 -18.535 51.238 1.00 93.31 359 SER A O 1
ATOM 2680 N N . GLU A 1 360 ? -39.195 -17.707 51.875 1.00 92.88 360 GLU A N 1
ATOM 2681 C CA . GLU A 1 360 ? -39.463 -17.023 50.605 1.00 92.88 360 GLU A CA 1
ATOM 2682 C C . GLU A 1 360 ? -38.545 -15.813 50.399 1.00 92.88 360 GLU A C 1
ATOM 2684 O O . GLU A 1 360 ? -37.927 -15.692 49.340 1.00 92.88 360 GLU A O 1
ATOM 2689 N N . ARG A 1 361 ? -38.360 -14.971 51.424 1.00 92.62 361 ARG A N 1
ATOM 2690 C CA . ARG A 1 361 ? -37.437 -13.823 51.359 1.00 92.62 361 ARG A CA 1
ATOM 2691 C C . ARG A 1 361 ? -35.986 -14.259 51.132 1.00 92.62 361 ARG A C 1
ATOM 2693 O O . ARG A 1 361 ? -35.308 -13.648 50.315 1.00 92.62 361 ARG A O 1
ATOM 2700 N N . ALA A 1 362 ? -35.543 -15.360 51.742 1.00 93.62 362 ALA A N 1
ATOM 2701 C CA . ALA A 1 362 ? -34.220 -15.943 51.501 1.00 93.62 362 ALA A CA 1
ATOM 2702 C C . ALA A 1 362 ? -34.035 -16.456 50.057 1.00 93.62 362 ALA A C 1
ATOM 2704 O O . ALA A 1 362 ? -32.950 -16.331 49.493 1.00 93.62 362 ALA A O 1
ATOM 2705 N N . LYS A 1 363 ? -35.086 -17.001 49.420 1.00 94.81 363 LYS A N 1
ATOM 2706 C CA . LYS A 1 363 ? -35.045 -17.384 47.993 1.00 94.81 363 LYS A CA 1
ATOM 2707 C C . LYS A 1 363 ? -34.944 -16.158 47.082 1.00 94.81 363 LYS A C 1
ATOM 2709 O O . LYS A 1 363 ? -34.194 -16.193 46.110 1.00 94.81 363 LYS A O 1
ATOM 2714 N N . ILE A 1 364 ? -35.672 -15.084 47.401 1.00 93.75 364 ILE A N 1
ATOM 2715 C CA . ILE A 1 364 ? -35.617 -13.813 46.660 1.00 93.75 364 ILE A CA 1
ATOM 2716 C C . ILE A 1 364 ? -34.224 -13.184 46.792 1.00 93.75 364 ILE A C 1
ATOM 2718 O O . ILE A 1 364 ? -33.616 -12.843 45.782 1.00 93.75 364 ILE A O 1
ATOM 2722 N N . GLU A 1 365 ? -33.679 -13.107 48.007 1.00 93.19 365 GLU A N 1
ATOM 2723 C CA . GLU A 1 365 ? -32.316 -12.634 48.280 1.00 93.19 365 GLU A CA 1
ATOM 2724 C C . GLU A 1 365 ? -31.264 -13.447 47.509 1.00 93.19 365 GLU A C 1
ATOM 2726 O O . GLU A 1 365 ? -30.426 -12.867 46.821 1.00 93.19 365 GLU A O 1
ATOM 2731 N N . ALA A 1 366 ? -31.343 -14.783 47.534 1.00 93.94 366 ALA A N 1
ATOM 2732 C CA . ALA A 1 366 ? -30.436 -15.644 46.774 1.00 93.94 366 ALA A CA 1
ATOM 2733 C C . ALA A 1 366 ? -30.534 -15.417 45.251 1.00 93.94 366 ALA A C 1
ATOM 2735 O O . ALA A 1 366 ? -29.513 -15.418 44.560 1.00 93.94 366 ALA A O 1
ATOM 2736 N N . ALA A 1 367 ? -31.740 -15.176 44.724 1.00 93.12 367 ALA A N 1
ATOM 2737 C CA . ALA A 1 367 ? -31.944 -14.844 43.315 1.00 93.12 367 ALA A CA 1
ATOM 2738 C C . ALA A 1 367 ? -31.372 -13.460 42.952 1.00 93.12 367 ALA A C 1
ATOM 2740 O O . ALA A 1 367 ? -30.711 -13.332 41.921 1.00 93.12 367 ALA A O 1
ATOM 2741 N N . LYS A 1 368 ? -31.552 -12.442 43.807 1.00 92.12 368 LYS A N 1
ATOM 2742 C CA . LYS A 1 368 ? -30.953 -11.108 43.619 1.00 92.12 368 LYS A CA 1
ATOM 2743 C C . LYS A 1 368 ? -29.425 -11.146 43.715 1.00 92.12 368 LYS A C 1
ATOM 2745 O O . LYS A 1 368 ? -28.757 -10.564 42.868 1.00 92.12 368 LYS A O 1
ATOM 2750 N N . ALA A 1 369 ? -28.862 -11.910 44.651 1.00 92.88 369 ALA A N 1
ATOM 2751 C CA . ALA A 1 369 ? -27.416 -12.109 44.763 1.00 92.88 369 ALA A CA 1
ATOM 2752 C C . ALA A 1 369 ? -26.824 -12.811 43.525 1.00 92.88 369 ALA A C 1
ATOM 2754 O O . ALA A 1 369 ? -25.759 -12.429 43.040 1.00 92.88 369 ALA A O 1
ATOM 2755 N N . ALA A 1 370 ? -27.529 -13.802 42.966 1.00 93.19 370 ALA A N 1
ATOM 2756 C CA . ALA A 1 370 ? -27.135 -14.442 41.712 1.00 93.19 370 ALA A CA 1
ATOM 2757 C C . ALA A 1 370 ? -27.234 -13.488 40.504 1.00 93.19 370 ALA A C 1
ATOM 2759 O O . ALA A 1 370 ? -26.363 -13.514 39.634 1.00 93.19 370 ALA A O 1
ATOM 2760 N N . ALA A 1 371 ? -28.256 -12.625 40.459 1.00 91.31 371 ALA A N 1
ATOM 2761 C CA . ALA A 1 371 ? -28.422 -11.616 39.413 1.00 91.31 371 ALA A CA 1
ATOM 2762 C C . ALA A 1 371 ? -27.330 -10.532 39.465 1.00 91.31 371 ALA A C 1
ATOM 2764 O O . ALA A 1 371 ? -26.755 -10.211 38.425 1.00 91.31 371 ALA A O 1
ATOM 2765 N N . LEU A 1 372 ? -26.994 -10.030 40.660 1.00 93.25 372 LEU A N 1
ATOM 2766 C CA . LEU A 1 372 ? -25.890 -9.090 40.872 1.00 93.25 372 LEU A CA 1
ATOM 2767 C C . LEU A 1 372 ? -24.557 -9.701 40.421 1.00 93.25 372 LEU A C 1
ATOM 2769 O O . LEU A 1 372 ? -23.870 -9.118 39.590 1.00 93.25 372 LEU A O 1
ATOM 2773 N N . LYS A 1 373 ? -24.246 -10.928 40.857 1.00 93.75 373 LYS A N 1
ATOM 2774 C CA . LYS A 1 373 ? -23.021 -11.635 40.446 1.00 93.75 373 LYS A CA 1
ATOM 2775 C C . LYS A 1 373 ? -22.938 -11.884 38.931 1.00 93.75 373 LYS A C 1
ATOM 2777 O O . LYS A 1 373 ? -21.844 -11.943 38.371 1.00 93.75 373 LYS A O 1
ATOM 2782 N N . LYS A 1 374 ? -24.079 -12.037 38.248 1.00 92.12 374 LYS A N 1
ATOM 2783 C CA . LYS A 1 374 ? -24.128 -12.120 36.779 1.00 92.12 374 LYS A CA 1
ATOM 2784 C C . LYS A 1 374 ? -23.820 -10.765 36.128 1.00 92.12 374 LYS A C 1
ATOM 2786 O O . LYS A 1 374 ? -23.048 -10.741 35.177 1.00 92.12 374 LYS A O 1
ATOM 2791 N N . ALA A 1 375 ? -24.347 -9.662 36.664 1.00 91.81 375 ALA A N 1
ATOM 2792 C CA . ALA A 1 375 ? -24.027 -8.309 36.197 1.00 91.81 375 ALA A CA 1
ATOM 2793 C C . ALA A 1 375 ? -22.544 -7.950 36.424 1.00 91.81 375 ALA A C 1
ATOM 2795 O O . ALA A 1 375 ? -21.893 -7.451 35.512 1.00 91.81 375 ALA A O 1
ATOM 2796 N N . GLU A 1 376 ? -21.974 -8.295 37.585 1.00 90.00 376 GLU A N 1
ATOM 2797 C CA . GLU A 1 376 ? -20.533 -8.163 37.869 1.00 90.00 376 GLU A CA 1
ATOM 2798 C C . GLU A 1 376 ? -19.666 -8.904 36.834 1.00 90.00 376 GLU A C 1
ATOM 2800 O O . GLU A 1 376 ? -18.657 -8.373 36.371 1.00 90.00 376 GLU A O 1
ATOM 2805 N N . ALA A 1 377 ? -20.065 -10.120 36.444 1.00 92.88 377 ALA A N 1
ATOM 2806 C CA . ALA A 1 377 ? -19.349 -10.917 35.450 1.00 92.88 377 ALA A CA 1
ATOM 2807 C C . ALA A 1 377 ? -19.489 -10.366 34.018 1.00 92.88 377 ALA A C 1
ATOM 2809 O O . ALA A 1 377 ? -18.514 -10.389 33.270 1.00 92.88 377 ALA A O 1
ATOM 2810 N N . GLU A 1 378 ? -20.667 -9.855 33.642 1.00 90.31 378 GLU A N 1
ATOM 2811 C CA . GLU A 1 378 ? -20.887 -9.180 32.353 1.00 90.31 378 GLU A CA 1
ATOM 2812 C C . GLU A 1 378 ? -20.064 -7.891 32.249 1.00 90.31 378 GLU A C 1
ATOM 2814 O O . GLU A 1 378 ? -19.343 -7.707 31.269 1.00 90.31 378 GLU A O 1
ATOM 2819 N N . LYS A 1 379 ? -20.086 -7.050 33.293 1.00 92.69 379 LYS A N 1
ATOM 2820 C CA . LYS A 1 379 ? -19.269 -5.833 33.387 1.00 92.69 379 LYS A CA 1
ATOM 2821 C C . LYS A 1 379 ? -17.778 -6.139 33.231 1.00 92.69 379 LYS A C 1
ATOM 2823 O O . LYS A 1 379 ? -17.105 -5.502 32.428 1.00 92.69 379 LYS A O 1
ATOM 2828 N N . LEU A 1 380 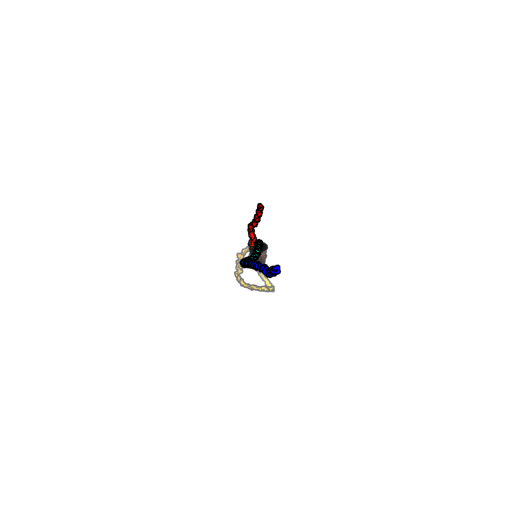? -17.271 -7.140 33.955 1.00 93.94 380 LEU A N 1
ATOM 2829 C CA . LEU A 1 380 ? -15.860 -7.534 33.897 1.00 93.94 380 LEU A CA 1
ATOM 2830 C C . LEU A 1 380 ? -15.441 -8.058 32.512 1.00 93.94 380 LEU A C 1
ATOM 2832 O O . LEU A 1 380 ? -14.267 -7.974 32.158 1.00 93.94 380 LEU A O 1
ATOM 2836 N N . GLU A 1 381 ? -16.357 -8.630 31.728 1.00 92.31 381 GLU A N 1
ATOM 2837 C CA . GLU A 1 381 ? -16.060 -9.052 30.356 1.00 92.31 381 GLU A CA 1
ATOM 2838 C C . GLU A 1 381 ? -16.040 -7.859 29.389 1.00 92.31 381 GLU A C 1
ATOM 2840 O O . GLU A 1 381 ? -15.103 -7.736 28.600 1.00 92.31 381 GLU A O 1
ATOM 2845 N N . LEU A 1 382 ? -16.995 -6.933 29.515 1.00 92.69 382 LEU A N 1
ATOM 2846 C CA . LEU A 1 382 ? -17.037 -5.701 28.722 1.00 92.69 382 LEU A CA 1
ATOM 2847 C C . LEU A 1 382 ? -15.819 -4.794 28.992 1.00 92.69 382 LEU A C 1
ATOM 2849 O O . LEU A 1 382 ? -15.214 -4.273 28.057 1.00 92.69 382 LEU A O 1
ATOM 2853 N N . GLU A 1 383 ? -15.356 -4.703 30.244 1.00 92.94 383 GLU A N 1
ATOM 2854 C CA . GLU A 1 383 ? -14.103 -4.016 30.605 1.00 92.94 383 GLU A CA 1
ATOM 2855 C C . GLU A 1 383 ? -12.872 -4.578 29.867 1.00 92.94 383 GLU A C 1
ATOM 2857 O O . GLU A 1 383 ? -11.980 -3.816 29.480 1.00 92.94 383 GLU A O 1
ATOM 2862 N N . LYS A 1 384 ? -12.811 -5.898 29.623 1.00 94.12 384 LYS A N 1
ATOM 2863 C CA . LYS A 1 384 ? -11.726 -6.515 28.833 1.00 94.12 384 LYS A CA 1
ATOM 2864 C C . LYS A 1 384 ? -11.857 -6.193 27.350 1.00 94.12 384 LYS A C 1
ATOM 2866 O O . LYS A 1 384 ? -10.838 -5.974 26.698 1.00 94.12 384 LYS A O 1
ATOM 2871 N N . GLN A 1 385 ? -13.080 -6.183 26.821 1.00 92.62 385 GLN A N 1
ATOM 2872 C CA . GLN A 1 385 ? -13.352 -5.875 25.414 1.00 92.62 385 GLN A CA 1
ATOM 2873 C C . GLN A 1 385 ? -12.958 -4.424 25.106 1.00 92.62 385 GLN A C 1
ATOM 2875 O O . GLN A 1 385 ? -12.149 -4.191 24.210 1.00 92.62 385 GLN A O 1
ATOM 2880 N N . LEU A 1 386 ? -13.359 -3.476 25.959 1.00 93.69 386 LEU A N 1
ATOM 2881 C CA . LEU A 1 386 ? -12.897 -2.084 25.930 1.00 93.69 386 LEU A CA 1
ATOM 2882 C C . LEU A 1 386 ? -11.369 -1.946 26.029 1.00 93.69 386 LEU A C 1
ATOM 2884 O O . LEU A 1 386 ? -10.770 -1.147 25.307 1.00 93.69 386 LEU A O 1
ATOM 2888 N N . ALA A 1 387 ? -10.711 -2.716 26.901 1.00 93.69 387 ALA A N 1
ATOM 2889 C CA . ALA A 1 387 ? -9.251 -2.698 27.016 1.00 93.69 387 ALA A CA 1
ATOM 2890 C C . ALA A 1 387 ? -8.550 -3.239 25.752 1.00 93.69 387 ALA A C 1
ATOM 2892 O O . ALA A 1 387 ? -7.537 -2.681 25.322 1.00 93.69 387 ALA A O 1
ATOM 2893 N N . ALA A 1 388 ? -9.097 -4.288 25.131 1.00 92.31 388 ALA A N 1
ATOM 2894 C CA . ALA A 1 388 ? -8.598 -4.838 23.872 1.00 92.31 388 ALA A CA 1
ATOM 2895 C C . ALA A 1 388 ? -8.803 -3.860 22.700 1.00 92.31 388 ALA A C 1
ATOM 2897 O O . ALA A 1 388 ? -7.875 -3.641 21.920 1.00 92.31 388 ALA A O 1
ATOM 2898 N N . GLN A 1 389 ? -9.968 -3.211 22.625 1.00 92.50 389 GLN A N 1
ATOM 2899 C CA . GLN A 1 389 ? -10.279 -2.202 21.613 1.00 92.50 389 GLN A CA 1
ATOM 2900 C C . GLN A 1 389 ? -9.353 -0.982 21.731 1.00 92.50 389 GLN A C 1
ATOM 2902 O O . GLN A 1 389 ? -8.759 -0.555 20.742 1.00 92.50 389 GLN A O 1
ATOM 2907 N N . LYS A 1 390 ? -9.114 -0.475 22.950 1.00 94.50 390 LYS A N 1
ATOM 2908 C CA . LYS A 1 390 ? -8.135 0.603 23.202 1.00 94.50 390 LYS A CA 1
ATOM 2909 C C . LYS A 1 390 ? -6.731 0.232 22.713 1.00 94.50 390 LYS A C 1
ATOM 2911 O O . LYS A 1 390 ? -6.080 1.047 22.060 1.00 94.50 390 LYS A O 1
ATOM 2916 N N . ALA A 1 391 ? -6.289 -1.007 22.944 1.00 94.94 391 ALA A N 1
ATOM 2917 C CA . ALA A 1 391 ? -5.005 -1.493 22.435 1.00 94.94 391 ALA A CA 1
ATOM 2918 C C . ALA A 1 391 ? -4.962 -1.591 20.894 1.00 94.94 391 ALA A C 1
ATOM 2920 O O . ALA A 1 391 ? -3.958 -1.212 20.289 1.00 94.94 391 ALA A O 1
ATOM 2921 N N . LYS A 1 392 ? -6.049 -2.044 20.254 1.00 94.25 392 LYS A N 1
ATOM 2922 C CA . LYS A 1 392 ? -6.201 -2.126 18.788 1.0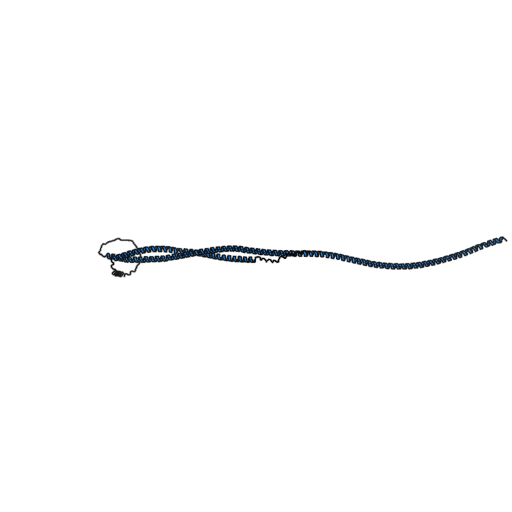0 94.25 392 LYS A CA 1
ATOM 2923 C C . LYS A 1 392 ? -6.153 -0.738 18.139 1.00 94.25 392 LYS A C 1
ATOM 2925 O O . LYS A 1 392 ? -5.377 -0.520 17.208 1.00 94.25 392 LYS A O 1
ATOM 2930 N N . ILE A 1 393 ? -6.879 0.230 18.701 1.00 92.81 393 ILE A N 1
ATOM 2931 C CA . ILE A 1 393 ? -6.853 1.643 18.296 1.00 92.81 393 ILE A CA 1
ATOM 2932 C C . ILE A 1 393 ? -5.440 2.234 18.420 1.00 92.81 393 ILE A C 1
ATOM 2934 O O . ILE A 1 393 ? -4.978 2.916 17.505 1.00 92.81 393 ILE A O 1
ATOM 2938 N N . ASP A 1 394 ? -4.722 1.983 19.517 1.00 92.50 394 ASP A N 1
ATOM 2939 C CA . ASP A 1 394 ? -3.357 2.499 19.692 1.00 92.50 394 ASP A CA 1
ATOM 2940 C C . ASP A 1 394 ? -2.339 1.821 18.755 1.00 92.50 394 ASP A C 1
ATOM 2942 O O . ASP A 1 394 ? -1.419 2.481 18.257 1.00 92.50 394 ASP A O 1
ATOM 2946 N N . GLU A 1 395 ? -2.535 0.543 18.411 1.00 94.12 395 GLU A N 1
ATOM 2947 C CA . GLU A 1 395 ? -1.768 -0.117 17.350 1.00 94.12 395 GLU A CA 1
ATOM 2948 C C . GLU A 1 395 ? -2.050 0.515 15.973 1.00 94.12 395 GLU A C 1
ATOM 2950 O O . GLU A 1 395 ? -1.118 0.737 15.198 1.00 94.12 395 GLU A O 1
ATOM 2955 N N . LEU A 1 396 ? -3.306 0.865 15.672 1.00 92.81 396 LEU A N 1
ATOM 2956 C CA . LEU A 1 396 ? -3.687 1.556 14.434 1.00 92.81 396 LEU A CA 1
ATOM 2957 C C . LEU A 1 396 ? -3.133 2.986 14.371 1.00 92.81 396 LEU A C 1
ATOM 2959 O O . LEU A 1 396 ? -2.544 3.357 13.356 1.00 92.81 396 LEU A O 1
ATOM 2963 N N . LYS A 1 397 ? -3.189 3.763 15.464 1.00 92.00 397 LYS A N 1
ATOM 2964 C CA . LYS A 1 397 ? -2.511 5.074 15.569 1.00 92.00 397 LYS A CA 1
ATOM 2965 C C . LYS A 1 397 ? -1.012 4.946 15.291 1.00 92.00 397 LYS A C 1
ATOM 2967 O O . LYS A 1 397 ? -0.451 5.753 14.549 1.00 92.00 397 LYS A O 1
ATOM 2972 N N . LYS A 1 398 ? -0.353 3.918 15.836 1.00 93.94 398 LYS A N 1
ATOM 2973 C CA . LYS A 1 398 ? 1.067 3.646 15.572 1.00 93.94 398 LYS A CA 1
ATOM 2974 C C . LYS A 1 398 ? 1.313 3.284 14.100 1.00 93.94 398 LYS A C 1
ATOM 2976 O O . LYS A 1 398 ? 2.170 3.901 13.470 1.00 93.94 398 LYS A O 1
ATOM 2981 N N . LYS A 1 399 ? 0.533 2.357 13.528 1.00 92.75 399 LYS A N 1
ATOM 2982 C CA . LYS A 1 399 ? 0.586 1.990 12.098 1.00 92.75 399 LYS A CA 1
ATOM 2983 C C . LYS A 1 399 ? 0.370 3.205 11.192 1.00 92.75 399 LYS A C 1
ATOM 2985 O O . LYS A 1 399 ? 1.046 3.320 10.175 1.00 92.75 399 LYS A O 1
ATOM 2990 N N . TYR A 1 400 ? -0.521 4.125 11.562 1.00 90.62 400 TYR A N 1
ATOM 2991 C CA . TYR A 1 400 ? -0.750 5.381 10.849 1.00 90.62 400 TYR A CA 1
ATOM 2992 C C . TYR A 1 400 ? 0.483 6.291 10.888 1.00 90.62 400 TYR A C 1
ATOM 2994 O O . TYR A 1 400 ? 0.945 6.726 9.835 1.00 90.62 400 TYR A O 1
ATOM 3002 N N . LEU A 1 401 ? 1.070 6.522 12.068 1.00 89.94 401 LEU A N 1
ATOM 3003 C CA . LEU A 1 401 ? 2.290 7.328 12.221 1.00 89.94 401 LEU A CA 1
ATOM 3004 C C . LEU A 1 401 ? 3.502 6.733 11.478 1.00 89.94 401 LEU A C 1
ATOM 3006 O O . LEU A 1 401 ? 4.340 7.482 10.977 1.00 89.94 401 LEU A O 1
ATOM 3010 N N . GLU A 1 402 ? 3.584 5.405 11.367 1.00 90.75 402 GLU A N 1
ATOM 3011 C CA . GLU A 1 402 ? 4.602 4.701 10.572 1.00 90.75 402 GLU A CA 1
ATOM 3012 C C . GLU A 1 402 ? 4.305 4.723 9.059 1.00 90.75 402 GLU A C 1
ATOM 3014 O O . GLU A 1 402 ? 5.233 4.783 8.250 1.00 90.75 402 GLU A O 1
ATOM 3019 N N . ALA A 1 403 ? 3.028 4.700 8.660 1.00 88.94 403 ALA A N 1
ATOM 3020 C CA . ALA A 1 403 ? 2.589 4.748 7.263 1.00 88.94 403 ALA A CA 1
ATOM 3021 C C . ALA A 1 403 ? 2.546 6.167 6.673 1.00 88.94 403 ALA A C 1
ATOM 3023 O O . ALA A 1 403 ? 2.569 6.307 5.446 1.00 88.94 403 ALA A O 1
ATOM 3024 N N . LEU A 1 404 ? 2.479 7.207 7.515 1.00 86.81 404 LEU A N 1
ATOM 3025 C CA . LEU A 1 404 ? 2.502 8.603 7.092 1.00 86.81 404 LEU A CA 1
ATOM 3026 C C . LEU A 1 404 ? 3.714 8.843 6.181 1.00 86.81 404 LEU A C 1
ATOM 3028 O O . LEU A 1 404 ? 4.859 8.685 6.622 1.00 86.81 404 LEU A O 1
ATOM 3032 N N . PRO A 1 405 ? 3.510 9.256 4.914 1.00 82.12 405 PRO A N 1
ATOM 3033 C CA . PRO A 1 405 ? 4.627 9.576 4.054 1.00 82.12 405 PRO A CA 1
ATOM 3034 C C . PRO A 1 405 ? 5.327 10.803 4.622 1.00 82.12 405 PRO A C 1
ATOM 3036 O O . PRO A 1 405 ? 4.846 11.933 4.487 1.00 82.12 405 PRO A O 1
ATOM 3039 N N . ARG A 1 406 ? 6.503 10.580 5.220 1.00 77.06 406 ARG A N 1
ATOM 3040 C CA . ARG A 1 406 ? 7.482 11.645 5.410 1.00 77.06 406 ARG A CA 1
ATOM 3041 C C . ARG A 1 406 ? 7.605 12.343 4.064 1.00 77.06 406 ARG A C 1
ATOM 3043 O O . ARG A 1 406 ? 7.936 11.703 3.063 1.00 77.06 406 ARG A O 1
ATOM 3050 N N . ARG A 1 407 ? 7.348 13.651 4.035 1.00 58.31 407 ARG A N 1
ATOM 3051 C CA . ARG A 1 407 ? 7.991 14.463 3.009 1.00 58.31 407 ARG A CA 1
ATOM 3052 C C . ARG A 1 407 ? 9.480 14.210 3.218 1.00 58.31 407 ARG A C 1
ATOM 3054 O O . ARG A 1 407 ? 9.984 14.485 4.305 1.00 58.31 407 ARG A O 1
ATOM 3061 N N . GLU A 1 408 ? 10.156 13.655 2.213 1.00 50.69 408 GLU A N 1
ATOM 3062 C CA . GLU A 1 408 ? 11.560 14.013 2.034 1.00 50.69 408 GLU A CA 1
ATOM 3063 C C . GLU A 1 408 ? 11.555 15.542 2.110 1.00 50.69 408 GLU A C 1
ATOM 3065 O O . GLU A 1 408 ? 10.791 16.179 1.374 1.00 50.69 408 GLU A O 1
ATOM 3070 N N . GLU A 1 409 ? 12.270 16.121 3.081 1.00 40.66 409 GLU A N 1
ATOM 3071 C CA . GLU A 1 409 ? 12.434 17.570 3.107 1.00 40.66 409 GLU A CA 1
ATOM 3072 C C . GLU A 1 409 ? 12.896 17.952 1.714 1.00 40.66 409 GLU A C 1
ATOM 3074 O O . GLU A 1 409 ? 13.846 17.354 1.199 1.00 40.66 409 GLU A O 1
ATOM 3079 N N . ALA A 1 410 ? 12.160 18.856 1.067 1.00 38.62 410 ALA A N 1
ATOM 3080 C CA . ALA A 1 410 ? 12.521 19.270 -0.269 1.00 38.62 410 ALA A CA 1
ATOM 3081 C C . ALA A 1 410 ? 13.923 19.857 -0.154 1.00 38.62 410 ALA A C 1
ATOM 3083 O O . ALA A 1 410 ? 14.090 20.952 0.386 1.00 38.62 410 ALA A O 1
ATOM 3084 N N . GLN A 1 411 ? 14.918 19.103 -0.630 1.00 39.84 411 GLN A N 1
ATOM 3085 C CA . GLN A 1 411 ? 16.238 19.632 -0.884 1.00 39.84 411 GLN A CA 1
ATOM 3086 C C . GLN A 1 411 ? 16.024 20.706 -1.933 1.00 39.84 411 GLN A C 1
ATOM 3088 O O . GLN A 1 411 ? 15.962 20.445 -3.132 1.00 39.84 411 GLN A O 1
ATOM 3093 N N . ALA A 1 412 ? 15.866 21.928 -1.437 1.00 37.22 412 ALA A N 1
ATOM 3094 C CA . ALA A 1 412 ? 16.040 23.140 -2.189 1.00 37.22 412 ALA A CA 1
ATOM 3095 C C . ALA A 1 412 ? 17.534 23.249 -2.513 1.00 37.22 412 ALA A C 1
ATOM 3097 O O . ALA A 1 412 ? 18.227 24.148 -2.039 1.00 37.22 412 ALA A O 1
ATOM 3098 N N . GLU A 1 413 ? 18.018 22.328 -3.355 1.00 34.00 413 GLU A N 1
ATOM 3099 C CA . GLU A 1 413 ? 18.974 22.723 -4.373 1.00 34.00 413 GLU A CA 1
ATOM 3100 C C . GLU A 1 413 ? 18.358 23.966 -5.029 1.00 34.00 413 GLU A C 1
ATOM 3102 O O . GLU A 1 413 ? 17.244 23.888 -5.566 1.00 34.00 413 GLU A O 1
ATOM 3107 N N . PRO A 1 414 ? 18.978 25.147 -4.877 1.00 40.81 414 PRO A N 1
ATOM 3108 C CA . PRO A 1 414 ? 18.387 26.368 -5.386 1.00 40.81 414 PRO A CA 1
ATOM 3109 C C . PRO A 1 414 ? 18.241 26.218 -6.896 1.00 40.81 414 PRO A C 1
ATOM 3111 O O . PRO A 1 414 ? 19.190 25.810 -7.569 1.00 40.81 414 PRO A O 1
ATOM 3114 N N . ALA A 1 415 ? 17.051 26.537 -7.418 1.00 44.72 415 ALA A N 1
ATOM 3115 C CA . ALA A 1 415 ? 16.778 26.453 -8.848 1.00 44.72 415 ALA A CA 1
ATOM 3116 C C . ALA A 1 415 ? 17.928 27.128 -9.621 1.00 44.72 415 ALA A C 1
ATOM 3118 O O . ALA A 1 415 ? 18.280 28.265 -9.279 1.00 44.72 415 ALA A O 1
ATOM 3119 N N . PRO A 1 416 ? 18.552 26.439 -10.598 1.00 44.12 416 PRO A N 1
ATOM 3120 C CA . PRO A 1 416 ? 19.808 26.882 -11.187 1.00 44.12 416 PRO A CA 1
ATOM 3121 C C . PRO A 1 416 ? 19.644 28.298 -11.729 1.00 44.12 416 PRO A C 1
ATOM 3123 O O . PRO A 1 416 ? 18.744 28.561 -12.530 1.00 44.12 416 PRO A O 1
ATOM 3126 N N . ALA A 1 417 ? 20.483 29.210 -11.230 1.00 50.28 417 ALA A N 1
ATOM 3127 C CA . ALA A 1 417 ? 20.304 30.640 -11.438 1.00 50.28 417 ALA A CA 1
ATOM 3128 C C . ALA A 1 417 ? 20.172 30.961 -12.940 1.00 50.28 417 ALA A C 1
ATOM 3130 O O . ALA A 1 417 ? 20.954 30.431 -13.740 1.00 50.28 417 ALA A O 1
ATOM 3131 N N . PRO A 1 418 ? 19.204 31.809 -13.343 1.00 50.81 418 PRO A N 1
ATOM 3132 C CA . PRO A 1 418 ? 18.989 32.122 -14.748 1.00 50.81 418 PRO A CA 1
ATOM 3133 C C . PRO A 1 418 ? 20.280 32.678 -15.348 1.00 50.81 418 PRO A C 1
ATOM 3135 O O . PRO A 1 418 ? 20.893 33.589 -14.787 1.00 50.81 418 PRO A O 1
ATOM 3138 N N . ALA A 1 419 ? 20.704 32.095 -16.473 1.00 53.22 419 ALA A N 1
ATOM 3139 C CA . ALA A 1 419 ? 21.985 32.416 -17.088 1.00 53.22 419 ALA A CA 1
ATOM 3140 C C . ALA A 1 419 ? 22.105 33.934 -17.337 1.00 53.22 419 ALA A C 1
ATOM 3142 O O . ALA A 1 419 ? 21.150 34.541 -17.835 1.00 53.22 419 ALA A O 1
ATOM 3143 N N . PRO A 1 420 ? 23.251 34.561 -17.003 1.00 54.25 420 PRO A N 1
ATOM 3144 C CA . PRO A 1 420 ? 23.410 36.003 -17.132 1.00 54.25 420 PRO A CA 1
ATOM 3145 C C . PRO A 1 420 ? 23.196 36.429 -18.585 1.00 54.25 420 PRO A C 1
ATOM 3147 O O . PRO A 1 420 ? 23.765 35.841 -19.508 1.00 54.25 420 PRO A O 1
ATOM 3150 N N . ALA A 1 421 ? 22.362 37.452 -18.782 1.00 54.69 421 ALA A N 1
ATOM 3151 C CA . ALA A 1 421 ? 22.024 37.947 -20.110 1.00 54.69 421 ALA A CA 1
ATOM 3152 C C . ALA A 1 421 ? 23.299 38.343 -20.885 1.00 54.69 421 ALA A C 1
ATOM 3154 O O . ALA A 1 421 ? 24.199 38.959 -20.302 1.00 54.69 421 ALA A O 1
ATOM 3155 N N . PRO A 1 422 ? 23.402 38.011 -22.187 1.00 57.19 422 PRO A N 1
ATOM 3156 C CA . PRO A 1 422 ? 24.595 38.309 -22.968 1.00 57.19 422 PRO A CA 1
ATOM 3157 C C . PRO A 1 422 ? 24.829 39.821 -23.015 1.00 57.19 422 PRO A C 1
ATOM 3159 O O . PRO A 1 422 ? 23.953 40.583 -23.427 1.00 57.19 422 PRO A O 1
ATOM 3162 N N . ALA A 1 423 ? 26.018 40.248 -22.587 1.00 57.78 423 ALA A N 1
ATOM 3163 C CA . ALA A 1 423 ? 26.374 41.660 -22.535 1.00 57.78 423 ALA A CA 1
ATOM 3164 C C . ALA A 1 423 ? 26.250 42.318 -23.927 1.00 57.78 423 ALA A C 1
ATOM 3166 O O . ALA A 1 423 ? 26.642 41.706 -24.929 1.00 57.78 423 ALA A O 1
ATOM 3167 N N . PRO A 1 424 ? 25.732 43.559 -24.016 1.00 54.50 424 PRO A N 1
ATOM 3168 C CA . PRO A 1 424 ? 25.606 44.253 -25.289 1.00 54.50 424 PRO A CA 1
ATOM 3169 C C . PRO A 1 424 ? 26.990 44.474 -25.902 1.00 54.50 424 PRO A C 1
ATOM 3171 O O . PRO A 1 424 ? 27.889 45.025 -25.261 1.00 54.50 424 PRO A O 1
ATOM 3174 N N . LYS A 1 425 ? 27.157 44.052 -27.158 1.00 54.91 425 LYS A N 1
ATOM 3175 C CA . LYS A 1 425 ? 28.363 44.351 -27.934 1.00 54.91 425 LYS A CA 1
ATOM 3176 C C . LYS A 1 425 ? 28.449 45.863 -28.160 1.00 54.91 425 LYS A C 1
ATOM 3178 O O . LYS A 1 425 ? 27.462 46.473 -28.569 1.00 54.91 425 LYS A O 1
ATOM 3183 N N . LYS A 1 426 ? 29.625 46.427 -27.887 1.00 50.56 426 LYS A N 1
ATOM 3184 C CA . LYS A 1 426 ? 30.059 47.718 -28.432 1.00 50.56 426 LYS A CA 1
ATOM 3185 C C . LYS A 1 426 ? 30.697 47.503 -29.803 1.00 50.56 426 LYS A C 1
ATOM 3187 O O . LYS A 1 426 ? 31.198 46.375 -30.018 1.00 50.56 426 LYS A O 1
#

pLDDT: mean 77.71, std 20.58, range [26.73, 96.25]

Radius of gyration: 111.34 Å; chains: 1; bounding box: 206×99×333 Å

Sequence (426 aa):
AVKALADANAALKPWRDKETAAKAGQAKAKQLFAQRTTENTNAAKVLATNKANLDNANKAMATADVNVKNTLAARDQANAAVKVATDDLNAKNKSLAETNTKLNQTRAELTKATQLVETLTKQKEAATAAVTAIAKKEADAKKSVEVAKLEVKTNEFLVKKYKAAAINLEAHEEKEELEDMEVDLDEKVEDLADKGTELKEATGARVEAEKTLATAKKTVEEGTKELALTTSQVLEKALELASARAVAEVREEVIEEVASDVEIDDPGAAQVGSPKEEESPSDPAVAADPDKAEAVAVAVEKVLPEKTPEELEKEIAALKQQLGSLENLLKQSYSKADKTKETVVKASDVAAKTPAVISERAKIEAAKAAALKKAEAEKLELEKQLAAQKAKIDELKKKYLEALPRREEAQAEPAPAPAPAPAPKK

Foldseek 3Di:
DPPVVVVVVVVCVVVVVVVVVVVVVVVVVVVVVVVVVVVVVVVVVVVVVVVVVVVVVVVVVVVVVVVVVVVVVVVVVVVVVVVVVVVVVVVVVVVVVVVVVVVVVVVVVVVVVVVVVVVVVVVVVVVVVVVVVVVVVVVVVVVVVVVVVVVVVVVVQVVLVVVLVVLVVVLVVLVVVLVVLVVVLVVLVVLLVVLVVLLVVLVVQLVVLVVLLVVLVVLLVVLVVVLVVLVVVLVVLVVVVVVVVVVVVVVVVVVVVVVPPDDDDDDDDDDDDDDDDDDDDDDDDDDDDPDPPVVVVVVVVPPDPPQDVVSVVVVVVVSVVSVVVSVVSVVVSVVVSVVSVVSSVVSVVSNVPSVVVSVVSVVSSVVSVVVSVVSVVVSVVSVVVSVVSVVVSVVSVVVSVVSNDPPPPPPCPPDPPDPPDDDDDD